Protein AF-A0A7S2LSN3-F1 (afdb_monomer)

Organism: NCBI:txid163516

Solvent-accessible surface area (backbone atoms only — not comparable to full-atom values): 24899 Å² total; per-residue (Å²): 109,70,70,57,54,50,40,53,52,48,28,53,49,22,58,78,68,70,36,60,70,59,24,50,56,35,26,52,49,42,44,52,53,34,56,54,57,50,45,68,77,65,58,79,83,78,92,77,83,94,68,95,73,82,93,72,95,56,93,90,71,68,78,77,43,43,39,68,21,21,45,48,44,16,54,51,24,54,76,69,68,37,57,71,61,16,52,54,21,45,54,43,20,50,62,49,44,45,69,60,41,55,54,31,52,75,74,33,64,82,72,21,42,67,52,51,52,50,53,50,47,52,52,51,51,54,52,48,48,58,49,53,52,50,49,51,50,38,71,61,67,81,50,99,82,46,58,48,76,66,54,51,51,52,52,47,54,53,48,52,54,51,52,53,53,55,59,71,70,46,72,98,44,40,68,60,47,51,55,49,50,61,60,49,53,76,79,48,59,72,79,76,48,48,71,58,46,53,50,38,27,54,37,18,49,75,70,66,39,50,72,60,23,50,48,61,40,46,57,41,43,50,77,65,35,74,74,36,100,71,14,58,84,46,31,37,90,59,55,63,89,70,37,86,75,58,54,75,65,58,90,72,50,55,64,61,53,70,67,73,49,56,70,74,66,75,61,56,82,71,49,74,69,50,44,53,49,40,52,52,44,27,58,72,40,73,32,63,68,51,37,53,50,49,52,56,44,48,52,55,44,35,55,46,32,39,76,70,71,39,46,67,64,18,50,55,49,43,54,28,31,37,54,42,47,48,50,38,34,64,68,70,63,45,87,58,30,68,56,42,24,51,38,22,43,50,50,25,53,47,54,48,65,74,71,53,56,94,88,57,82,84,52,69,70,57,50,36,54,32,50,51,24,21,51,51,11,31,63,48,34,81,76,46,26,66,33,26,38,54,38,11,53,50,28,41,52,52,29,50,56,53,49,57,51,45,76,74,41,96,67,63,80,66,61,59,53,48,36,50,49,27,46,52,51,15,52,53,19,42,52,50,16,46,76,55,34,54,81,84,55,30,54,59,55,49,52,54,50,50,66,68,75,106

InterPro domains:
  IPR003151 PIK-related kinase, FAT [PF02259] (12-217)
  IPR003151 PIK-related kinase, FAT [PF02259] (276-453)
  IPR050517 DNA Damage Response and Repair Kinase [PTHR11139] (5-450)

Secondary structure (DSSP, 8-state):
-HHHHHHHHHHHHHHHHT-HHHHHHHHHHHHHHHHHHHHHHH-SS-------------TT------HHHHHHHHHHHHHTT-HHHHHHHHHHHHHHHHHHHHHHHHH-HHHHHHHHHHHHHHHHHHHHHHHHHHHHHHHH---TTPPPHHHHHHHHHHHHHHHHHHHHTS-S-HHHHHHHHHHHTTT--TTTTHHHHHHHHHHHHHTT-HHHHHHHHHHHHHHH-TTGGG-GGGTTT--GGG-TT-STTSTT--TTHHHHS-HHHHS----HHHHHHHHHHHHHTTSHHHHHHHHHHHHHHHHHHHHTT-HHHHHHHHHHHHHHHHHHHHHS--STHHHHHHHHHHHHHHHHHHHPPTTPPPPHHHHHHHHHHHHHHHHH-TT-HHHHHHHHHHHHHHHHHHHHHHHHS---HHHHHHHHHHHHHHHHHHHHHHHHS-HHHHHHHHHHHHHHH-

Radius of gyration: 29.51 Å; Cα contacts (8 Å, |Δi|>4): 439; chains: 1; bounding box: 76×55×84 Å

Structure (mmCIF, N/CA/C/O backbone):
data_AF-A0A7S2LSN3-F1
#
_entry.id   AF-A0A7S2LSN3-F1
#
loop_
_atom_site.group_PDB
_atom_site.id
_atom_site.type_symbol
_atom_site.label_atom_id
_atom_site.label_alt_id
_atom_site.label_comp_id
_atom_site.label_asym_id
_atom_site.label_entity_id
_atom_site.label_seq_id
_atom_site.pdbx_PDB_ins_code
_atom_site.Cartn_x
_atom_site.Cartn_y
_atom_site.Cartn_z
_atom_site.occupancy
_atom_site.B_iso_or_equiv
_atom_site.auth_seq_id
_atom_site.auth_comp_id
_atom_site.auth_asym_id
_atom_site.auth_atom_id
_atom_site.pdbx_PDB_model_num
ATOM 1 N N . GLU A 1 1 ? 27.418 -22.984 -15.259 1.00 64.00 1 GLU A N 1
ATOM 2 C CA . GLU A 1 1 ? 25.989 -22.653 -15.087 1.00 64.00 1 GLU A CA 1
ATOM 3 C C . GLU A 1 1 ? 25.750 -21.873 -13.796 1.00 64.00 1 GLU A C 1
ATOM 5 O O . GLU A 1 1 ? 25.498 -20.682 -13.898 1.00 64.00 1 GLU A O 1
ATOM 10 N N . ALA A 1 2 ? 26.026 -22.447 -12.616 1.00 79.38 2 ALA A N 1
ATOM 11 C CA . ALA A 1 2 ? 25.870 -21.772 -11.314 1.00 79.38 2 ALA A CA 1
ATOM 12 C C . ALA A 1 2 ? 26.558 -20.391 -11.193 1.00 79.38 2 ALA A C 1
ATOM 14 O O . ALA A 1 2 ? 25.970 -19.446 -10.682 1.00 79.38 2 ALA A O 1
ATOM 15 N N . HIS A 1 3 ? 27.784 -20.232 -11.713 1.00 83.62 3 HIS A N 1
ATOM 16 C CA . HIS A 1 3 ? 28.474 -18.932 -11.702 1.00 83.62 3 HIS A CA 1
ATOM 17 C C . HIS A 1 3 ? 27.732 -17.857 -12.516 1.00 83.62 3 HIS A C 1
ATOM 19 O O . HIS A 1 3 ? 27.672 -16.702 -12.115 1.00 83.62 3 HIS A O 1
ATOM 25 N N . ARG A 1 4 ? 27.120 -18.240 -13.640 1.00 81.12 4 ARG A N 1
ATOM 26 C CA . ARG A 1 4 ? 26.382 -17.313 -14.503 1.00 81.12 4 ARG A CA 1
ATOM 27 C C . ARG A 1 4 ? 25.054 -16.908 -13.874 1.00 81.12 4 ARG A C 1
ATOM 29 O O . ARG A 1 4 ? 24.699 -15.739 -13.934 1.00 81.12 4 ARG A O 1
ATOM 36 N N . GLU A 1 5 ? 24.346 -17.846 -13.249 1.00 84.81 5 GLU A N 1
ATOM 37 C CA . GLU A 1 5 ? 23.147 -17.527 -12.466 1.00 84.81 5 GLU A CA 1
ATOM 38 C C . GLU A 1 5 ? 23.470 -16.592 -11.300 1.00 84.81 5 GLU A C 1
ATOM 40 O O . GLU A 1 5 ? 22.757 -15.613 -11.095 1.00 84.81 5 GLU A O 1
ATOM 45 N N . ALA A 1 6 ? 24.584 -16.822 -10.597 1.00 88.62 6 ALA A N 1
ATOM 46 C CA . ALA A 1 6 ? 25.045 -15.916 -9.551 1.00 88.62 6 ALA A CA 1
ATOM 47 C C . ALA A 1 6 ? 25.262 -14.492 -10.089 1.00 88.62 6 ALA A C 1
ATOM 49 O O . ALA A 1 6 ? 24.768 -13.544 -9.488 1.00 88.62 6 ALA A O 1
ATOM 50 N N . ILE A 1 7 ? 25.903 -14.335 -11.256 1.00 89.69 7 ILE A N 1
ATOM 51 C CA . ILE A 1 7 ? 26.070 -13.018 -11.891 1.00 89.69 7 ILE A CA 1
ATOM 52 C C . ILE A 1 7 ? 24.710 -12.381 -12.212 1.00 89.69 7 ILE A C 1
ATOM 54 O O . ILE A 1 7 ? 24.531 -11.201 -11.934 1.00 89.69 7 ILE A O 1
ATOM 58 N N . LYS A 1 8 ? 23.726 -13.138 -12.722 1.00 90.00 8 LYS A N 1
ATOM 59 C CA . LYS A 1 8 ? 22.367 -12.614 -12.981 1.00 90.00 8 LYS A CA 1
ATOM 60 C C . LYS A 1 8 ? 21.711 -12.079 -11.706 1.00 90.00 8 LYS A C 1
ATOM 62 O O . LYS A 1 8 ? 21.130 -10.992 -11.718 1.00 90.00 8 LYS A O 1
ATOM 67 N N . PHE A 1 9 ? 21.827 -12.811 -10.597 1.00 89.50 9 PHE A N 1
ATOM 68 C CA . PHE A 1 9 ? 21.329 -12.353 -9.300 1.00 89.50 9 PHE A CA 1
ATOM 69 C C . PHE A 1 9 ? 22.068 -11.106 -8.809 1.00 89.50 9 PHE A C 1
ATOM 71 O O . PHE A 1 9 ? 21.413 -10.173 -8.347 1.00 89.50 9 PHE A O 1
ATOM 78 N N . CYS A 1 10 ? 23.393 -11.055 -8.962 1.00 91.88 10 CYS A N 1
ATOM 79 C CA . CYS A 1 10 ? 24.197 -9.890 -8.605 1.00 91.88 10 CYS A CA 1
ATOM 80 C C . CYS A 1 10 ? 23.832 -8.658 -9.445 1.00 91.88 10 CYS A C 1
ATOM 82 O O . CYS A 1 10 ? 23.587 -7.604 -8.871 1.00 91.88 10 CYS A O 1
ATOM 84 N N . SER A 1 11 ? 23.688 -8.783 -10.771 1.00 91.31 11 SER A N 1
ATOM 85 C CA . SER A 1 11 ? 23.214 -7.697 -11.644 1.00 91.31 11 SER A CA 1
ATOM 86 C C . SER A 1 11 ? 21.844 -7.187 -11.208 1.00 91.31 11 SER A C 1
ATOM 88 O O . SER A 1 11 ? 21.643 -5.985 -11.047 1.00 91.31 11 SER A O 1
ATOM 90 N N . LYS A 1 12 ? 20.895 -8.098 -10.953 1.00 90.94 12 LYS A N 1
ATOM 91 C CA . LYS A 1 12 ? 19.560 -7.719 -10.482 1.00 90.94 12 LYS A CA 1
ATOM 92 C C . LYS A 1 12 ? 19.639 -6.985 -9.143 1.00 90.94 12 LYS A C 1
ATOM 94 O O . LYS A 1 12 ? 18.989 -5.956 -8.991 1.00 90.94 12 LYS A O 1
ATOM 99 N N . ALA A 1 13 ? 20.418 -7.484 -8.186 1.00 89.31 13 ALA A N 1
ATOM 100 C CA . ALA A 1 13 ? 20.578 -6.856 -6.877 1.00 89.31 13 ALA A CA 1
ATOM 101 C C . ALA A 1 13 ? 21.222 -5.465 -6.980 1.00 89.31 13 ALA A C 1
ATOM 103 O O . ALA A 1 13 ? 20.658 -4.513 -6.444 1.00 89.31 13 ALA A O 1
ATOM 104 N N . ALA A 1 14 ? 22.322 -5.341 -7.728 1.00 91.06 14 ALA A N 1
ATOM 105 C CA . ALA A 1 14 ? 23.033 -4.085 -7.955 1.00 91.06 14 ALA A CA 1
ATOM 106 C C . ALA A 1 14 ? 22.109 -3.022 -8.566 1.00 91.06 14 ALA A C 1
ATOM 108 O O . ALA A 1 14 ? 22.024 -1.904 -8.059 1.00 91.06 14 ALA A O 1
ATOM 109 N N . TRP A 1 15 ? 21.310 -3.396 -9.574 1.00 90.62 15 TRP A N 1
ATOM 110 C CA . TRP A 1 15 ? 20.288 -2.512 -10.137 1.00 90.62 15 TRP A CA 1
ATOM 111 C C . TRP A 1 15 ? 19.258 -2.066 -9.087 1.00 90.62 15 TRP A C 1
ATOM 113 O O . TRP A 1 15 ? 18.977 -0.878 -8.960 1.00 90.62 15 TRP A O 1
ATOM 123 N N . ARG A 1 16 ? 18.720 -2.990 -8.277 1.00 86.19 16 ARG A N 1
ATOM 124 C CA . ARG A 1 16 ? 17.723 -2.665 -7.232 1.00 86.19 16 ARG A CA 1
ATOM 125 C C . ARG A 1 16 ? 18.278 -1.922 -6.021 1.00 86.19 16 ARG A C 1
ATOM 127 O O . ARG A 1 16 ? 17.491 -1.556 -5.146 1.00 86.19 16 ARG A O 1
ATOM 134 N N . LEU A 1 17 ? 19.591 -1.778 -5.919 1.00 85.25 17 LEU A N 1
ATOM 135 C CA . LEU A 1 17 ? 20.273 -1.014 -4.877 1.00 85.25 17 LEU A CA 1
ATOM 136 C C . LEU A 1 17 ? 20.844 0.306 -5.411 1.00 85.25 17 LEU A C 1
ATOM 138 O O . LEU A 1 17 ? 21.408 1.064 -4.631 1.00 85.25 17 LEU A O 1
ATOM 142 N N . GLY A 1 18 ? 20.712 0.584 -6.713 1.00 86.56 18 GLY A N 1
ATOM 143 C CA . GLY A 1 18 ? 21.321 1.759 -7.342 1.00 86.56 18 GLY A CA 1
ATOM 144 C C . GLY A 1 18 ? 22.853 1.697 -7.401 1.00 86.56 18 GLY A C 1
ATOM 145 O O . GLY A 1 18 ? 23.507 2.726 -7.531 1.00 86.56 18 GLY A O 1
ATOM 146 N N . GLN A 1 19 ? 23.446 0.504 -7.293 1.00 91.94 19 GLN A N 1
ATOM 147 C CA . GLN A 1 19 ? 24.892 0.291 -7.383 1.00 91.94 19 GLN A CA 1
ATOM 148 C C . GLN A 1 19 ? 25.305 0.164 -8.857 1.00 91.94 19 GLN A C 1
ATOM 150 O O . GLN A 1 19 ? 25.510 -0.932 -9.380 1.00 91.94 19 GLN A O 1
ATOM 155 N N . TRP A 1 20 ? 25.385 1.299 -9.553 1.00 92.75 20 TRP A N 1
ATOM 156 C CA . TRP A 1 20 ? 25.593 1.346 -11.007 1.00 92.75 20 TRP A CA 1
ATOM 157 C C . TRP A 1 20 ? 26.952 0.803 -11.466 1.00 92.75 20 TRP A C 1
ATOM 159 O O . TRP A 1 20 ? 27.021 0.146 -12.503 1.00 92.75 20 TRP A O 1
ATOM 169 N N . GLU A 1 21 ? 28.016 1.026 -10.693 1.00 92.12 21 GLU A N 1
ATOM 170 C CA . GLU A 1 21 ? 29.362 0.515 -11.004 1.00 92.12 21 GLU A CA 1
ATOM 171 C C . GLU A 1 21 ? 29.414 -1.019 -10.939 1.00 92.12 21 GLU A C 1
ATOM 173 O O . GLU A 1 21 ? 29.947 -1.684 -11.830 1.00 92.12 21 GLU A O 1
ATOM 178 N N . GLU A 1 22 ? 28.796 -1.600 -9.906 1.00 92.00 22 GLU A N 1
ATOM 179 C CA . GLU A 1 22 ? 28.669 -3.051 -9.776 1.00 92.00 22 GLU A CA 1
ATOM 180 C C . GLU A 1 22 ? 27.799 -3.628 -10.899 1.00 92.00 22 GLU A C 1
ATOM 182 O O . GLU A 1 22 ? 28.151 -4.647 -11.497 1.00 92.00 22 GLU A O 1
ATOM 187 N N . LEU A 1 23 ? 26.693 -2.952 -11.237 1.00 92.62 23 LEU A N 1
ATOM 188 C CA . LEU A 1 23 ? 25.831 -3.346 -12.349 1.00 92.62 23 LEU A CA 1
ATOM 189 C C . LEU A 1 23 ? 26.598 -3.374 -13.674 1.00 92.62 23 LEU A C 1
ATOM 191 O O . LEU A 1 23 ? 26.463 -4.342 -14.419 1.00 92.62 23 LEU A O 1
ATOM 195 N N . GLU A 1 24 ? 27.419 -2.362 -13.956 1.00 91.50 24 GLU A N 1
ATOM 196 C CA . GLU A 1 24 ? 28.269 -2.328 -15.148 1.00 91.50 24 GLU A CA 1
ATOM 197 C C . GLU A 1 24 ? 29.241 -3.504 -15.189 1.00 91.50 24 GLU A C 1
ATOM 199 O O . GLU A 1 24 ? 29.335 -4.198 -16.206 1.00 91.50 24 GLU A O 1
ATOM 204 N N . MET A 1 25 ? 29.929 -3.770 -14.078 1.00 91.06 25 MET A N 1
ATOM 205 C CA . MET A 1 25 ? 30.859 -4.890 -13.985 1.00 91.06 25 MET A CA 1
ATOM 206 C C . MET A 1 25 ? 30.156 -6.222 -14.281 1.00 91.06 25 MET A C 1
ATOM 208 O O . MET A 1 25 ? 30.645 -7.016 -15.092 1.00 91.06 25 MET A O 1
ATOM 212 N N . PHE A 1 26 ? 29.004 -6.474 -13.655 1.00 91.19 26 PHE A N 1
ATOM 213 C CA . PHE A 1 26 ? 28.268 -7.721 -13.850 1.00 91.19 26 PHE A CA 1
ATOM 214 C C . PHE A 1 26 ? 27.638 -7.814 -15.248 1.00 91.19 26 PHE A C 1
ATOM 216 O O . PHE A 1 26 ? 27.718 -8.867 -15.882 1.00 91.19 26 PHE A O 1
ATOM 223 N N . ALA A 1 27 ? 27.079 -6.723 -15.780 1.00 88.75 27 ALA A N 1
ATOM 224 C CA . ALA A 1 27 ? 26.525 -6.681 -17.134 1.00 88.75 27 ALA A CA 1
ATOM 225 C C . ALA A 1 27 ? 27.605 -6.959 -18.192 1.00 88.75 27 ALA A C 1
ATOM 227 O O . ALA A 1 27 ? 27.403 -7.782 -19.087 1.00 88.75 27 ALA A O 1
ATOM 228 N N . ALA A 1 28 ? 28.799 -6.373 -18.045 1.00 86.69 28 ALA A N 1
ATOM 229 C CA . ALA A 1 28 ? 29.927 -6.644 -18.931 1.00 86.69 28 ALA A CA 1
ATOM 230 C C . ALA A 1 28 ? 30.346 -8.125 -18.904 1.00 86.69 28 ALA A C 1
ATOM 232 O O . ALA A 1 28 ? 30.674 -8.695 -19.949 1.00 86.69 28 ALA A O 1
ATOM 233 N N . GLN A 1 29 ? 30.308 -8.775 -17.735 1.00 86.88 29 GLN A N 1
ATOM 234 C CA . GLN A 1 29 ? 30.578 -10.212 -17.612 1.00 86.88 29 GLN A CA 1
ATOM 235 C C . GLN A 1 29 ? 29.496 -11.069 -18.287 1.00 86.88 29 GLN A C 1
ATOM 237 O O . GLN A 1 29 ? 29.835 -12.049 -18.954 1.00 86.88 29 GLN A O 1
ATOM 242 N N . LEU A 1 30 ? 28.216 -10.690 -18.185 1.00 85.38 30 LEU A N 1
ATOM 243 C CA . LEU A 1 30 ? 27.116 -11.382 -18.871 1.00 85.38 30 LEU A CA 1
ATOM 244 C C . LEU A 1 30 ? 27.260 -11.308 -20.395 1.00 85.38 30 LEU A C 1
ATOM 246 O O . LEU A 1 30 ? 27.126 -12.327 -21.079 1.00 85.38 30 LEU A O 1
ATOM 250 N N . VAL A 1 31 ? 27.596 -10.129 -20.923 1.00 83.12 31 VAL A N 1
ATOM 251 C CA . VAL A 1 31 ? 27.812 -9.927 -22.362 1.00 83.12 31 VAL A CA 1
ATOM 252 C C . VAL A 1 31 ? 29.034 -10.719 -22.843 1.00 83.12 31 VAL A C 1
ATOM 254 O O . VAL A 1 31 ? 28.932 -11.463 -23.818 1.00 83.12 31 VAL A O 1
ATOM 257 N N . ARG A 1 32 ? 30.172 -10.667 -22.135 1.00 76.19 32 ARG A N 1
ATOM 258 C CA . ARG A 1 32 ? 31.390 -11.421 -22.508 1.00 76.19 32 ARG A CA 1
ATOM 259 C C . ARG A 1 32 ? 31.200 -12.938 -22.442 1.00 76.19 32 ARG A C 1
ATOM 261 O O . ARG A 1 32 ? 31.580 -13.647 -23.372 1.00 76.19 32 ARG A O 1
ATOM 268 N N . GLY A 1 33 ? 30.555 -13.437 -21.387 1.00 63.50 33 GLY A N 1
ATOM 269 C CA . GLY A 1 33 ? 30.304 -14.868 -21.202 1.00 63.50 33 GLY A CA 1
ATOM 270 C C . GLY A 1 33 ? 29.384 -15.477 -22.268 1.00 63.50 33 GLY A C 1
ATOM 271 O O . GLY A 1 33 ? 29.496 -16.670 -22.564 1.00 63.50 33 GLY A O 1
ATOM 272 N N . SER A 1 34 ? 28.509 -14.671 -22.885 1.00 56.25 34 SER A N 1
ATOM 273 C CA . SER A 1 34 ? 27.666 -15.101 -24.012 1.00 56.25 34 SER A CA 1
ATOM 274 C C . SER A 1 34 ? 28.475 -15.386 -25.290 1.00 56.25 34 SER A C 1
ATOM 276 O O . SER A 1 34 ? 28.213 -16.375 -25.975 1.00 56.25 34 SER A O 1
ATOM 278 N N . GLY A 1 35 ? 29.535 -14.609 -25.550 1.00 52.00 35 GLY A N 1
ATOM 279 C CA . GLY A 1 35 ? 30.446 -14.826 -26.681 1.00 52.00 35 GLY A CA 1
ATOM 280 C C . GLY A 1 35 ? 31.364 -16.045 -26.513 1.00 52.00 35 GLY A C 1
ATOM 281 O O . GLY A 1 35 ? 31.638 -16.759 -27.477 1.00 52.00 35 GLY A O 1
ATOM 282 N N . GLU A 1 36 ? 31.805 -16.344 -25.287 1.00 50.06 36 GLU A N 1
ATOM 283 C CA . GLU A 1 36 ? 32.687 -17.492 -25.010 1.00 50.06 36 GLU A CA 1
ATOM 284 C C . GLU A 1 36 ? 31.965 -18.847 -25.074 1.00 50.06 36 GLU A C 1
ATOM 286 O O . GLU A 1 36 ? 32.540 -19.838 -25.534 1.00 50.06 36 GLU A O 1
ATOM 291 N N . THR A 1 37 ? 30.696 -18.910 -24.653 1.00 48.22 37 THR A N 1
ATOM 292 C CA . THR A 1 37 ? 29.894 -20.145 -24.759 1.00 48.22 37 THR A CA 1
ATOM 293 C C . THR A 1 37 ? 29.550 -20.484 -26.208 1.00 48.22 37 THR A C 1
ATOM 295 O O . THR A 1 37 ? 29.553 -21.657 -26.576 1.00 48.22 37 THR A O 1
ATOM 298 N N . TYR A 1 38 ? 29.339 -19.471 -27.051 1.00 44.69 38 TYR A N 1
ATOM 299 C CA . TYR A 1 38 ? 29.173 -19.648 -28.493 1.00 44.69 38 TYR A CA 1
ATOM 300 C C . TYR A 1 38 ? 30.467 -20.127 -29.170 1.00 44.69 38 TYR A C 1
ATOM 302 O O . TYR A 1 38 ? 30.440 -21.103 -29.919 1.00 44.69 38 TYR A O 1
ATOM 310 N N . ASN A 1 39 ? 31.620 -19.532 -28.835 1.00 42.69 39 ASN A N 1
ATOM 311 C CA . ASN A 1 39 ? 32.913 -19.954 -29.389 1.00 42.69 39 ASN A CA 1
ATOM 312 C C . ASN A 1 39 ? 33.300 -21.392 -29.010 1.00 42.69 39 ASN A C 1
ATOM 314 O O . ASN A 1 39 ? 33.903 -22.088 -29.821 1.00 42.69 39 ASN A O 1
ATOM 318 N N . LYS A 1 40 ? 32.911 -21.898 -27.833 1.00 44.12 40 LYS A N 1
ATOM 319 C CA . LYS A 1 40 ? 33.118 -23.322 -27.500 1.00 44.12 40 LYS A CA 1
ATOM 320 C C . LYS A 1 40 ? 32.282 -24.283 -28.349 1.00 44.12 40 LYS A C 1
ATOM 322 O O . LYS A 1 40 ? 32.730 -25.399 -28.587 1.00 44.12 40 LYS A O 1
ATOM 327 N N . ASN A 1 41 ? 31.111 -23.856 -28.818 1.00 42.00 41 ASN A N 1
ATOM 328 C CA . ASN A 1 41 ? 30.233 -24.685 -29.647 1.00 42.00 41 ASN A CA 1
ATOM 329 C C . ASN A 1 41 ? 30.541 -24.577 -31.151 1.00 42.00 41 ASN A C 1
ATOM 331 O O . ASN A 1 41 ? 30.008 -25.365 -31.928 1.00 42.00 41 ASN A O 1
ATOM 335 N N . LEU A 1 42 ? 31.400 -23.636 -31.563 1.00 42.94 42 LEU A N 1
ATOM 336 C CA . LEU A 1 42 ? 31.745 -23.396 -32.972 1.00 42.94 42 LEU A CA 1
ATOM 337 C C . LEU A 1 42 ? 33.236 -23.471 -33.306 1.00 42.94 42 LEU A C 1
ATOM 339 O O . LEU A 1 42 ? 33.570 -23.560 -34.483 1.00 42.94 42 LEU A O 1
ATOM 343 N N . VAL A 1 43 ? 34.143 -23.495 -32.328 1.00 39.72 43 VAL A N 1
ATOM 344 C CA . VAL A 1 43 ? 35.584 -23.563 -32.607 1.00 39.72 43 VAL A CA 1
ATOM 345 C C . VAL A 1 43 ? 36.112 -24.973 -32.367 1.00 39.72 43 VAL A C 1
ATOM 347 O O . VAL A 1 43 ? 36.800 -25.269 -31.393 1.00 39.72 43 VAL A O 1
ATOM 350 N N . GLY A 1 44 ? 35.846 -25.834 -33.348 1.00 37.41 44 GLY A N 1
ATOM 351 C CA . GLY A 1 44 ? 36.923 -26.632 -33.910 1.00 37.41 44 GLY A CA 1
ATOM 352 C C . GLY A 1 44 ? 37.761 -25.722 -34.811 1.00 37.41 44 GLY A C 1
ATOM 353 O O . GLY A 1 44 ? 37.288 -25.292 -35.853 1.00 37.41 44 GLY A O 1
ATOM 354 N N . ASN A 1 45 ? 39.002 -25.458 -34.400 1.00 36.56 45 ASN A N 1
ATOM 355 C CA . ASN A 1 45 ? 40.085 -24.885 -35.209 1.00 36.56 45 ASN A CA 1
ATOM 356 C C . ASN A 1 45 ? 39.930 -23.429 -35.715 1.00 36.56 45 ASN A C 1
ATOM 358 O O . ASN A 1 45 ? 39.366 -23.173 -36.773 1.00 36.56 45 ASN A O 1
ATOM 362 N N . ASN A 1 46 ? 40.580 -22.475 -35.038 1.00 31.77 46 ASN A N 1
ATOM 363 C CA . ASN A 1 46 ? 41.809 -21.822 -35.531 1.00 31.77 46 ASN A CA 1
ATOM 364 C C . ASN A 1 46 ? 42.127 -20.515 -34.784 1.00 31.77 46 ASN A C 1
ATOM 366 O O . ASN A 1 46 ? 41.266 -19.690 -34.498 1.00 31.77 46 ASN A O 1
ATOM 370 N N . ASN A 1 47 ? 43.424 -20.335 -34.525 1.00 38.34 47 ASN A N 1
ATOM 371 C CA . ASN A 1 47 ? 44.074 -19.127 -34.023 1.00 38.34 47 ASN A CA 1
ATOM 372 C C . ASN A 1 47 ? 43.734 -17.877 -34.845 1.00 38.34 47 ASN A C 1
ATOM 374 O O . ASN A 1 47 ? 43.991 -17.874 -36.048 1.00 38.34 47 ASN A O 1
ATOM 378 N N . SER A 1 48 ? 43.348 -16.769 -34.197 1.00 32.44 48 SER A N 1
ATOM 379 C CA . SER A 1 48 ? 43.894 -15.430 -34.509 1.00 32.44 48 SER A CA 1
ATOM 380 C C . SER A 1 48 ? 43.418 -14.318 -33.553 1.00 32.44 48 SER A C 1
ATOM 382 O O . SER A 1 48 ? 42.235 -14.071 -33.374 1.00 32.44 48 SER A O 1
ATOM 384 N N . LYS A 1 49 ? 44.420 -13.653 -32.960 1.00 29.67 49 LYS A N 1
ATOM 385 C CA . LYS A 1 49 ? 44.523 -12.253 -32.499 1.00 29.67 49 LYS A CA 1
ATOM 386 C C . LYS A 1 49 ? 43.249 -11.513 -32.050 1.00 29.67 49 LYS A C 1
ATOM 388 O O . LYS A 1 49 ? 42.468 -11.016 -32.851 1.00 29.67 49 LYS A O 1
ATOM 393 N N . VAL A 1 50 ? 43.201 -11.279 -30.737 1.00 39.00 50 VAL A N 1
ATOM 394 C CA . VAL A 1 50 ? 42.393 -10.258 -30.058 1.00 39.00 50 VAL A CA 1
ATOM 395 C C . VAL A 1 50 ? 42.784 -8.862 -30.553 1.00 39.00 50 VAL A C 1
ATOM 397 O O . VAL A 1 50 ? 43.928 -8.438 -30.396 1.00 39.00 50 VAL A O 1
ATOM 400 N N . GLY A 1 51 ? 41.821 -8.142 -31.123 1.00 28.08 51 GLY A N 1
ATOM 401 C CA . GLY A 1 51 ? 41.904 -6.716 -31.418 1.00 28.08 51 GLY A CA 1
ATOM 402 C C . GLY A 1 51 ? 40.529 -6.083 -31.227 1.00 28.08 51 GLY A C 1
ATOM 403 O O . GLY A 1 51 ? 39.554 -6.554 -31.807 1.00 28.08 51 GLY A O 1
ATOM 404 N N . MET A 1 52 ? 40.446 -5.045 -30.389 1.00 39.69 52 MET A N 1
ATOM 405 C CA . MET A 1 52 ? 39.252 -4.203 -30.262 1.00 39.69 52 MET A CA 1
ATOM 406 C C . MET A 1 52 ? 38.893 -3.632 -31.638 1.00 39.69 52 MET A C 1
ATOM 408 O O . MET A 1 52 ? 39.702 -2.919 -32.231 1.00 39.69 52 MET A O 1
ATOM 412 N N . ALA A 1 53 ? 37.696 -3.926 -32.145 1.00 31.41 53 ALA A N 1
ATOM 413 C CA . ALA A 1 53 ? 37.235 -3.416 -33.430 1.00 31.41 53 ALA A CA 1
ATOM 414 C C . ALA A 1 53 ? 35.823 -2.832 -33.322 1.00 31.41 53 ALA A C 1
ATOM 416 O O . ALA A 1 53 ? 34.917 -3.425 -32.743 1.00 31.41 53 ALA A O 1
ATOM 417 N N . ARG A 1 54 ? 35.704 -1.630 -33.892 1.00 31.47 54 ARG A N 1
ATOM 418 C CA . ARG A 1 54 ? 34.510 -0.802 -34.076 1.00 31.47 54 ARG A CA 1
ATOM 419 C C . ARG A 1 54 ? 33.324 -1.610 -34.614 1.00 31.47 54 ARG A C 1
ATOM 421 O O . ARG A 1 54 ? 33.474 -2.350 -35.582 1.00 31.47 54 ARG A O 1
ATOM 428 N N . PHE A 1 55 ? 32.150 -1.383 -34.028 1.00 39.56 55 PHE A N 1
ATOM 429 C CA . PHE A 1 55 ? 30.867 -1.914 -34.482 1.00 39.56 55 PHE A CA 1
ATOM 430 C C . PHE A 1 55 ? 30.500 -1.335 -35.859 1.00 39.56 55 PHE A C 1
ATOM 432 O O . PHE A 1 55 ? 30.032 -0.206 -35.970 1.00 39.56 55 PHE A O 1
ATOM 439 N N . GLY A 1 56 ? 30.763 -2.103 -36.918 1.00 27.77 56 GLY A N 1
ATOM 440 C CA . GLY A 1 56 ? 30.219 -1.894 -38.258 1.00 27.77 56 GLY A CA 1
ATOM 441 C C . GLY A 1 56 ? 29.167 -2.962 -38.537 1.00 27.77 56 GLY A C 1
ATOM 442 O O . GLY A 1 56 ? 29.469 -4.153 -38.479 1.00 27.77 56 GLY A O 1
ATOM 443 N N . PHE A 1 57 ? 27.936 -2.535 -38.805 1.00 37.69 57 PHE A N 1
ATOM 444 C CA . PHE A 1 57 ? 26.778 -3.396 -39.023 1.00 37.69 57 PHE A CA 1
ATOM 445 C C . PHE A 1 57 ? 26.935 -4.273 -40.276 1.00 37.69 57 PHE A C 1
ATOM 447 O O . PHE A 1 57 ? 27.040 -3.782 -41.400 1.00 37.69 57 PHE A O 1
ATOM 454 N N . ARG A 1 58 ? 26.904 -5.591 -40.066 1.00 31.41 58 ARG A N 1
ATOM 455 C CA . ARG A 1 58 ? 26.580 -6.613 -41.066 1.00 31.41 58 ARG A CA 1
ATOM 456 C C . ARG A 1 58 ? 25.637 -7.589 -40.357 1.00 31.41 58 ARG A C 1
ATOM 458 O O . ARG A 1 58 ? 26.027 -8.161 -39.341 1.00 31.41 58 ARG A O 1
ATOM 465 N N . GLU A 1 59 ? 24.401 -7.704 -40.840 1.00 37.72 59 GLU A N 1
ATOM 466 C CA . GLU A 1 59 ? 23.262 -8.347 -40.151 1.00 37.72 59 GLU A CA 1
ATOM 467 C C . GLU A 1 59 ? 23.483 -9.818 -39.746 1.00 37.72 59 GLU A C 1
ATOM 469 O O . GLU A 1 59 ? 22.797 -10.309 -38.855 1.00 37.72 59 GLU A O 1
ATOM 474 N N . ASP A 1 60 ? 24.495 -10.497 -40.291 1.00 34.62 60 ASP A N 1
ATOM 475 C CA . ASP A 1 60 ? 24.740 -11.926 -40.044 1.00 34.62 60 ASP A CA 1
ATOM 476 C C . ASP A 1 60 ? 25.706 -12.246 -38.884 1.00 34.62 60 ASP A C 1
ATOM 478 O O . ASP A 1 60 ? 25.972 -13.416 -38.620 1.00 34.62 60 ASP A O 1
ATOM 482 N N . ASN A 1 61 ? 26.254 -11.249 -38.177 1.00 37.78 61 ASN A N 1
ATOM 483 C CA . ASN A 1 61 ? 27.244 -11.475 -37.106 1.00 37.78 61 ASN A CA 1
ATOM 484 C C . ASN A 1 61 ? 27.004 -10.613 -35.855 1.00 37.78 61 ASN A C 1
ATOM 486 O O . ASN A 1 61 ? 27.941 -10.144 -35.208 1.00 37.78 61 ASN A O 1
ATOM 490 N N . ILE A 1 62 ? 25.739 -10.406 -35.488 1.00 44.31 62 ILE A N 1
ATOM 491 C CA . ILE A 1 62 ? 25.403 -9.840 -34.179 1.00 44.31 62 ILE A CA 1
ATOM 492 C C . ILE A 1 62 ? 25.661 -10.948 -33.144 1.00 44.31 62 ILE A C 1
ATOM 494 O O . ILE A 1 62 ? 25.059 -12.021 -33.262 1.00 44.31 62 ILE A O 1
ATOM 498 N N . PRO A 1 63 ? 26.550 -10.753 -32.149 1.00 50.38 63 PRO A N 1
ATOM 499 C CA . PRO A 1 63 ? 26.713 -11.718 -31.068 1.00 50.38 63 PRO A CA 1
ATOM 500 C C . PRO A 1 63 ? 25.331 -12.007 -30.481 1.00 50.38 63 PRO A C 1
ATOM 502 O O . PRO A 1 63 ? 24.616 -11.071 -30.132 1.00 50.38 63 PRO A O 1
ATOM 505 N N . ARG A 1 64 ? 24.917 -13.278 -30.402 1.00 56.59 64 ARG A N 1
ATOM 506 C CA . ARG A 1 64 ? 23.667 -13.641 -29.718 1.00 56.59 64 ARG A CA 1
ATOM 507 C C . ARG A 1 64 ? 23.844 -13.368 -28.226 1.00 56.59 64 ARG A C 1
ATOM 509 O O . ARG A 1 64 ? 24.280 -14.239 -27.475 1.00 56.59 64 ARG A O 1
ATOM 516 N N . VAL A 1 65 ? 23.564 -12.131 -27.826 1.00 68.38 65 VAL A N 1
ATOM 517 C CA . VAL A 1 65 ? 23.601 -11.693 -26.434 1.00 68.38 65 VAL A CA 1
ATOM 518 C C . VAL A 1 65 ? 22.444 -12.367 -25.700 1.00 68.38 65 VAL A C 1
ATOM 520 O O . VAL A 1 65 ? 21.339 -12.490 -26.223 1.00 68.38 65 VAL A O 1
ATOM 523 N N . ASP A 1 66 ? 22.720 -12.847 -24.492 1.00 84.81 66 ASP A N 1
ATOM 524 C CA . ASP A 1 66 ? 21.688 -13.357 -23.589 1.00 84.81 66 ASP A CA 1
ATOM 525 C C . ASP A 1 66 ? 20.730 -12.237 -23.184 1.00 84.81 66 ASP A C 1
ATOM 527 O O . ASP A 1 66 ? 21.145 -11.082 -23.068 1.00 84.81 66 ASP A O 1
ATOM 531 N N . PHE A 1 67 ? 19.476 -12.591 -22.908 1.00 90.31 67 PHE A N 1
ATOM 532 C CA . PHE A 1 67 ? 18.440 -11.632 -22.538 1.00 90.31 67 PHE A CA 1
ATOM 533 C C . PHE A 1 67 ? 18.904 -10.715 -21.396 1.00 90.31 67 PHE A C 1
ATOM 535 O O . PHE A 1 67 ? 18.859 -9.498 -21.537 1.00 90.31 67 PHE A O 1
ATOM 542 N N . ASP A 1 68 ? 19.419 -11.285 -20.299 1.00 90.69 68 ASP A N 1
ATOM 543 C CA . ASP A 1 68 ? 19.823 -10.507 -19.119 1.00 90.69 68 ASP A CA 1
ATOM 544 C C . ASP A 1 68 ? 20.978 -9.543 -19.423 1.00 90.69 68 ASP A C 1
ATOM 546 O O . ASP A 1 68 ? 20.992 -8.416 -18.935 1.00 90.69 68 ASP A O 1
ATOM 550 N N . GLY A 1 69 ? 21.936 -9.962 -20.257 1.00 90.75 69 GLY A N 1
ATOM 551 C CA . GLY A 1 69 ? 23.053 -9.109 -20.663 1.00 90.75 69 GLY A CA 1
ATOM 552 C C . GLY A 1 69 ? 22.568 -7.893 -21.448 1.00 90.75 69 GLY A C 1
ATOM 553 O O . GLY A 1 69 ? 22.913 -6.768 -21.104 1.00 90.75 69 GLY A O 1
ATOM 554 N N . ALA A 1 70 ? 21.713 -8.118 -22.449 1.00 92.88 70 ALA A N 1
ATOM 555 C CA . ALA A 1 70 ? 21.124 -7.048 -23.250 1.00 92.88 70 ALA A CA 1
ATOM 556 C C . ALA A 1 70 ? 20.211 -6.132 -22.412 1.00 92.88 70 ALA A C 1
ATOM 558 O O . ALA A 1 70 ? 20.298 -4.910 -22.509 1.00 92.88 70 ALA A O 1
ATOM 559 N N . PHE A 1 71 ? 19.397 -6.709 -21.525 1.00 94.62 71 PHE A N 1
ATOM 560 C CA . PHE A 1 71 ? 18.490 -5.974 -20.644 1.00 94.62 71 PHE A CA 1
ATOM 561 C C . PHE A 1 71 ? 19.230 -5.045 -19.669 1.00 94.62 71 PHE A C 1
ATOM 563 O O . PHE A 1 71 ? 18.898 -3.864 -19.564 1.00 94.62 71 PHE A O 1
ATOM 570 N N . PHE A 1 72 ? 20.261 -5.537 -18.972 1.00 94.81 72 PHE A N 1
ATOM 571 C CA . PHE A 1 72 ? 21.036 -4.694 -18.055 1.00 94.81 72 PHE A CA 1
ATOM 572 C C . PHE A 1 72 ? 21.898 -3.664 -18.793 1.00 94.81 72 PHE A C 1
ATOM 574 O O . PHE A 1 72 ? 22.063 -2.553 -18.289 1.00 94.81 72 PHE A O 1
ATOM 581 N N . SER A 1 73 ? 22.387 -3.976 -19.999 1.00 93.75 73 SER A N 1
ATOM 582 C CA . SER A 1 73 ? 23.025 -2.983 -20.872 1.00 93.75 73 SER A CA 1
ATOM 583 C C . SER A 1 73 ? 22.064 -1.856 -21.252 1.00 93.75 73 SER A C 1
ATOM 585 O O . SER A 1 73 ? 22.441 -0.694 -21.131 1.00 93.75 73 SER A O 1
ATOM 587 N N . ALA A 1 74 ? 20.816 -2.164 -21.620 1.00 95.88 74 ALA A N 1
ATOM 588 C CA . ALA A 1 74 ? 19.808 -1.144 -21.914 1.00 95.88 74 ALA A CA 1
ATOM 589 C C . ALA A 1 74 ? 19.589 -0.197 -20.724 1.00 95.88 74 ALA A C 1
ATOM 591 O O . ALA A 1 74 ? 19.615 1.020 -20.888 1.00 95.88 74 ALA A O 1
ATOM 592 N N . ILE A 1 75 ? 19.456 -0.740 -19.509 1.00 95.38 75 ILE A N 1
ATOM 593 C CA . ILE A 1 75 ? 19.307 0.060 -18.282 1.00 95.38 75 ILE A CA 1
ATOM 594 C C . ILE A 1 75 ? 20.516 0.984 -18.058 1.00 95.38 75 ILE A C 1
ATOM 596 O O . ILE A 1 75 ? 20.338 2.157 -17.728 1.00 95.38 75 ILE A O 1
ATOM 600 N N . LEU A 1 76 ? 21.740 0.479 -18.245 1.00 94.25 76 LEU A N 1
ATOM 601 C CA . LEU A 1 76 ? 22.963 1.276 -18.097 1.00 94.25 76 LEU A CA 1
ATOM 602 C C . LEU A 1 76 ? 23.043 2.405 -19.131 1.00 94.25 76 LEU A C 1
ATOM 604 O O . LEU A 1 76 ? 23.392 3.529 -18.773 1.00 94.25 76 LEU A O 1
ATOM 608 N N . HIS A 1 77 ? 22.692 2.127 -20.388 1.00 94.88 77 HIS A N 1
ATOM 609 C CA . HIS A 1 77 ? 22.665 3.134 -21.449 1.00 94.88 77 HIS A CA 1
ATOM 610 C C . HIS A 1 77 ? 21.599 4.206 -21.185 1.00 94.88 77 HIS A C 1
ATOM 612 O O . HIS A 1 77 ? 21.891 5.392 -21.323 1.00 94.88 77 HIS A O 1
ATOM 618 N N . ILE A 1 78 ? 20.411 3.827 -20.695 1.00 94.56 78 ILE A N 1
ATOM 619 C CA . ILE A 1 78 ? 19.375 4.783 -20.260 1.00 94.56 78 ILE A CA 1
ATOM 620 C C . ILE A 1 78 ? 19.900 5.674 -19.133 1.00 94.56 78 ILE A C 1
ATOM 622 O O . ILE A 1 78 ? 19.758 6.893 -19.198 1.00 94.56 78 ILE A O 1
ATOM 626 N N . HIS A 1 79 ? 20.544 5.089 -18.119 1.00 92.56 79 HIS A N 1
ATOM 627 C CA . HIS A 1 79 ? 21.123 5.845 -17.006 1.00 92.56 79 HIS A CA 1
ATOM 628 C C . HIS A 1 79 ? 22.199 6.844 -17.472 1.00 92.56 79 HIS A C 1
ATOM 630 O O . HIS A 1 79 ? 22.317 7.936 -16.923 1.00 92.56 79 HIS A O 1
ATOM 636 N N . ARG A 1 80 ? 22.974 6.492 -18.504 1.00 92.94 80 ARG A N 1
ATOM 637 C CA . ARG A 1 80 ? 24.019 7.345 -19.102 1.00 92.94 80 ARG A CA 1
ATOM 638 C C . ARG A 1 80 ? 23.509 8.340 -20.136 1.00 92.94 80 ARG A C 1
ATOM 640 O O . ARG A 1 80 ? 24.305 9.126 -20.639 1.00 92.94 80 ARG A O 1
ATOM 647 N N . MET A 1 81 ? 22.213 8.317 -20.444 1.00 91.62 81 MET A N 1
ATOM 648 C CA . MET A 1 81 ? 21.608 9.117 -21.512 1.00 91.62 81 MET A CA 1
ATOM 649 C C . MET A 1 81 ? 22.136 8.776 -22.920 1.00 91.62 81 MET A C 1
ATOM 651 O O . MET A 1 81 ? 22.177 9.622 -23.810 1.00 91.62 81 MET A O 1
ATOM 655 N N . GLU A 1 82 ? 22.534 7.522 -23.138 1.00 94.31 82 GLU A N 1
ATOM 656 C CA . GLU A 1 82 ? 23.006 6.991 -24.422 1.00 94.31 82 GLU A CA 1
ATOM 657 C C . GLU A 1 82 ? 21.837 6.341 -25.187 1.00 94.31 82 GLU A C 1
ATOM 659 O O . GLU A 1 82 ? 21.746 5.119 -25.295 1.00 94.31 82 GLU A O 1
ATOM 664 N N . TRP A 1 83 ? 20.911 7.160 -25.696 1.00 93.69 83 TRP A N 1
ATOM 665 C CA . TRP A 1 83 ? 19.601 6.706 -26.197 1.00 93.69 83 TRP A CA 1
ATOM 666 C C . TRP A 1 83 ? 19.672 5.672 -27.324 1.00 93.69 83 TRP A C 1
ATOM 668 O O . TRP A 1 83 ? 19.034 4.629 -27.230 1.00 93.69 83 TRP A O 1
ATOM 678 N N . SER A 1 84 ? 20.506 5.900 -28.340 1.00 94.88 84 SER A N 1
ATOM 679 C CA . SER A 1 84 ? 20.637 4.971 -29.471 1.00 94.88 84 SER A CA 1
ATOM 680 C C . SER A 1 84 ? 21.177 3.601 -29.052 1.00 94.88 84 SER A C 1
ATOM 682 O O . SER A 1 84 ? 20.682 2.569 -29.493 1.00 94.88 84 SER A O 1
ATOM 684 N N . LEU A 1 85 ? 22.1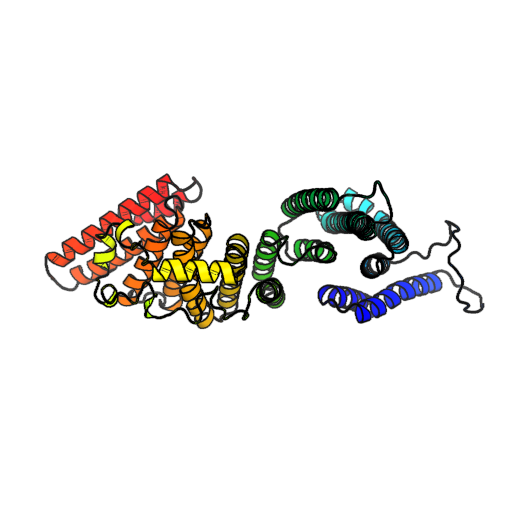65 3.577 -28.151 1.00 94.19 85 LEU A N 1
ATOM 685 C CA . LEU A 1 85 ? 22.713 2.327 -27.619 1.00 94.19 85 LEU A CA 1
ATOM 686 C C . LEU A 1 85 ? 21.696 1.602 -26.730 1.00 94.19 85 LEU A C 1
ATOM 688 O O . LEU A 1 85 ? 21.676 0.371 -26.692 1.00 94.19 85 LEU A O 1
ATOM 692 N N . ALA A 1 86 ? 20.848 2.350 -26.020 1.00 95.50 86 ALA A N 1
ATOM 693 C CA . ALA A 1 86 ? 19.758 1.772 -25.250 1.00 95.50 86 ALA A CA 1
ATOM 694 C C . ALA A 1 86 ? 18.715 1.100 -26.155 1.00 95.50 86 ALA A C 1
ATOM 696 O O . ALA A 1 86 ? 18.323 -0.029 -25.866 1.00 95.50 86 ALA A O 1
ATOM 697 N N . GLU A 1 87 ? 18.312 1.743 -27.255 1.00 95.81 87 GLU A N 1
ATOM 698 C CA . GLU A 1 87 ? 17.393 1.168 -28.250 1.00 95.81 87 GLU A CA 1
ATOM 699 C C . GLU A 1 87 ? 17.959 -0.125 -28.857 1.00 95.81 87 GLU A C 1
ATOM 701 O O . GLU A 1 87 ? 17.297 -1.166 -28.819 1.00 95.81 87 GLU A O 1
ATOM 706 N N . ASP A 1 88 ? 19.222 -0.104 -29.299 1.00 94.62 88 ASP A N 1
ATOM 707 C CA . ASP A 1 88 ? 19.909 -1.287 -29.833 1.00 94.62 88 ASP A CA 1
ATOM 708 C C . ASP A 1 88 ? 19.935 -2.445 -28.815 1.00 94.62 88 ASP A C 1
ATOM 710 O O . ASP A 1 88 ? 19.724 -3.615 -29.162 1.00 94.62 88 ASP A O 1
ATOM 714 N N . ALA A 1 89 ? 20.178 -2.134 -27.538 1.00 94.06 89 ALA A N 1
ATOM 715 C CA . ALA A 1 89 ? 20.198 -3.116 -26.459 1.00 94.06 89 ALA A CA 1
ATOM 716 C C . ALA A 1 89 ? 18.797 -3.676 -26.140 1.00 94.06 89 ALA A C 1
ATOM 718 O O . ALA A 1 89 ? 18.665 -4.879 -25.890 1.00 94.06 89 ALA A O 1
ATOM 719 N N . ILE A 1 90 ? 17.743 -2.854 -26.198 1.00 95.56 90 ILE A N 1
ATOM 720 C CA . ILE A 1 90 ? 16.347 -3.303 -26.046 1.00 95.56 90 ILE A CA 1
ATOM 721 C C . ILE A 1 90 ? 15.966 -4.244 -27.194 1.00 95.56 90 ILE A C 1
ATOM 723 O O . ILE A 1 90 ? 15.403 -5.318 -26.955 1.00 95.56 90 ILE A O 1
ATOM 727 N N . ASP A 1 91 ? 16.337 -3.905 -28.427 1.00 94.88 91 ASP A N 1
ATOM 728 C CA . ASP A 1 91 ? 16.100 -4.754 -29.594 1.00 94.88 91 ASP A CA 1
ATOM 729 C C . ASP A 1 91 ? 16.867 -6.075 -29.528 1.00 94.88 91 ASP A C 1
ATOM 731 O O . ASP A 1 91 ? 16.362 -7.124 -29.950 1.00 94.88 91 ASP A O 1
ATOM 735 N N . ALA A 1 92 ? 18.085 -6.063 -28.988 1.00 92.31 92 ALA A N 1
ATOM 736 C CA . ALA A 1 92 ? 18.830 -7.285 -28.714 1.00 92.31 92 ALA A CA 1
ATOM 737 C C . ALA A 1 92 ? 18.120 -8.152 -27.657 1.00 92.31 92 ALA A C 1
ATOM 739 O O . ALA A 1 92 ? 17.978 -9.361 -27.858 1.00 92.31 92 ALA A O 1
ATOM 740 N N . ALA A 1 93 ? 17.608 -7.552 -26.576 1.00 93.81 93 ALA A N 1
ATOM 741 C CA . ALA A 1 93 ? 16.862 -8.265 -25.538 1.00 93.81 93 ALA A CA 1
ATOM 742 C C . ALA A 1 93 ? 15.571 -8.895 -26.091 1.00 93.81 93 ALA A C 1
ATOM 744 O O . ALA A 1 93 ? 15.284 -10.065 -25.826 1.00 93.81 93 ALA A O 1
ATOM 745 N N . ARG A 1 94 ? 14.829 -8.163 -26.930 1.00 94.00 94 ARG A N 1
ATOM 746 C CA . ARG A 1 94 ? 13.623 -8.654 -27.614 1.00 94.00 94 ARG A CA 1
ATOM 747 C C . ARG A 1 94 ? 13.931 -9.854 -28.510 1.00 94.00 94 ARG A C 1
ATOM 749 O O . ARG A 1 94 ? 13.274 -10.888 -28.406 1.00 94.00 94 ARG A O 1
ATOM 756 N N . ARG A 1 95 ? 14.977 -9.753 -29.336 1.00 91.56 95 ARG A N 1
ATOM 757 C CA . ARG A 1 95 ? 15.433 -10.856 -30.199 1.00 91.56 95 ARG A CA 1
ATOM 758 C C . ARG A 1 95 ? 15.850 -12.089 -29.396 1.00 91.56 95 ARG A C 1
ATOM 760 O O . ARG A 1 95 ? 15.568 -13.210 -29.813 1.00 91.56 95 ARG A O 1
ATOM 767 N N . ALA A 1 96 ? 16.481 -11.899 -28.237 1.00 90.06 96 ALA A N 1
ATOM 768 C CA . ALA A 1 96 ? 16.893 -12.997 -27.366 1.00 90.06 96 ALA A CA 1
ATOM 769 C C . ALA A 1 96 ? 15.703 -13.748 -26.733 1.00 90.06 96 ALA A C 1
ATOM 771 O O . ALA A 1 96 ? 15.786 -14.963 -26.542 1.00 90.06 96 ALA A O 1
ATOM 772 N N . MET A 1 97 ? 14.593 -13.062 -26.432 1.00 90.25 97 MET A N 1
ATOM 773 C CA . MET A 1 97 ? 13.406 -13.686 -25.823 1.00 90.25 97 MET A CA 1
ATOM 774 C C . MET A 1 97 ? 12.378 -14.237 -26.827 1.00 90.25 97 MET A C 1
ATOM 776 O O . MET A 1 97 ? 11.550 -15.059 -26.444 1.00 90.25 97 MET A O 1
ATOM 780 N N . ASP A 1 98 ? 12.415 -13.819 -28.094 1.00 88.88 98 ASP A N 1
ATOM 781 C CA . ASP A 1 98 ? 11.347 -14.064 -29.080 1.00 88.88 98 ASP A CA 1
ATOM 782 C C . ASP A 1 98 ? 10.998 -15.552 -29.288 1.00 88.88 98 ASP A C 1
ATOM 784 O O . ASP A 1 98 ? 9.837 -15.963 -29.198 1.00 88.88 98 ASP A O 1
ATOM 788 N N . SER A 1 99 ? 12.019 -16.390 -29.492 1.00 86.50 99 SER A N 1
ATOM 789 C CA . SER A 1 99 ? 11.821 -17.825 -29.748 1.00 86.50 99 SER A CA 1
ATOM 790 C C . SER A 1 99 ? 11.190 -18.568 -28.564 1.00 86.50 99 SER A C 1
ATOM 792 O O . SER A 1 99 ? 10.294 -19.393 -28.756 1.00 86.50 99 SER A O 1
ATOM 794 N N . SER A 1 100 ? 11.615 -18.259 -27.333 1.00 86.81 100 SER A N 1
ATOM 795 C CA . SER A 1 100 ? 11.060 -18.878 -26.126 1.00 86.81 100 SER A CA 1
ATOM 796 C C . SER A 1 100 ? 9.666 -18.338 -25.823 1.00 86.81 100 SER A C 1
ATOM 798 O O . SER A 1 100 ? 8.778 -19.105 -25.457 1.00 86.81 100 SER A O 1
ATOM 800 N N . PHE A 1 101 ? 9.440 -17.042 -26.044 1.00 88.88 101 PHE A N 1
ATOM 801 C CA . PHE A 1 101 ? 8.141 -16.418 -25.847 1.00 88.88 101 PHE A CA 1
ATOM 802 C C . PHE A 1 101 ? 7.080 -17.006 -26.780 1.00 88.88 101 PHE A C 1
ATOM 804 O O . PHE A 1 101 ? 6.020 -17.421 -26.310 1.00 88.88 101 PHE A O 1
ATOM 811 N N . THR A 1 102 ? 7.386 -17.120 -28.074 1.00 90.62 102 THR A N 1
ATOM 812 C CA . THR A 1 102 ? 6.476 -17.699 -29.072 1.00 90.62 102 THR A CA 1
ATOM 813 C C . THR A 1 102 ? 6.116 -19.143 -28.721 1.00 90.62 102 THR A C 1
ATOM 815 O O . THR A 1 102 ? 4.937 -19.499 -28.720 1.00 90.62 102 THR A O 1
ATOM 818 N N . ALA A 1 103 ? 7.103 -19.958 -28.331 1.00 90.94 103 ALA A N 1
ATOM 819 C CA . ALA A 1 103 ? 6.859 -21.331 -27.895 1.00 90.94 103 ALA A CA 1
ATOM 820 C C . ALA A 1 103 ? 5.930 -21.386 -26.666 1.00 90.94 103 ALA A C 1
ATOM 822 O O . ALA A 1 103 ? 4.892 -22.047 -26.700 1.00 90.94 103 ALA A O 1
ATOM 823 N N . LEU A 1 104 ? 6.230 -20.629 -25.605 1.00 91.56 104 LEU A N 1
ATOM 824 C CA . LEU A 1 104 ? 5.434 -20.636 -24.371 1.00 91.56 104 LEU A CA 1
ATOM 825 C C . LEU A 1 104 ? 4.004 -20.123 -24.582 1.00 91.56 104 LEU A C 1
ATOM 827 O O . LEU A 1 104 ? 3.069 -20.646 -23.969 1.00 91.56 104 LEU A O 1
ATOM 831 N N . MET A 1 105 ? 3.824 -19.123 -25.450 1.00 90.31 105 MET A N 1
ATOM 832 C CA . MET A 1 105 ? 2.509 -18.580 -25.800 1.00 90.31 105 MET A CA 1
ATOM 833 C C . MET A 1 105 ? 1.618 -19.626 -26.471 1.00 90.31 105 MET A C 1
ATOM 835 O O . MET A 1 105 ? 0.419 -19.655 -26.195 1.00 90.31 105 MET A O 1
ATOM 839 N N . THR A 1 106 ? 2.189 -20.504 -27.305 1.00 91.00 106 THR A N 1
ATOM 840 C CA . THR A 1 106 ? 1.430 -21.606 -27.923 1.00 91.00 106 THR A CA 1
ATOM 841 C C . THR A 1 106 ? 1.034 -22.694 -26.928 1.00 91.00 106 THR A C 1
ATOM 843 O O . THR A 1 106 ? -0.001 -23.330 -27.106 1.00 91.00 106 THR A O 1
ATOM 846 N N . GLU A 1 107 ? 1.812 -22.892 -25.860 1.00 91.69 107 GLU A N 1
ATOM 847 C CA . GLU A 1 107 ? 1.511 -23.902 -24.844 1.00 91.69 107 GLU A CA 1
ATOM 848 C C . GLU A 1 107 ? 0.418 -23.446 -23.875 1.00 91.69 107 GLU A C 1
ATOM 850 O O . GLU A 1 107 ? -0.574 -24.144 -23.667 1.00 91.69 107 GLU A O 1
ATOM 855 N N . SER A 1 108 ? 0.616 -22.302 -23.209 1.00 94.12 108 SER A N 1
ATOM 856 C CA . SER A 1 108 ? -0.385 -21.734 -22.304 1.00 94.12 108 SER A CA 1
ATOM 857 C C . SER A 1 108 ? -0.037 -20.312 -21.877 1.00 94.12 108 SER A C 1
ATOM 859 O O . SER A 1 108 ? 1.107 -19.999 -21.542 1.00 94.12 108 SER A O 1
ATOM 861 N N . TYR A 1 109 ? -1.072 -19.490 -21.703 1.00 90.19 109 TYR A N 1
ATOM 862 C CA . TYR A 1 109 ? -0.937 -18.153 -21.125 1.00 90.19 109 TYR A CA 1
ATOM 863 C C . TYR A 1 109 ? -0.217 -18.162 -19.766 1.00 90.19 109 TYR A C 1
ATOM 865 O O . TYR A 1 109 ? 0.655 -17.341 -19.509 1.00 90.19 109 TYR A O 1
ATOM 873 N N . LYS A 1 110 ? -0.533 -19.129 -18.891 1.00 90.88 110 LYS A N 1
ATOM 874 C CA . LYS A 1 110 ? 0.070 -19.225 -17.552 1.00 90.88 110 LYS A CA 1
ATOM 875 C C . LYS A 1 110 ? 1.594 -19.386 -17.604 1.00 90.88 110 LYS A C 1
ATOM 877 O O . LYS A 1 110 ? 2.276 -18.821 -16.754 1.00 90.88 110 LYS A O 1
ATOM 882 N N . ARG A 1 111 ? 2.117 -20.155 -18.566 1.00 91.06 111 ARG A N 1
ATOM 883 C CA . ARG A 1 111 ? 3.564 -20.353 -18.752 1.00 91.06 111 ARG A CA 1
ATOM 884 C C . ARG A 1 111 ? 4.229 -19.164 -19.432 1.00 91.06 111 ARG A C 1
ATOM 886 O O . ARG A 1 111 ? 5.349 -18.828 -19.074 1.00 91.06 111 ARG A O 1
ATOM 893 N N . ALA A 1 112 ? 3.532 -18.516 -20.361 1.00 92.81 112 ALA A N 1
ATOM 894 C CA . ALA A 1 112 ? 4.042 -17.345 -21.065 1.00 92.81 112 ALA A CA 1
ATOM 895 C C . ALA A 1 112 ? 3.959 -16.043 -20.253 1.00 92.81 112 ALA A C 1
ATOM 897 O O . ALA A 1 112 ? 4.604 -15.059 -20.603 1.00 92.81 112 ALA A O 1
ATOM 898 N N . TYR A 1 113 ? 3.183 -16.024 -19.165 1.00 92.88 113 TYR A N 1
ATOM 899 C CA . TYR A 1 113 ? 2.935 -14.822 -18.372 1.00 92.88 113 TYR A CA 1
ATOM 900 C C . TYR A 1 113 ? 4.211 -14.091 -17.910 1.00 92.88 113 TYR A C 1
ATOM 902 O O . TYR A 1 113 ? 4.270 -12.875 -18.088 1.00 92.88 113 TYR A O 1
ATOM 910 N N . PRO A 1 114 ? 5.260 -14.762 -17.384 1.00 92.06 114 PRO A N 1
ATOM 911 C CA . PRO A 1 114 ? 6.510 -14.082 -17.042 1.00 92.06 114 PRO A CA 1
ATOM 912 C C . PRO A 1 114 ? 7.143 -13.372 -18.245 1.00 92.06 114 PRO A C 1
ATOM 914 O O . PRO A 1 114 ? 7.530 -12.216 -18.132 1.00 92.06 114 PRO A O 1
ATOM 917 N N . SER A 1 115 ? 7.164 -14.015 -19.415 1.00 91.62 115 SER A N 1
ATOM 918 C CA . SER A 1 115 ? 7.666 -13.415 -20.654 1.00 91.62 115 SER A CA 1
ATOM 919 C C . SER A 1 115 ? 6.791 -12.257 -21.146 1.00 91.62 115 SER A C 1
ATOM 921 O O . SER A 1 115 ? 7.320 -11.294 -21.690 1.00 91.62 115 SER A O 1
ATOM 923 N N . MET A 1 116 ? 5.473 -12.286 -20.915 1.00 92.56 116 MET A N 1
ATOM 924 C CA . MET A 1 116 ? 4.603 -11.136 -21.198 1.00 92.56 116 MET A CA 1
ATOM 925 C C . MET A 1 116 ? 4.930 -9.936 -20.309 1.00 92.56 116 MET A C 1
ATOM 927 O O . MET A 1 116 ? 4.977 -8.808 -20.795 1.00 92.56 116 MET A O 1
ATOM 931 N N . VAL A 1 117 ? 5.180 -10.175 -19.019 1.00 93.62 117 VAL A N 1
ATOM 932 C CA . VAL A 1 117 ? 5.633 -9.127 -18.095 1.00 93.62 117 VAL A CA 1
ATOM 933 C C . VAL A 1 117 ? 6.976 -8.571 -18.564 1.00 93.62 117 VAL A C 1
ATOM 935 O O . VAL A 1 117 ? 7.141 -7.358 -18.615 1.00 93.62 117 VAL A O 1
ATOM 938 N N . THR A 1 118 ? 7.905 -9.430 -18.986 1.00 93.25 118 THR A N 1
ATOM 939 C CA . THR A 1 118 ? 9.185 -9.002 -19.562 1.00 93.25 118 THR A CA 1
ATOM 940 C C . THR A 1 118 ? 8.997 -8.136 -20.811 1.00 93.25 118 THR A C 1
ATOM 942 O O . THR A 1 118 ? 9.595 -7.065 -20.908 1.00 93.25 118 THR A O 1
ATOM 945 N N . ALA A 1 119 ? 8.127 -8.538 -21.739 1.00 94.12 119 ALA A N 1
ATOM 946 C CA . ALA A 1 119 ? 7.817 -7.745 -22.926 1.00 94.12 119 ALA A CA 1
ATOM 947 C C . ALA A 1 119 ? 7.232 -6.371 -22.554 1.00 94.12 119 ALA A C 1
ATOM 949 O O . ALA A 1 119 ? 7.623 -5.361 -23.135 1.00 94.12 119 ALA A O 1
ATOM 950 N N . GLN A 1 120 ? 6.362 -6.313 -21.538 1.00 94.94 120 GLN A N 1
ATOM 951 C CA . GLN A 1 120 ? 5.866 -5.047 -21.000 1.00 94.94 120 GLN A CA 1
ATOM 952 C C . GLN A 1 120 ? 7.002 -4.203 -20.410 1.00 94.94 120 GLN A C 1
ATOM 954 O O . GLN A 1 120 ? 7.056 -3.011 -20.684 1.00 94.94 120 GLN A O 1
ATOM 959 N N . THR A 1 121 ? 7.927 -4.788 -19.641 1.00 95.44 121 THR A N 1
ATOM 960 C CA . THR A 1 121 ? 9.059 -4.026 -19.085 1.00 95.44 121 THR A CA 1
ATOM 961 C C . THR A 1 121 ? 9.981 -3.463 -20.164 1.00 95.44 121 THR A C 1
ATOM 963 O O . THR A 1 121 ? 10.463 -2.350 -20.002 1.00 95.44 121 THR A O 1
ATOM 966 N N . LEU A 1 122 ? 10.189 -4.181 -21.276 1.00 96.25 122 LEU A N 1
ATOM 967 C CA . LEU A 1 122 ? 10.943 -3.658 -22.420 1.00 96.25 122 LEU A CA 1
ATOM 968 C C . LEU A 1 122 ? 10.214 -2.480 -23.078 1.00 96.25 122 LEU A C 1
ATOM 970 O O . LEU A 1 122 ? 10.840 -1.464 -23.353 1.00 96.25 122 LEU A O 1
ATOM 974 N N . ALA A 1 123 ? 8.894 -2.584 -23.259 1.00 96.56 123 ALA A N 1
ATOM 975 C CA . ALA A 1 123 ? 8.089 -1.479 -23.780 1.00 96.56 123 ALA A CA 1
ATOM 976 C C . ALA A 1 123 ? 8.118 -0.252 -22.847 1.00 96.56 123 ALA A C 1
ATOM 978 O O . ALA A 1 123 ? 8.197 0.878 -23.315 1.00 96.56 123 ALA A O 1
ATOM 979 N N . GLU A 1 124 ? 8.101 -0.456 -21.524 1.00 96.50 124 GLU A N 1
ATOM 980 C CA . GLU A 1 124 ? 8.231 0.645 -20.560 1.00 96.50 124 GLU A CA 1
ATOM 981 C C . GLU A 1 124 ? 9.624 1.308 -20.623 1.00 96.50 124 GLU A C 1
ATOM 983 O O . GLU A 1 124 ? 9.712 2.521 -20.457 1.00 96.50 124 GLU A O 1
ATOM 988 N N . LEU A 1 125 ? 10.702 0.572 -20.938 1.00 97.06 125 LEU A N 1
ATOM 989 C CA . LEU A 1 125 ? 12.032 1.159 -21.180 1.00 97.06 125 LEU A CA 1
ATOM 990 C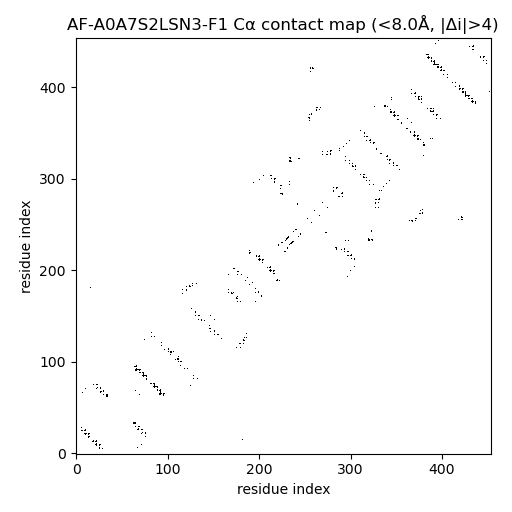 C . LEU A 1 125 ? 12.066 2.041 -22.442 1.00 97.06 125 LEU A C 1
ATOM 992 O O . LEU A 1 125 ? 12.660 3.115 -22.412 1.00 97.06 125 LEU A O 1
ATOM 996 N N . GLU A 1 126 ? 11.404 1.637 -23.528 1.00 96.56 126 GLU A N 1
ATOM 997 C CA . GLU A 1 126 ? 11.293 2.450 -24.755 1.00 96.56 126 GLU A CA 1
ATOM 998 C C . GLU A 1 126 ? 10.495 3.739 -24.509 1.00 96.56 126 GLU A C 1
ATOM 1000 O O . GLU A 1 126 ? 10.862 4.827 -24.964 1.00 96.56 126 GLU A O 1
ATOM 1005 N N . GLU A 1 127 ? 9.414 3.638 -23.733 1.00 96.38 127 GLU A N 1
ATOM 1006 C CA . GLU A 1 127 ? 8.622 4.793 -23.312 1.00 96.38 127 GLU A CA 1
ATOM 1007 C C . GLU A 1 127 ? 9.443 5.741 -22.419 1.00 96.38 127 GLU A C 1
ATOM 1009 O O . GLU A 1 127 ? 9.339 6.960 -22.567 1.00 96.38 127 GLU A O 1
ATOM 1014 N N . ILE A 1 128 ? 10.307 5.201 -21.548 1.00 95.88 128 ILE A N 1
ATOM 1015 C CA . ILE A 1 128 ? 11.261 5.978 -20.740 1.00 95.88 128 ILE A CA 1
ATOM 1016 C C . ILE A 1 128 ? 12.251 6.734 -21.628 1.00 95.88 128 ILE A C 1
ATOM 1018 O O . ILE A 1 128 ? 12.459 7.924 -21.395 1.00 95.88 128 ILE A O 1
ATOM 1022 N N . ILE A 1 129 ? 12.836 6.082 -22.639 1.00 95.75 129 ILE A N 1
ATOM 1023 C CA . ILE A 1 129 ? 13.752 6.734 -23.591 1.00 95.75 1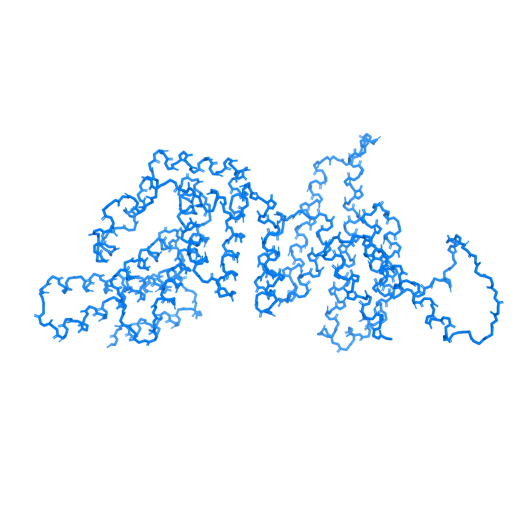29 ILE A CA 1
ATOM 1024 C C . ILE A 1 129 ? 13.027 7.886 -24.287 1.00 95.75 129 ILE A C 1
ATOM 1026 O O . ILE A 1 129 ? 13.482 9.027 -24.230 1.00 95.75 129 ILE A O 1
ATOM 1030 N N . THR A 1 130 ? 11.844 7.615 -24.843 1.00 94.12 130 THR A N 1
ATOM 1031 C CA . THR A 1 130 ? 11.027 8.619 -25.543 1.00 94.12 130 THR A CA 1
ATOM 1032 C C . THR A 1 130 ? 10.721 9.825 -24.648 1.00 94.12 130 THR A C 1
ATOM 1034 O O . THR A 1 130 ? 10.834 10.977 -25.076 1.00 94.12 130 THR A O 1
ATOM 1037 N N . TYR A 1 131 ? 10.355 9.578 -23.387 1.00 93.94 131 TYR A N 1
ATOM 1038 C CA . TYR A 1 131 ? 10.070 10.630 -22.414 1.00 93.94 131 TYR A CA 1
ATOM 1039 C C . TYR A 1 131 ? 11.323 11.434 -22.032 1.00 93.94 131 TYR A C 1
ATOM 1041 O O . TYR A 1 131 ? 11.292 12.665 -22.034 1.00 93.94 131 TYR A O 1
ATOM 1049 N N . ARG A 1 132 ? 12.447 10.766 -21.745 1.00 92.25 132 ARG A N 1
ATOM 1050 C CA . ARG A 1 132 ? 13.714 11.422 -21.381 1.00 92.25 132 ARG A CA 1
ATOM 1051 C C . ARG A 1 132 ? 14.291 12.244 -22.528 1.00 92.25 132 ARG A C 1
ATOM 1053 O O . ARG A 1 132 ? 14.843 13.319 -22.298 1.00 92.25 132 ARG A O 1
ATOM 1060 N N . GLU A 1 133 ? 14.128 11.795 -23.768 1.00 91.12 133 GLU A N 1
ATOM 1061 C CA . GLU A 1 133 ? 14.482 12.599 -24.933 1.00 91.12 133 GLU A CA 1
ATOM 1062 C C . GLU A 1 133 ? 13.637 13.871 -25.043 1.00 91.12 133 GLU A C 1
ATOM 1064 O O . GLU A 1 133 ? 14.171 14.934 -25.367 1.00 91.12 133 GLU A O 1
ATOM 1069 N N . LEU A 1 134 ? 12.326 13.776 -24.797 1.00 90.19 134 LEU A N 1
ATOM 1070 C CA . LEU A 1 134 ? 11.427 14.932 -24.792 1.00 90.19 134 LEU A CA 1
ATOM 1071 C C . LEU A 1 134 ? 11.852 15.947 -23.719 1.00 90.19 134 LEU A C 1
ATOM 1073 O O . LEU A 1 134 ? 11.970 17.137 -24.011 1.00 90.19 134 LEU A O 1
ATOM 1077 N N . GLU A 1 135 ? 12.150 15.464 -22.512 1.00 89.25 135 GLU A N 1
ATOM 1078 C CA . GLU A 1 135 ? 12.657 16.263 -21.391 1.00 89.25 135 GLU A CA 1
ATOM 1079 C C . GLU A 1 135 ? 13.996 16.941 -21.735 1.00 89.25 135 GLU A C 1
ATOM 1081 O O . GLU A 1 135 ? 14.164 18.146 -21.540 1.00 89.25 135 GLU A O 1
ATOM 1086 N N . SER A 1 136 ? 14.936 16.203 -22.335 1.00 87.38 136 SER A N 1
ATOM 1087 C CA . SER A 1 136 ? 16.229 16.741 -22.778 1.00 87.38 136 SER A CA 1
ATOM 1088 C C . SER A 1 136 ? 16.073 17.832 -23.849 1.00 87.38 136 SER A C 1
ATOM 1090 O O . SER A 1 136 ? 16.733 18.877 -23.789 1.00 87.38 136 SER A O 1
ATOM 1092 N N . LYS A 1 137 ? 15.152 17.635 -24.805 1.00 86.44 137 LYS A N 1
ATOM 1093 C CA . LYS A 1 137 ? 14.842 18.602 -25.873 1.00 86.44 137 LYS A CA 1
ATOM 1094 C C . LYS A 1 137 ? 14.212 19.883 -25.314 1.00 86.44 137 LYS A C 1
ATOM 1096 O O . LYS A 1 137 ? 14.582 20.967 -25.765 1.00 86.44 137 LYS A O 1
ATOM 1101 N N . ALA A 1 138 ? 13.324 19.770 -24.323 1.00 85.62 138 ALA A N 1
ATOM 1102 C CA . ALA A 1 138 ? 12.723 20.913 -23.632 1.00 85.62 138 ALA A CA 1
ATOM 1103 C C . ALA A 1 138 ? 13.769 21.720 -22.841 1.00 85.62 138 ALA A C 1
ATOM 1105 O O . ALA A 1 138 ? 13.822 22.945 -22.949 1.00 85.62 138 ALA A O 1
ATOM 1106 N N . ASN A 1 139 ? 14.660 21.036 -22.114 1.00 82.62 139 ASN A N 1
ATOM 1107 C CA . ASN A 1 139 ? 15.691 21.674 -21.286 1.00 82.62 139 ASN A CA 1
ATOM 1108 C C . ASN A 1 139 ? 16.791 22.363 -22.104 1.00 82.62 139 ASN A C 1
ATOM 1110 O O . ASN A 1 139 ? 17.372 23.351 -21.659 1.00 82.62 139 ASN A O 1
ATOM 1114 N N . SER A 1 140 ? 17.083 21.861 -23.306 1.00 80.56 140 SER A N 1
ATOM 1115 C CA . SER A 1 140 ? 18.151 22.405 -24.148 1.00 80.56 140 SER A CA 1
ATOM 1116 C C . SER A 1 140 ? 17.818 23.792 -24.719 1.00 80.56 140 SER A C 1
ATOM 1118 O O . SER A 1 140 ? 18.730 24.522 -25.093 1.00 80.56 140 SER A O 1
ATOM 1120 N N . GLY A 1 141 ? 16.540 24.183 -24.822 1.00 66.38 141 GLY A N 1
ATOM 1121 C CA . GLY A 1 141 ? 16.117 25.531 -25.245 1.00 66.38 141 GLY A CA 1
ATOM 1122 C C . GLY A 1 141 ? 16.550 25.975 -26.658 1.00 66.38 141 GLY A C 1
ATOM 1123 O O . GLY A 1 141 ? 16.268 27.098 -27.068 1.00 66.38 141 GLY A O 1
ATOM 1124 N N . VAL A 1 142 ? 17.235 25.115 -27.424 1.00 61.91 142 VAL A N 1
ATOM 1125 C CA . VAL A 1 142 ? 17.884 25.470 -28.703 1.00 61.91 142 VAL A CA 1
ATOM 1126 C C . VAL A 1 142 ? 16.876 25.683 -29.844 1.00 61.91 142 VAL A C 1
ATOM 1128 O O . VAL A 1 142 ? 17.183 26.354 -30.828 1.00 61.91 142 VAL A O 1
ATOM 1131 N N . HIS A 1 143 ? 15.659 25.146 -29.739 1.00 60.06 143 HIS A N 1
ATOM 1132 C CA . HIS A 1 143 ? 14.689 25.148 -30.837 1.00 60.06 143 HIS A CA 1
ATOM 1133 C C . HIS A 1 143 ? 13.536 26.119 -30.555 1.00 60.06 143 HIS A C 1
ATOM 1135 O O . HIS A 1 143 ? 12.796 25.942 -29.593 1.00 60.06 143 HIS A O 1
ATOM 1141 N N . ARG A 1 144 ? 13.320 27.103 -31.446 1.00 58.06 144 ARG A N 1
ATOM 1142 C CA . ARG A 1 144 ? 12.194 28.070 -31.374 1.00 58.06 144 ARG A CA 1
ATOM 1143 C C . ARG A 1 144 ? 10.797 27.419 -31.402 1.00 58.06 144 ARG A C 1
ATOM 1145 O O . ARG A 1 144 ? 9.821 28.090 -31.094 1.00 58.06 144 ARG A O 1
ATOM 1152 N N . HIS A 1 145 ? 10.719 26.137 -31.763 1.00 65.00 145 HIS A N 1
ATOM 1153 C CA . HIS A 1 145 ? 9.519 25.290 -31.751 1.00 65.00 145 HIS A CA 1
ATOM 1154 C C . HIS A 1 145 ? 9.740 23.992 -30.949 1.00 65.00 145 HIS A C 1
ATOM 1156 O O . HIS A 1 145 ? 9.153 22.960 -31.265 1.00 65.00 145 HIS A O 1
ATOM 1162 N N . GLY A 1 146 ? 10.655 24.008 -29.975 1.00 68.31 146 GLY A N 1
ATOM 1163 C CA . GLY A 1 146 ? 10.852 22.882 -29.066 1.00 68.31 146 GLY A CA 1
ATOM 1164 C C . GLY A 1 146 ? 9.636 22.659 -28.156 1.00 68.31 146 GLY A C 1
ATOM 1165 O O . GLY A 1 146 ? 8.821 23.571 -28.004 1.00 68.31 146 GLY A O 1
ATOM 1166 N N . PRO A 1 147 ? 9.509 21.461 -27.561 1.00 76.75 147 PRO A N 1
ATOM 1167 C CA . PRO A 1 147 ? 8.422 21.150 -26.640 1.00 76.75 147 PRO A CA 1
ATOM 1168 C C . PRO A 1 147 ? 8.414 22.131 -25.463 1.00 76.75 147 PRO A C 1
ATOM 1170 O O . PRO A 1 147 ? 9.452 22.420 -24.863 1.00 76.75 147 PRO A O 1
ATOM 1173 N N . SER A 1 148 ? 7.231 22.651 -25.154 1.00 82.75 148 SER A N 1
ATOM 1174 C CA . SER A 1 148 ? 6.993 23.504 -23.995 1.00 82.75 148 SER A CA 1
ATOM 1175 C C . SER A 1 148 ? 7.116 22.684 -22.704 1.00 82.75 148 SER A C 1
ATOM 1177 O O . SER A 1 148 ? 6.802 21.491 -22.711 1.00 82.75 148 SER A O 1
ATOM 1179 N N . PRO A 1 149 ? 7.472 23.294 -21.556 1.00 82.31 149 PRO A N 1
ATOM 1180 C CA . PRO A 1 149 ? 7.364 22.636 -20.252 1.00 82.31 149 PRO A CA 1
ATOM 1181 C C . PRO A 1 149 ? 5.974 22.029 -19.987 1.00 82.31 149 PRO A C 1
ATOM 1183 O O . PRO A 1 149 ? 5.865 20.999 -19.326 1.00 82.31 149 PRO A O 1
ATOM 1186 N N . GLY A 1 150 ? 4.914 22.632 -20.542 1.00 85.06 150 GLY A N 1
ATOM 1187 C CA . GLY A 1 150 ? 3.556 22.083 -20.476 1.00 85.06 150 GLY A CA 1
ATOM 1188 C C . GLY A 1 150 ? 3.394 20.766 -21.242 1.00 85.06 150 GLY A C 1
ATOM 1189 O O . GLY A 1 150 ? 2.746 19.853 -20.739 1.00 85.06 150 GLY A O 1
ATOM 1190 N N . ASP A 1 151 ? 4.042 20.631 -22.401 1.00 86.44 151 ASP A N 1
ATOM 1191 C CA . ASP A 1 151 ? 3.977 19.419 -23.227 1.00 86.44 151 ASP A CA 1
ATOM 1192 C C . ASP A 1 151 ? 4.686 18.245 -22.535 1.00 86.44 151 ASP A C 1
ATOM 1194 O O . ASP A 1 151 ? 4.231 17.102 -22.604 1.00 86.44 151 ASP A O 1
ATOM 1198 N N . VAL A 1 152 ? 5.790 18.524 -21.826 1.00 88.81 152 VAL A N 1
ATOM 1199 C CA . VAL A 1 152 ? 6.512 17.524 -21.021 1.00 88.81 152 VAL A CA 1
ATOM 1200 C C . VAL A 1 152 ? 5.631 17.023 -19.878 1.00 88.81 152 VAL A C 1
ATOM 1202 O O . VAL A 1 152 ? 5.534 15.814 -19.668 1.00 88.81 152 VAL A O 1
ATOM 1205 N N . GLN A 1 153 ? 4.945 17.931 -19.176 1.00 89.44 153 GLN A N 1
ATOM 1206 C CA . GLN A 1 153 ? 4.032 17.567 -18.092 1.00 89.44 153 GLN A CA 1
ATOM 1207 C C . GLN A 1 153 ? 2.825 16.764 -18.603 1.00 89.44 153 GLN A C 1
ATOM 1209 O O . GLN A 1 153 ? 2.466 15.753 -18.006 1.00 89.44 153 GLN A O 1
ATOM 1214 N N . GLU A 1 154 ? 2.229 17.143 -19.735 1.00 90.81 154 GLU A N 1
ATOM 1215 C CA . GLU A 1 154 ? 1.119 16.383 -20.323 1.00 90.81 154 GLU A CA 1
ATOM 1216 C C . GLU A 1 154 ? 1.564 14.975 -20.754 1.00 90.81 154 GLU A C 1
ATOM 1218 O O . GLU A 1 154 ? 0.888 13.978 -20.472 1.00 90.81 154 GLU A O 1
ATOM 1223 N N . ALA A 1 155 ? 2.733 14.870 -21.396 1.00 91.12 155 ALA A N 1
ATOM 1224 C CA . ALA A 1 155 ? 3.321 13.585 -21.762 1.00 91.12 155 ALA A CA 1
ATOM 1225 C C . ALA A 1 155 ? 3.568 12.712 -20.523 1.00 91.12 155 ALA A C 1
ATOM 1227 O O . ALA A 1 155 ? 3.266 11.514 -20.536 1.00 91.12 155 ALA A O 1
ATOM 1228 N N . ARG A 1 156 ? 4.049 13.322 -19.436 1.00 91.25 156 ARG A N 1
ATOM 1229 C CA . ARG A 1 156 ? 4.265 12.674 -18.144 1.00 91.25 156 ARG A CA 1
ATOM 1230 C C . ARG A 1 156 ? 2.971 12.130 -17.541 1.00 91.25 156 ARG A C 1
ATOM 1232 O O . ARG A 1 156 ? 2.919 10.961 -17.154 1.00 91.25 156 ARG A O 1
ATOM 1239 N N . ASP A 1 157 ? 1.920 12.942 -17.489 1.00 91.69 157 ASP A N 1
ATOM 1240 C CA . ASP A 1 157 ? 0.627 12.556 -16.916 1.00 91.69 157 ASP A CA 1
ATOM 1241 C C . ASP A 1 157 ? -0.030 11.434 -17.728 1.00 91.69 157 ASP A C 1
ATOM 1243 O O . ASP A 1 157 ? -0.580 10.471 -17.175 1.00 91.69 157 ASP A O 1
ATOM 1247 N N . ARG A 1 158 ? 0.085 11.503 -19.059 1.00 93.12 158 ARG A N 1
ATOM 1248 C CA . ARG A 1 158 ? -0.356 10.433 -19.958 1.00 93.12 158 ARG A CA 1
ATOM 1249 C C . ARG A 1 158 ? 0.409 9.137 -19.700 1.00 93.12 158 ARG A C 1
ATOM 1251 O O . ARG A 1 158 ? -0.224 8.081 -19.616 1.00 93.12 158 ARG A O 1
ATOM 1258 N N . LEU A 1 159 ? 1.733 9.208 -19.561 1.00 93.69 159 LEU A N 1
ATOM 1259 C CA . LEU A 1 159 ? 2.585 8.052 -19.288 1.00 93.69 159 LEU A CA 1
ATOM 1260 C C . LEU A 1 159 ? 2.191 7.382 -17.966 1.00 93.69 159 LEU A C 1
ATOM 1262 O O . LEU A 1 159 ? 1.871 6.192 -17.947 1.00 93.69 159 LEU A O 1
ATOM 1266 N N . LEU A 1 160 ? 2.080 8.165 -16.889 1.00 92.50 160 LEU A N 1
ATOM 1267 C CA . LEU A 1 160 ? 1.624 7.692 -15.579 1.00 92.50 160 LEU A CA 1
ATOM 1268 C C . LEU A 1 160 ? 0.232 7.050 -15.641 1.00 92.50 160 LEU A C 1
ATOM 1270 O O . LEU A 1 160 ? 0.003 5.992 -15.054 1.00 92.50 160 LEU A O 1
ATOM 1274 N N . SER A 1 161 ? -0.707 7.650 -16.375 1.00 93.62 161 SER A N 1
ATOM 1275 C CA . SER A 1 161 ? -2.060 7.106 -16.552 1.00 93.62 161 SER A CA 1
ATOM 1276 C C . SER A 1 161 ? -2.048 5.724 -17.215 1.00 93.62 161 SER A C 1
ATOM 1278 O O . SER A 1 161 ? -2.742 4.804 -16.768 1.00 93.62 161 SER A O 1
ATOM 1280 N N . VAL A 1 162 ? -1.233 5.546 -18.258 1.00 94.56 162 VAL A N 1
ATOM 1281 C CA . VAL A 1 162 ? -1.070 4.260 -18.952 1.00 94.56 162 VAL A CA 1
ATOM 1282 C C . VAL A 1 162 ? -0.419 3.228 -18.032 1.00 94.56 162 VAL A C 1
ATOM 1284 O O . VAL A 1 162 ? -0.933 2.117 -17.882 1.00 94.56 162 VAL A O 1
ATOM 1287 N N . TRP A 1 163 ? 0.672 3.599 -17.370 1.00 94.94 163 TRP A N 1
ATOM 1288 C CA . TRP A 1 163 ? 1.425 2.735 -16.466 1.00 94.94 163 TRP A CA 1
ATOM 1289 C C . TRP A 1 163 ? 0.597 2.249 -15.275 1.00 94.94 163 TRP A C 1
ATOM 1291 O O . TRP A 1 163 ? 0.623 1.053 -14.956 1.00 94.94 163 TRP A O 1
ATOM 1301 N N . ARG A 1 164 ? -0.215 3.124 -14.671 1.00 93.75 164 ARG A N 1
ATOM 1302 C CA . ARG A 1 164 ? -1.153 2.760 -13.595 1.00 93.75 164 ARG A CA 1
ATOM 1303 C C . ARG A 1 164 ? -2.186 1.737 -14.068 1.00 93.75 164 ARG A C 1
ATOM 1305 O O . ARG A 1 164 ? -2.405 0.733 -13.391 1.00 93.75 164 ARG A O 1
ATOM 1312 N N . LYS A 1 165 ? -2.775 1.933 -15.255 1.00 93.88 165 LYS A N 1
ATOM 1313 C CA . LYS A 1 165 ? -3.739 0.981 -15.841 1.00 93.88 165 LYS A CA 1
ATOM 1314 C C . LYS A 1 165 ? -3.101 -0.375 -16.143 1.00 93.88 165 LYS A C 1
ATOM 1316 O O . LYS A 1 165 ? -3.692 -1.401 -15.816 1.00 93.88 165 LYS A O 1
ATOM 1321 N N . ARG A 1 166 ? -1.893 -0.394 -16.721 1.00 94.94 166 ARG A N 1
ATOM 1322 C CA . ARG A 1 166 ? -1.158 -1.640 -17.005 1.00 94.94 166 ARG A CA 1
ATOM 1323 C C . ARG A 1 166 ? -0.826 -2.405 -15.725 1.00 94.94 166 ARG A C 1
ATOM 1325 O O . ARG A 1 166 ? -1.064 -3.607 -15.661 1.00 94.94 166 ARG A O 1
ATOM 1332 N N . LEU A 1 167 ? -0.348 -1.714 -14.686 1.00 93.88 167 LEU A N 1
ATOM 1333 C CA . LEU A 1 167 ? -0.033 -2.345 -13.401 1.00 93.88 167 LEU A CA 1
ATOM 1334 C C . LEU A 1 167 ? -1.290 -2.894 -12.710 1.00 93.88 167 LEU A C 1
ATOM 1336 O O . LEU A 1 167 ? -1.251 -3.993 -12.170 1.00 93.88 167 LEU A O 1
ATOM 1340 N N . ALA A 1 168 ? -2.420 -2.182 -12.777 1.00 91.12 168 ALA A N 1
ATOM 1341 C CA . ALA A 1 168 ? -3.693 -2.667 -12.238 1.00 91.12 168 ALA A CA 1
ATOM 1342 C C . ALA A 1 168 ? -4.206 -3.940 -12.944 1.00 91.12 168 ALA A C 1
ATOM 1344 O O . ALA A 1 168 ? -4.912 -4.736 -12.329 1.00 91.12 168 ALA A O 1
ATOM 1345 N N . GLY A 1 169 ? -3.849 -4.138 -14.219 1.00 91.00 169 GLY A N 1
ATOM 1346 C CA . GLY A 1 169 ? -4.148 -5.355 -14.979 1.00 91.00 169 GLY A CA 1
ATOM 1347 C C . GLY A 1 169 ? -3.169 -6.511 -14.744 1.00 91.00 169 GLY A C 1
ATOM 1348 O O . GLY A 1 169 ? -3.411 -7.619 -15.226 1.00 91.00 169 GLY A O 1
ATOM 1349 N N . CYS A 1 170 ? -2.067 -6.284 -14.024 1.00 92.38 170 CYS A N 1
ATOM 1350 C CA . CYS A 1 170 ? -1.096 -7.328 -13.719 1.00 92.38 170 CYS A CA 1
ATOM 1351 C C . CYS A 1 170 ? -1.610 -8.286 -12.636 1.00 92.38 170 CYS A C 1
ATOM 1353 O O . CYS A 1 170 ? -2.487 -7.977 -11.827 1.00 92.38 170 CYS A O 1
ATOM 1355 N N . ARG A 1 171 ? -1.032 -9.488 -12.607 1.00 90.25 171 ARG A N 1
ATOM 1356 C CA . ARG A 1 171 ? -1.267 -10.468 -11.554 1.00 90.25 171 ARG A CA 1
ATOM 1357 C C . ARG A 1 171 ? -0.807 -9.877 -10.223 1.00 90.25 171 ARG A C 1
ATOM 1359 O O . ARG A 1 171 ? 0.287 -9.331 -10.137 1.00 90.25 171 ARG A O 1
ATOM 1366 N N . ILE A 1 172 ? -1.624 -10.073 -9.189 1.00 88.69 172 ILE A N 1
ATOM 1367 C CA . ILE A 1 172 ? -1.352 -9.671 -7.804 1.00 88.69 172 ILE A CA 1
ATOM 1368 C C . ILE A 1 172 ? -0.208 -10.538 -7.249 1.00 88.69 172 ILE A C 1
ATOM 1370 O O . ILE A 1 172 ? -0.436 -11.553 -6.592 1.00 88.69 172 ILE A O 1
ATOM 1374 N N . ASP A 1 173 ? 1.020 -10.160 -7.587 1.00 90.75 173 ASP A N 1
ATOM 1375 C CA . ASP A 1 173 ? 2.255 -10.887 -7.305 1.00 90.75 173 ASP A CA 1
ATOM 1376 C C . ASP A 1 173 ? 3.393 -9.899 -6.998 1.00 90.75 173 ASP A C 1
ATOM 1378 O O . ASP A 1 173 ? 3.562 -8.893 -7.692 1.00 90.75 173 ASP A O 1
ATOM 1382 N N . ALA A 1 174 ? 4.148 -10.161 -5.927 1.00 89.69 174 ALA A N 1
ATOM 1383 C CA . ALA A 1 174 ? 5.166 -9.233 -5.437 1.00 89.69 174 ALA A CA 1
ATOM 1384 C C . ALA A 1 174 ? 6.337 -9.080 -6.420 1.00 89.69 174 ALA A C 1
ATOM 1386 O O . ALA A 1 174 ? 6.819 -7.965 -6.619 1.00 89.69 174 ALA A O 1
ATOM 1387 N N . ASP A 1 175 ? 6.769 -10.166 -7.063 1.00 88.88 175 ASP A N 1
ATOM 1388 C CA . ASP A 1 175 ? 7.932 -10.156 -7.952 1.00 88.88 175 ASP A CA 1
ATOM 1389 C C . ASP A 1 175 ? 7.623 -9.432 -9.263 1.00 88.88 175 ASP A C 1
ATOM 1391 O O . ASP A 1 175 ? 8.451 -8.659 -9.760 1.00 88.88 175 ASP A O 1
ATOM 1395 N N . VAL A 1 176 ? 6.411 -9.631 -9.791 1.00 91.62 176 VAL A N 1
ATOM 1396 C CA . VAL A 1 176 ? 5.907 -8.920 -10.977 1.00 91.62 176 VAL A CA 1
ATOM 1397 C C . VAL A 1 176 ? 5.837 -7.419 -10.705 1.00 91.62 176 VAL A C 1
ATOM 1399 O O . VAL A 1 176 ? 6.456 -6.636 -11.426 1.00 91.62 176 VAL A O 1
ATOM 1402 N N . HIS A 1 177 ? 5.145 -7.015 -9.633 1.00 92.94 177 HIS A N 1
ATOM 1403 C CA . HIS A 1 177 ? 4.998 -5.602 -9.274 1.00 92.94 177 HIS A CA 1
ATOM 1404 C C . HIS A 1 177 ? 6.351 -4.950 -8.982 1.00 92.94 177 HIS A C 1
ATOM 1406 O O . HIS A 1 177 ? 6.635 -3.873 -9.499 1.00 92.94 177 HIS A O 1
ATOM 1412 N N . SER A 1 178 ? 7.216 -5.621 -8.213 1.00 91.00 178 SER A N 1
ATOM 1413 C CA . SER A 1 178 ? 8.566 -5.131 -7.938 1.00 91.00 178 SER A CA 1
ATOM 1414 C C . SER A 1 178 ? 9.348 -4.925 -9.230 1.00 91.00 178 SER A C 1
ATOM 1416 O O . SER A 1 178 ? 10.081 -3.946 -9.351 1.00 91.00 178 SER A O 1
ATOM 1418 N N . SER A 1 179 ? 9.221 -5.830 -10.203 1.00 89.88 179 SER A N 1
ATOM 1419 C CA . SER A 1 179 ? 9.994 -5.751 -11.443 1.00 89.88 179 SER A CA 1
ATOM 1420 C C . SER A 1 179 ? 9.589 -4.617 -12.358 1.00 89.88 179 SER A C 1
ATOM 1422 O O . SER A 1 179 ? 10.466 -3.915 -12.853 1.00 89.88 179 SER A O 1
ATOM 1424 N N . ILE A 1 180 ? 8.289 -4.396 -12.497 1.00 93.44 180 ILE A N 1
ATOM 1425 C CA . ILE A 1 180 ? 7.753 -3.264 -13.246 1.00 93.44 180 ILE A CA 1
ATOM 1426 C C . ILE A 1 180 ? 8.140 -1.946 -12.558 1.00 93.44 180 ILE A C 1
ATOM 1428 O O . ILE A 1 180 ? 8.714 -1.063 -13.186 1.00 93.44 180 ILE A O 1
ATOM 1432 N N . MET A 1 181 ? 7.926 -1.834 -11.243 1.00 91.81 181 MET A N 1
ATOM 1433 C CA . MET A 1 181 ? 8.198 -0.591 -10.510 1.00 91.81 181 MET A CA 1
ATOM 1434 C C . MET A 1 181 ? 9.671 -0.161 -10.543 1.00 91.81 181 MET A C 1
ATOM 1436 O O . MET A 1 181 ? 9.951 1.031 -10.572 1.00 91.81 181 MET A O 1
ATOM 1440 N N . ALA A 1 182 ? 10.622 -1.098 -10.577 1.00 90.94 182 ALA A N 1
ATOM 1441 C CA . ALA A 1 182 ? 12.040 -0.735 -10.670 1.00 90.94 182 ALA A CA 1
ATOM 1442 C C . ALA A 1 182 ? 12.471 -0.218 -12.046 1.00 90.94 182 ALA A C 1
ATOM 1444 O O . ALA A 1 182 ? 13.469 0.489 -12.144 1.00 90.94 182 ALA A O 1
ATOM 1445 N N . VAL A 1 183 ? 11.752 -0.574 -13.113 1.00 93.75 183 VAL A N 1
ATOM 1446 C CA . VAL A 1 183 ? 11.950 0.074 -14.417 1.00 93.75 183 VAL A CA 1
ATOM 1447 C C . VAL A 1 183 ? 11.438 1.508 -14.341 1.00 93.75 183 VAL A C 1
ATOM 1449 O O . VAL A 1 183 ? 12.149 2.442 -14.700 1.00 93.75 183 VAL A O 1
ATOM 1452 N N . ARG A 1 184 ? 10.242 1.700 -13.779 1.00 93.62 184 ARG A N 1
ATOM 1453 C CA . ARG A 1 184 ? 9.615 3.023 -13.645 1.00 93.62 184 ARG A CA 1
ATOM 1454 C C . ARG A 1 184 ? 10.407 3.984 -12.764 1.00 93.62 184 ARG A C 1
ATOM 1456 O O . ARG A 1 184 ? 10.449 5.173 -13.068 1.00 93.62 184 ARG A O 1
ATOM 1463 N N . SER A 1 185 ? 11.106 3.489 -11.742 1.00 91.00 185 SER A N 1
ATOM 1464 C CA . SER A 1 185 ? 11.970 4.316 -10.884 1.00 91.00 185 SER A CA 1
ATOM 1465 C C . SER A 1 185 ? 13.165 4.946 -11.613 1.00 91.00 185 SER A C 1
ATOM 1467 O O . SER A 1 185 ? 13.872 5.752 -11.023 1.00 91.00 185 SER A O 1
ATOM 1469 N N . LEU A 1 186 ? 13.421 4.607 -12.885 1.00 90.12 186 LEU A N 1
ATOM 1470 C CA . LEU A 1 186 ? 14.392 5.331 -13.718 1.00 90.12 186 LEU A CA 1
ATOM 1471 C C . LEU A 1 186 ? 13.921 6.748 -14.082 1.00 90.12 186 LEU A C 1
ATOM 1473 O O . LEU A 1 186 ? 14.737 7.578 -14.483 1.00 90.12 186 LEU A O 1
ATOM 1477 N N . VAL A 1 187 ? 12.618 7.024 -13.986 1.00 90.12 187 VAL A N 1
ATOM 1478 C CA . VAL A 1 187 ? 12.008 8.326 -14.307 1.00 90.12 187 VAL A CA 1
ATOM 1479 C C . VAL A 1 187 ? 11.181 8.870 -13.148 1.00 90.12 187 VAL A C 1
ATOM 1481 O O . VAL A 1 187 ? 11.120 10.082 -12.976 1.00 90.12 187 VAL A O 1
ATOM 1484 N N . LEU A 1 188 ? 10.533 7.994 -12.382 1.00 86.56 188 LEU A N 1
ATOM 1485 C CA . LEU A 1 188 ? 9.602 8.391 -11.334 1.00 86.56 188 LEU A CA 1
ATOM 1486 C C . LEU A 1 188 ? 10.282 8.638 -9.991 1.00 86.56 188 LEU A C 1
ATOM 1488 O O . LEU A 1 188 ? 11.168 7.890 -9.577 1.00 86.56 188 LEU A O 1
ATOM 1492 N N . GLU A 1 189 ? 9.774 9.645 -9.292 1.00 80.75 189 GLU A N 1
ATOM 1493 C CA . GLU A 1 189 ? 10.037 9.916 -7.888 1.00 80.75 189 GLU A CA 1
ATOM 1494 C C . GLU A 1 189 ? 9.173 9.016 -6.993 1.00 80.75 189 GLU A C 1
ATOM 1496 O O . GLU A 1 189 ? 8.137 8.468 -7.392 1.00 80.75 189 GLU A O 1
ATOM 1501 N N . SER A 1 190 ? 9.576 8.885 -5.730 1.00 72.81 190 SER A N 1
ATOM 1502 C CA . SER A 1 190 ? 8.884 8.054 -4.738 1.00 72.81 190 SER A CA 1
ATOM 1503 C C . SER A 1 190 ? 7.441 8.506 -4.434 1.00 72.81 190 SER A C 1
ATOM 1505 O O . SER A 1 190 ? 6.637 7.741 -3.891 1.00 72.81 190 SER A O 1
ATOM 1507 N N . THR A 1 191 ? 7.092 9.730 -4.830 1.00 75.56 191 THR A N 1
ATOM 1508 C CA . THR A 1 191 ? 5.778 10.377 -4.708 1.00 75.56 191 THR A CA 1
ATOM 1509 C C . THR A 1 191 ? 4.800 10.029 -5.828 1.00 75.56 191 THR A C 1
ATOM 1511 O O . THR A 1 191 ? 3.593 10.171 -5.641 1.00 75.56 191 THR A O 1
ATOM 1514 N N . ASP A 1 192 ? 5.272 9.546 -6.975 1.00 82.12 192 ASP A N 1
ATOM 1515 C CA . ASP A 1 192 ? 4.436 9.454 -8.178 1.00 82.12 192 ASP A CA 1
ATOM 1516 C C . ASP A 1 192 ? 3.494 8.246 -8.195 1.00 82.12 192 ASP A C 1
ATOM 1518 O O . ASP A 1 192 ? 2.412 8.274 -8.794 1.00 82.12 192 ASP A O 1
ATOM 1522 N N . GLU A 1 193 ? 3.902 7.152 -7.551 1.00 85.44 193 GLU A N 1
ATOM 1523 C CA . GLU A 1 193 ? 3.215 5.857 -7.602 1.00 85.44 193 GLU A CA 1
ATOM 1524 C C . GLU A 1 193 ? 2.977 5.260 -6.206 1.00 85.44 193 GLU A C 1
ATOM 1526 O O . GLU A 1 193 ? 3.191 4.076 -5.951 1.00 85.44 193 GLU A O 1
ATOM 1531 N N . ILE A 1 194 ? 2.456 6.067 -5.283 1.00 88.75 194 ILE A N 1
ATOM 1532 C CA . ILE A 1 194 ? 2.232 5.644 -3.888 1.00 88.75 194 ILE A CA 1
ATOM 1533 C C . ILE A 1 194 ? 1.275 4.460 -3.776 1.00 88.75 194 ILE A C 1
ATOM 1535 O O . ILE A 1 194 ? 1.506 3.561 -2.972 1.00 88.75 194 ILE A O 1
ATOM 1539 N N . ASP A 1 195 ? 0.219 4.405 -4.590 1.00 89.94 195 ASP A N 1
ATOM 1540 C CA . ASP A 1 195 ? -0.700 3.262 -4.575 1.00 89.94 195 ASP A CA 1
ATOM 1541 C C . ASP A 1 195 ? 0.010 1.964 -4.991 1.00 89.94 195 ASP A C 1
ATOM 1543 O O . ASP A 1 195 ? -0.243 0.904 -4.413 1.00 89.94 195 ASP A O 1
ATOM 1547 N N . ALA A 1 196 ? 0.942 2.040 -5.947 1.00 91.25 196 ALA A N 1
ATOM 1548 C CA . ALA A 1 196 ? 1.764 0.903 -6.345 1.00 91.25 196 ALA A CA 1
ATOM 1549 C C . ALA A 1 196 ? 2.725 0.496 -5.218 1.00 91.25 196 ALA A C 1
ATOM 1551 O O . ALA A 1 196 ? 2.802 -0.688 -4.892 1.00 91.25 196 ALA A O 1
ATOM 1552 N N . THR A 1 197 ? 3.369 1.468 -4.564 1.00 92.94 197 THR A N 1
ATOM 1553 C CA . THR A 1 197 ? 4.244 1.274 -3.395 1.00 92.94 197 THR A CA 1
ATOM 1554 C C . THR A 1 197 ? 3.507 0.598 -2.241 1.00 92.94 197 THR A C 1
ATOM 1556 O O . THR A 1 197 ? 3.970 -0.410 -1.701 1.00 92.94 197 THR A O 1
ATOM 1559 N N . LEU A 1 198 ? 2.313 1.083 -1.893 1.00 94.06 198 LEU A N 1
ATOM 1560 C CA . LEU A 1 198 ? 1.470 0.500 -0.850 1.00 94.06 198 LEU A CA 1
ATOM 1561 C C . LEU A 1 198 ? 1.059 -0.934 -1.204 1.00 94.06 198 LEU A C 1
ATOM 1563 O O . LEU A 1 198 ? 1.210 -1.834 -0.372 1.00 94.06 198 LEU A O 1
ATOM 1567 N N . ASN A 1 199 ? 0.614 -1.172 -2.441 1.00 93.50 199 ASN A N 1
ATOM 1568 C CA . ASN A 1 199 ? 0.239 -2.505 -2.913 1.00 93.50 199 ASN A CA 1
ATOM 1569 C C . ASN A 1 199 ? 1.425 -3.475 -2.902 1.00 93.50 199 ASN A C 1
ATOM 1571 O O . ASN A 1 199 ? 1.299 -4.592 -2.396 1.00 93.50 199 ASN A O 1
ATOM 1575 N N . LEU A 1 200 ? 2.588 -3.053 -3.400 1.00 93.94 200 LEU A N 1
ATOM 1576 C CA . LEU A 1 200 ? 3.800 -3.863 -3.406 1.00 93.94 200 LEU A CA 1
ATOM 1577 C C . LEU A 1 200 ? 4.280 -4.161 -1.982 1.00 93.94 200 LEU A C 1
ATOM 1579 O O . LEU A 1 200 ? 4.668 -5.295 -1.698 1.00 93.94 200 LEU A O 1
ATOM 1583 N N . SER A 1 201 ? 4.198 -3.195 -1.063 1.00 94.94 201 SER A N 1
ATOM 1584 C CA . SER A 1 201 ? 4.518 -3.431 0.347 1.00 94.94 201 SER A CA 1
ATOM 1585 C C . SER A 1 201 ? 3.602 -4.505 0.948 1.00 94.94 201 SER A C 1
ATOM 1587 O O . SER A 1 201 ? 4.081 -5.433 1.598 1.00 94.94 201 SER A O 1
ATOM 1589 N N . ALA A 1 202 ? 2.294 -4.447 0.676 1.00 94.31 202 ALA A N 1
ATOM 1590 C CA . ALA A 1 202 ? 1.324 -5.417 1.175 1.00 94.31 202 ALA A CA 1
ATOM 1591 C C . ALA A 1 202 ? 1.544 -6.810 0.566 1.00 94.31 202 ALA A C 1
ATOM 1593 O O . ALA A 1 202 ? 1.473 -7.814 1.278 1.00 94.31 202 ALA A O 1
ATOM 1594 N N . LEU A 1 203 ? 1.854 -6.879 -0.731 1.00 93.75 203 LEU A N 1
ATOM 1595 C CA . LEU A 1 203 ? 2.211 -8.120 -1.418 1.00 93.75 203 LEU A CA 1
ATOM 1596 C C . LEU A 1 203 ? 3.488 -8.734 -0.847 1.00 93.75 203 LEU A C 1
ATOM 1598 O O . LEU A 1 203 ? 3.512 -9.924 -0.543 1.00 93.75 203 LEU A O 1
ATOM 1602 N N . SER A 1 204 ? 4.509 -7.911 -0.618 1.00 93.75 204 SER A N 1
ATOM 1603 C CA . SER A 1 204 ? 5.781 -8.337 -0.033 1.00 93.75 204 SER A CA 1
ATOM 1604 C C . SER A 1 204 ? 5.595 -8.869 1.390 1.00 93.75 204 SER A C 1
ATOM 1606 O O . SER A 1 204 ? 6.176 -9.894 1.736 1.00 93.75 204 SER A O 1
ATOM 1608 N N . ARG A 1 205 ? 4.719 -8.249 2.199 1.00 94.12 205 ARG A N 1
ATOM 1609 C CA . ARG A 1 205 ? 4.348 -8.766 3.531 1.00 94.12 205 ARG A CA 1
ATOM 1610 C C . ARG A 1 205 ? 3.647 -10.124 3.445 1.00 94.12 205 ARG A C 1
ATOM 1612 O O . ARG A 1 205 ? 3.986 -11.029 4.202 1.00 94.12 205 ARG A O 1
ATOM 1619 N N . ARG A 1 206 ? 2.713 -10.305 2.503 1.00 93.06 206 ARG A N 1
ATOM 1620 C CA . ARG A 1 206 ? 2.045 -11.605 2.279 1.00 93.06 206 ARG A CA 1
ATOM 1621 C C . ARG A 1 206 ? 3.027 -12.689 1.832 1.00 93.06 206 ARG A C 1
ATOM 1623 O O . ARG A 1 206 ? 2.891 -13.826 2.263 1.00 93.06 206 ARG A O 1
ATOM 1630 N N . ALA A 1 207 ? 4.026 -12.322 1.034 1.00 90.25 207 ALA A N 1
ATOM 1631 C CA . ALA A 1 207 ? 5.104 -13.204 0.596 1.00 90.25 207 ALA A CA 1
ATOM 1632 C C . ALA A 1 207 ? 6.202 -13.438 1.659 1.00 90.25 207 ALA A C 1
ATOM 1634 O O . ALA A 1 207 ? 7.171 -14.127 1.369 1.00 90.25 207 ALA A O 1
ATOM 1635 N N . GLN A 1 208 ? 6.077 -12.875 2.872 1.00 91.56 208 GLN A N 1
ATOM 1636 C CA . GLN A 1 208 ? 7.088 -12.931 3.947 1.00 91.56 208 GLN A CA 1
ATOM 1637 C C . GLN A 1 208 ? 8.437 -12.261 3.595 1.00 91.56 208 GLN A C 1
ATOM 1639 O O . GLN A 1 208 ? 9.428 -12.407 4.311 1.00 91.56 208 GLN A O 1
ATOM 1644 N N . CYS A 1 209 ? 8.482 -11.444 2.540 1.00 90.94 209 CYS A N 1
ATOM 1645 C CA . CYS A 1 209 ? 9.642 -10.643 2.142 1.00 90.94 209 CYS A CA 1
ATOM 1646 C C . CYS A 1 209 ? 9.703 -9.330 2.945 1.00 90.94 209 CYS A C 1
ATOM 1648 O O . CYS A 1 209 ? 9.604 -8.232 2.392 1.00 90.94 209 CYS A O 1
ATOM 1650 N N . PHE A 1 210 ? 9.845 -9.431 4.270 1.00 93.25 210 PHE A N 1
ATOM 1651 C CA . PHE A 1 210 ? 9.710 -8.291 5.186 1.00 93.25 210 PHE A CA 1
ATOM 1652 C C . PHE A 1 210 ? 10.726 -7.172 4.948 1.00 93.25 210 PHE A C 1
ATOM 1654 O O . PHE A 1 210 ? 10.327 -6.016 4.892 1.00 93.25 210 PHE A O 1
ATOM 1661 N N . LYS A 1 211 ? 12.003 -7.500 4.716 1.00 91.44 211 LYS A N 1
ATOM 1662 C CA . LYS A 1 211 ? 13.051 -6.495 4.449 1.00 91.44 211 LYS A CA 1
ATOM 1663 C C . LYS A 1 211 ? 12.757 -5.658 3.202 1.00 91.44 211 LYS A C 1
ATOM 1665 O O . LYS A 1 211 ? 13.019 -4.461 3.173 1.00 91.44 211 LYS A O 1
ATOM 1670 N N . LEU A 1 212 ? 12.198 -6.293 2.168 1.00 89.44 212 LEU A N 1
ATOM 1671 C CA . LEU A 1 212 ? 11.796 -5.598 0.949 1.00 89.44 212 LEU A CA 1
ATOM 1672 C C . LEU A 1 212 ? 10.618 -4.659 1.233 1.00 89.44 212 LEU A C 1
ATOM 1674 O O . LEU A 1 212 ? 10.649 -3.509 0.810 1.00 89.44 212 LEU A O 1
ATOM 1678 N N . ALA A 1 213 ? 9.612 -5.133 1.976 1.00 93.25 213 ALA A N 1
ATOM 1679 C CA . ALA A 1 213 ? 8.469 -4.314 2.371 1.00 93.25 213 ALA A CA 1
ATOM 1680 C C . ALA A 1 213 ? 8.883 -3.101 3.222 1.00 93.25 213 ALA A C 1
ATOM 1682 O O . ALA A 1 213 ? 8.358 -2.014 3.003 1.00 93.25 213 ALA A O 1
ATOM 1683 N N . GLU A 1 214 ? 9.819 -3.293 4.156 1.00 93.06 214 GLU A N 1
ATOM 1684 C CA . GLU A 1 214 ? 10.371 -2.234 5.006 1.00 93.06 214 GLU A CA 1
ATOM 1685 C C . GLU A 1 214 ? 11.034 -1.152 4.155 1.00 93.06 214 GLU A C 1
ATOM 1687 O O . GLU A 1 214 ? 10.637 0.006 4.219 1.00 93.06 214 GLU A O 1
ATOM 1692 N N . ARG A 1 215 ? 11.966 -1.540 3.277 1.00 90.00 215 ARG A N 1
ATOM 1693 C CA . ARG A 1 215 ? 12.681 -0.609 2.395 1.00 90.00 215 ARG A CA 1
ATOM 1694 C C . ARG A 1 215 ? 11.735 0.191 1.495 1.00 90.00 215 ARG A C 1
ATOM 1696 O O . ARG A 1 215 ? 11.811 1.410 1.448 1.00 90.00 215 ARG A O 1
ATOM 1703 N N . ILE A 1 216 ? 10.785 -0.489 0.847 1.00 90.69 216 ILE A N 1
ATOM 1704 C CA . ILE A 1 216 ? 9.802 0.137 -0.056 1.00 90.69 216 ILE A CA 1
ATOM 1705 C C . ILE A 1 216 ? 8.955 1.204 0.652 1.00 90.69 216 ILE A C 1
ATOM 1707 O O . ILE A 1 216 ? 8.507 2.148 0.009 1.00 90.69 216 ILE A O 1
ATOM 1711 N N . LEU A 1 217 ? 8.710 1.056 1.955 1.00 92.75 217 LEU A N 1
ATOM 1712 C CA . LEU A 1 217 ? 7.957 2.031 2.745 1.00 92.75 217 LEU A CA 1
ATOM 1713 C C . LEU A 1 217 ? 8.860 3.126 3.323 1.00 92.75 217 LEU A C 1
ATOM 1715 O O . LEU A 1 217 ? 8.465 4.290 3.336 1.00 92.75 217 LEU A O 1
ATOM 1719 N N . CYS A 1 218 ? 10.054 2.766 3.793 1.00 90.94 218 CYS A N 1
ATOM 1720 C CA . CYS A 1 218 ? 10.978 3.686 4.443 1.00 90.94 218 CYS A CA 1
ATOM 1721 C C . CYS A 1 218 ? 11.626 4.671 3.467 1.00 90.94 218 CYS A C 1
ATOM 1723 O O . CYS A 1 218 ? 11.692 5.850 3.807 1.00 90.94 218 CYS A O 1
ATOM 1725 N N . ASP A 1 219 ? 12.058 4.235 2.278 1.00 88.25 219 ASP A N 1
ATOM 1726 C CA . ASP A 1 219 ? 12.774 5.114 1.340 1.00 88.25 219 ASP A CA 1
ATOM 1727 C C . ASP A 1 219 ? 11.917 6.343 0.955 1.00 88.25 219 ASP A C 1
ATOM 1729 O O . ASP A 1 219 ? 12.372 7.470 1.176 1.00 88.25 219 ASP A O 1
ATOM 1733 N N . PRO A 1 220 ? 10.640 6.185 0.527 1.00 89.44 220 PRO A N 1
ATOM 1734 C CA . PRO A 1 220 ? 9.763 7.325 0.255 1.00 89.44 220 PRO A CA 1
ATOM 1735 C C . PRO A 1 220 ? 9.471 8.164 1.499 1.00 89.44 220 PRO A C 1
ATOM 1737 O O . PRO A 1 220 ? 9.376 9.385 1.427 1.00 89.44 220 PRO A O 1
ATOM 1740 N N . LEU A 1 221 ? 9.303 7.530 2.665 1.00 90.25 221 LEU A N 1
ATOM 1741 C CA . LEU A 1 221 ? 9.003 8.250 3.903 1.00 90.25 221 LEU A CA 1
ATOM 1742 C C . LEU A 1 221 ? 10.157 9.156 4.327 1.00 90.25 221 LEU A C 1
ATOM 1744 O O . LEU A 1 221 ? 9.909 10.283 4.749 1.00 90.25 221 LEU A O 1
ATOM 1748 N N . VAL A 1 222 ? 11.399 8.687 4.224 1.00 87.69 222 VAL A N 1
ATOM 1749 C CA . VAL A 1 222 ? 12.590 9.468 4.580 1.00 87.69 222 VAL A CA 1
ATOM 1750 C C . VAL A 1 222 ? 12.789 10.628 3.607 1.00 87.69 222 VAL A C 1
ATOM 1752 O O . VAL A 1 222 ? 13.089 11.734 4.045 1.00 87.69 222 VAL A O 1
ATOM 1755 N N . GLU A 1 223 ? 12.556 10.411 2.314 1.00 85.31 223 GLU A N 1
ATOM 1756 C CA . GLU A 1 223 ? 12.611 11.470 1.301 1.00 85.31 223 GLU A CA 1
ATOM 1757 C C . GLU A 1 223 ? 11.508 12.524 1.506 1.00 85.31 223 GLU A C 1
ATOM 1759 O O . GLU A 1 223 ? 11.715 13.732 1.340 1.00 85.31 223 GLU A O 1
ATOM 1764 N N . LEU A 1 224 ? 10.317 12.077 1.910 1.00 84.62 224 LEU A N 1
ATOM 1765 C CA . LEU A 1 224 ? 9.170 12.956 2.063 1.00 84.62 224 LEU A CA 1
ATOM 1766 C C . LEU A 1 224 ? 9.153 13.717 3.383 1.00 84.62 224 LEU A C 1
ATOM 1768 O O . LEU A 1 224 ? 8.666 14.851 3.382 1.00 84.62 224 LEU A O 1
ATOM 1772 N N . SER A 1 225 ? 9.602 13.114 4.486 1.00 78.44 225 SER A N 1
ATOM 1773 C CA . SER A 1 225 ? 9.448 13.660 5.840 1.00 78.44 225 SER A CA 1
ATOM 1774 C C . SER A 1 225 ? 10.645 14.500 6.281 1.00 78.44 225 SER A C 1
ATOM 1776 O O . SER A 1 225 ? 11.785 14.044 6.349 1.00 78.44 225 SER A O 1
ATOM 1778 N N . VAL A 1 226 ? 10.371 15.746 6.669 1.00 69.94 226 VAL A N 1
ATOM 1779 C CA . VAL A 1 226 ? 11.355 16.590 7.349 1.00 69.94 226 VAL A CA 1
ATOM 1780 C C . VAL A 1 226 ? 11.479 16.077 8.787 1.00 69.94 226 VAL A C 1
ATOM 1782 O O . VAL A 1 226 ? 10.493 16.024 9.518 1.00 69.94 226 VAL A O 1
ATOM 1785 N N . GLY A 1 227 ? 12.670 15.624 9.188 1.00 70.44 227 GLY A N 1
ATOM 1786 C CA . GLY A 1 227 ? 12.910 15.058 10.526 1.00 70.44 227 GLY A CA 1
ATOM 1787 C C . GLY A 1 227 ? 12.698 13.540 10.659 1.00 70.44 227 GLY A C 1
ATOM 1788 O O . GLY A 1 227 ? 12.772 13.013 11.770 1.00 70.44 227 GLY A O 1
ATOM 1789 N N . GLY A 1 228 ? 12.475 12.826 9.549 1.00 85.25 228 GLY A N 1
ATOM 1790 C CA . GLY A 1 228 ? 12.420 11.361 9.506 1.00 85.25 228 GLY A CA 1
ATOM 1791 C C . GLY A 1 228 ? 11.170 10.738 10.144 1.00 85.25 228 GLY A C 1
ATOM 1792 O O . GLY A 1 228 ? 10.140 11.379 10.345 1.00 85.25 228 GLY A O 1
ATOM 1793 N N . LEU A 1 229 ? 11.263 9.450 10.499 1.00 88.31 229 LEU A N 1
ATOM 1794 C CA . LEU A 1 229 ? 10.130 8.628 10.970 1.00 88.31 229 LEU A CA 1
ATOM 1795 C C . LEU A 1 229 ? 9.545 9.043 12.335 1.00 88.31 229 LEU A C 1
ATOM 1797 O O . LEU A 1 229 ? 8.491 8.540 12.732 1.00 88.31 229 LEU A O 1
ATOM 1801 N N . ASN A 1 230 ? 10.223 9.941 13.052 1.00 91.00 230 ASN A N 1
ATOM 1802 C CA . ASN A 1 230 ? 9.806 10.473 14.351 1.00 91.00 230 ASN A CA 1
ATOM 1803 C C . ASN A 1 230 ? 9.511 11.985 14.266 1.00 91.00 230 ASN A C 1
ATOM 1805 O O . ASN A 1 230 ? 9.789 12.736 15.200 1.00 91.00 230 ASN A O 1
ATOM 1809 N N . SER A 1 231 ? 8.997 12.435 13.121 1.00 90.81 231 SER A N 1
ATOM 1810 C CA . SER A 1 231 ? 8.640 13.832 12.867 1.00 90.81 231 SER A CA 1
ATOM 1811 C C . SER A 1 231 ? 7.282 14.230 13.472 1.00 90.81 231 SER A C 1
ATOM 1813 O O . SER A 1 231 ? 6.432 13.387 13.787 1.00 90.81 231 SER A O 1
ATOM 1815 N N . ARG A 1 232 ? 7.064 15.546 13.603 1.00 91.25 232 ARG A N 1
ATOM 1816 C CA . ARG A 1 232 ? 5.816 16.166 14.079 1.00 91.25 232 ARG A CA 1
ATOM 1817 C C . ARG A 1 232 ? 4.621 15.804 13.215 1.00 91.25 232 ARG A C 1
ATOM 1819 O O . ARG A 1 232 ? 3.536 15.580 13.748 1.00 91.25 232 ARG A O 1
ATOM 1826 N N . VAL A 1 233 ? 4.839 15.629 11.912 1.00 91.31 233 VAL A N 1
ATOM 1827 C CA . VAL A 1 233 ? 3.797 15.202 10.967 1.00 91.31 233 VAL A CA 1
ATOM 1828 C C . VAL A 1 233 ? 3.186 13.839 11.317 1.00 91.31 233 VAL A C 1
ATOM 1830 O O . VAL A 1 233 ? 2.067 13.559 10.903 1.00 91.31 233 VAL A O 1
ATOM 1833 N N . PHE A 1 234 ? 3.870 13.015 12.122 1.00 92.94 234 PHE A N 1
ATOM 1834 C CA . PHE A 1 234 ? 3.385 11.716 12.608 1.00 92.94 234 PHE A CA 1
ATOM 1835 C C . PHE A 1 234 ? 2.960 11.728 14.090 1.00 92.94 234 PHE A C 1
ATOM 1837 O O . PHE A 1 234 ? 2.708 10.672 14.667 1.00 92.94 234 PHE A O 1
ATOM 1844 N N . GLY A 1 235 ? 2.895 12.905 14.722 1.00 89.00 235 GLY A N 1
ATOM 1845 C CA . GLY A 1 235 ? 2.465 13.080 16.117 1.00 89.00 235 GLY A CA 1
ATOM 1846 C C . GLY A 1 235 ? 3.574 13.000 17.162 1.00 89.00 235 GLY A C 1
ATOM 1847 O O . GLY A 1 235 ? 3.297 12.982 18.363 1.00 89.00 235 GLY A O 1
ATOM 1848 N N . PHE A 1 236 ? 4.842 12.986 16.748 1.00 90.44 236 PHE A N 1
ATOM 1849 C CA . PHE A 1 236 ? 5.954 13.139 17.686 1.00 90.44 236 PHE A CA 1
ATOM 1850 C C . PHE A 1 236 ? 6.091 14.594 18.127 1.00 90.44 236 PHE A C 1
ATOM 1852 O O . PHE A 1 236 ? 5.904 15.516 17.341 1.00 90.44 236 PHE A O 1
ATOM 1859 N N . ASN A 1 237 ? 6.440 14.809 19.398 1.00 86.88 237 ASN A N 1
ATOM 1860 C CA . ASN A 1 237 ? 6.485 16.143 20.009 1.00 86.88 237 ASN A CA 1
ATOM 1861 C C . ASN A 1 237 ? 5.148 16.900 19.922 1.00 86.88 237 ASN A C 1
ATOM 1863 O O . ASN A 1 237 ? 5.135 18.130 19.922 1.00 86.88 237 ASN A O 1
ATOM 1867 N N . TYR A 1 238 ? 4.031 16.168 19.841 1.00 83.06 238 TYR A N 1
ATOM 1868 C CA . TYR A 1 238 ? 2.707 16.765 19.898 1.00 83.06 238 TYR A CA 1
ATOM 1869 C C . TYR A 1 238 ? 2.466 17.336 21.307 1.00 83.06 238 TYR A C 1
ATOM 1871 O O . TYR A 1 238 ? 2.513 16.548 22.269 1.00 83.06 238 TYR A O 1
ATOM 1879 N N . PRO A 1 239 ? 2.264 18.665 21.447 1.00 82.62 239 PRO A N 1
ATOM 1880 C CA . PRO A 1 239 ? 2.176 19.318 22.748 1.00 82.62 239 PRO A CA 1
ATOM 1881 C C . PRO A 1 239 ? 1.062 18.702 23.597 1.00 82.62 239 PRO A C 1
ATOM 1883 O O . PRO A 1 239 ? -0.054 18.535 23.093 1.00 82.62 239 PRO A O 1
ATOM 1886 N N . PRO A 1 240 ? 1.339 18.329 24.859 1.00 77.88 240 PRO A N 1
ATOM 1887 C CA . PRO A 1 240 ? 0.348 17.683 25.705 1.00 77.88 240 PRO A CA 1
ATOM 1888 C C . PRO A 1 240 ? -0.895 18.557 25.881 1.00 77.88 240 PRO A C 1
ATOM 1890 O O . PRO A 1 240 ? -1.986 18.013 25.908 1.00 77.88 240 PRO A O 1
ATOM 1893 N N . GLU A 1 241 ? -0.770 19.885 25.885 1.00 76.88 241 GLU A N 1
ATOM 1894 C CA . GLU A 1 241 ? -1.888 20.828 26.026 1.00 76.88 241 GLU A CA 1
ATOM 1895 C C . GLU A 1 241 ? -2.873 20.775 24.849 1.00 76.88 241 GLU A C 1
ATOM 1897 O O . GLU A 1 241 ? -4.043 21.121 24.998 1.00 76.88 241 GLU A O 1
ATOM 1902 N N . LEU A 1 242 ? -2.403 20.350 23.673 1.00 75.56 242 LEU A N 1
ATOM 1903 C CA . LEU A 1 242 ? -3.217 20.238 22.464 1.00 75.56 242 LEU A CA 1
ATOM 1904 C C . LEU A 1 242 ? -3.812 18.839 22.292 1.00 75.56 242 LEU A C 1
ATOM 1906 O O . LEU A 1 242 ? -4.710 18.673 21.462 1.00 75.56 242 LEU A O 1
ATOM 1910 N N . ARG A 1 243 ? -3.348 17.842 23.062 1.00 70.44 243 ARG A N 1
ATOM 1911 C CA . ARG A 1 243 ? -3.850 16.470 22.965 1.00 70.44 243 ARG A CA 1
ATOM 1912 C C . ARG A 1 243 ? -5.327 16.423 23.293 1.00 70.44 243 ARG A C 1
ATOM 1914 O O . ARG A 1 243 ? -5.777 16.942 24.308 1.00 70.44 243 ARG A O 1
ATOM 1921 N N . LEU A 1 244 ? -6.070 15.683 22.478 1.00 61.91 244 LEU A N 1
ATOM 1922 C CA . LEU A 1 244 ? -7.497 15.453 22.701 1.00 61.91 244 LEU A CA 1
ATOM 1923 C C . LEU A 1 244 ? -7.775 14.777 24.059 1.00 61.91 244 LEU A C 1
ATOM 1925 O O . LEU A 1 244 ? -8.854 14.952 24.614 1.00 61.91 244 LEU A O 1
ATOM 1929 N N . VAL A 1 245 ? -6.794 14.046 24.602 1.00 51.59 245 VAL A N 1
ATOM 1930 C CA . VAL A 1 245 ? -6.853 13.399 25.926 1.00 51.59 245 VAL A CA 1
ATOM 1931 C C . VAL A 1 245 ? -6.567 14.380 27.077 1.00 51.59 245 VAL A C 1
ATOM 1933 O O . VAL A 1 245 ? -6.996 14.141 28.199 1.00 51.59 245 VAL A O 1
ATOM 1936 N N . ALA A 1 246 ? -5.913 15.522 26.832 1.00 40.28 246 ALA A N 1
ATOM 1937 C CA . ALA A 1 246 ? -5.528 16.456 27.896 1.00 40.28 246 ALA A CA 1
ATOM 1938 C C . ALA A 1 246 ? -6.682 17.298 28.458 1.00 40.28 246 ALA A C 1
ATOM 1940 O O . ALA A 1 246 ? -6.534 17.918 29.517 1.00 40.28 246 ALA A O 1
ATOM 1941 N N . ASN A 1 247 ? -7.867 17.245 27.842 1.00 41.66 247 ASN A N 1
ATOM 1942 C CA . ASN A 1 247 ? -9.089 17.632 28.533 1.00 41.66 247 ASN A CA 1
ATOM 1943 C C . ASN A 1 247 ? -9.416 16.561 29.586 1.00 41.66 247 ASN A C 1
ATOM 1945 O O . ASN A 1 247 ? -10.116 15.588 29.312 1.00 41.66 247 ASN A O 1
ATOM 1949 N N . HIS A 1 248 ? -8.932 16.804 30.807 1.00 39.22 248 HIS A N 1
ATOM 1950 C CA . HIS A 1 248 ? -9.077 16.061 32.073 1.00 39.22 248 HIS A CA 1
ATOM 1951 C C . HIS A 1 248 ? -10.498 15.559 32.440 1.00 39.22 248 HIS A C 1
ATOM 1953 O O . HIS A 1 248 ? -10.699 15.000 33.513 1.00 39.22 248 HIS A O 1
ATOM 1959 N N . LYS A 1 249 ? -11.511 15.754 31.590 1.00 42.84 249 LYS A N 1
ATOM 1960 C CA . LYS A 1 249 ? -12.866 15.219 31.774 1.00 42.84 249 LYS A CA 1
ATOM 1961 C C . LYS A 1 249 ? -13.025 13.770 31.307 1.00 42.84 249 LYS A C 1
ATOM 1963 O O . LYS A 1 249 ? -13.965 13.120 31.748 1.00 42.84 249 LYS A O 1
ATOM 1968 N N . ILE A 1 250 ? -12.145 13.269 30.436 1.00 46.06 250 ILE A N 1
ATOM 1969 C CA . ILE A 1 250 ? -12.297 11.932 29.844 1.00 46.06 250 ILE A CA 1
ATOM 1970 C C . ILE A 1 250 ? -11.706 10.821 30.731 1.00 46.06 250 ILE A C 1
ATOM 1972 O O . ILE A 1 250 ? -12.269 9.739 30.806 1.00 46.06 250 ILE A O 1
ATOM 1976 N N . GLU A 1 251 ? -10.646 11.083 31.497 1.00 41.47 251 GLU A N 1
ATOM 1977 C CA . GLU A 1 251 ? -10.113 10.088 32.451 1.00 41.47 251 GLU A CA 1
ATOM 1978 C C . GLU A 1 251 ? -11.074 9.789 33.621 1.00 41.47 251 GLU A C 1
ATOM 1980 O O . GLU A 1 251 ? -10.898 8.808 34.337 1.00 41.47 251 GLU A O 1
ATOM 1985 N N . GLN A 1 252 ? -12.112 10.615 33.802 1.00 44.03 252 GLN A N 1
ATOM 1986 C CA . GLN A 1 252 ? -13.193 10.403 34.771 1.00 44.03 252 GLN A CA 1
ATOM 1987 C C . GLN A 1 252 ? -14.525 10.003 34.119 1.00 44.03 252 GLN A C 1
ATOM 1989 O O . GLN A 1 252 ? -15.517 9.832 34.833 1.00 44.03 252 GLN A O 1
ATOM 1994 N N . SER A 1 253 ? -14.597 9.886 32.787 1.00 54.16 253 SER A N 1
ATOM 1995 C CA . SER A 1 253 ? -15.836 9.479 32.132 1.00 54.16 253 SER A CA 1
ATOM 1996 C C . SER A 1 253 ? -15.962 7.956 32.155 1.00 54.16 253 SER A C 1
ATOM 1998 O O . SER A 1 253 ? -15.070 7.227 31.729 1.00 54.16 253 SER A O 1
ATOM 2000 N N . SER A 1 254 ? -17.088 7.467 32.684 1.00 65.56 254 SER A N 1
ATOM 2001 C CA . SER A 1 254 ? -17.428 6.043 32.606 1.00 65.56 254 SER A CA 1
ATOM 2002 C C . SER A 1 254 ? -17.498 5.609 31.139 1.00 65.56 254 SER A C 1
ATOM 2004 O O . SER A 1 254 ? -17.868 6.403 30.265 1.00 65.56 254 SER A O 1
ATOM 2006 N N . VAL A 1 255 ? -17.226 4.328 30.878 1.00 71.31 255 VAL A N 1
ATOM 2007 C CA . VAL A 1 255 ? -17.492 3.662 29.590 1.00 71.31 255 VAL A CA 1
ATOM 2008 C C . VAL A 1 255 ? -18.916 3.970 29.099 1.00 71.31 255 VAL A C 1
ATOM 2010 O O . VAL A 1 255 ? -19.129 4.201 27.908 1.00 71.31 255 VAL A O 1
ATOM 2013 N N . ASP A 1 256 ? -19.868 4.094 30.025 1.00 73.62 256 ASP A N 1
ATOM 2014 C CA . ASP A 1 256 ? -21.277 4.373 29.734 1.00 73.62 256 ASP A CA 1
ATOM 2015 C C . ASP A 1 256 ? -21.508 5.798 29.183 1.00 73.62 256 ASP A C 1
ATOM 2017 O O . ASP A 1 256 ? -22.394 6.017 28.349 1.00 73.62 256 ASP A O 1
ATOM 2021 N N . SER A 1 257 ? -20.686 6.782 29.576 1.00 72.19 257 SER A N 1
ATOM 2022 C CA . SER A 1 257 ? -20.775 8.163 29.068 1.00 72.19 257 SER A CA 1
ATOM 2023 C C . SER A 1 257 ? -20.489 8.232 27.566 1.00 72.19 257 SER A C 1
ATOM 2025 O O . SER A 1 257 ? -21.111 9.016 26.847 1.00 72.19 257 SER A O 1
ATOM 2027 N N . LEU A 1 258 ? -19.610 7.355 27.062 1.00 71.50 258 LEU A N 1
ATOM 2028 C CA . LEU A 1 258 ? -19.304 7.257 25.634 1.00 71.50 258 LEU A CA 1
ATOM 2029 C C . LEU A 1 258 ? -20.487 6.761 24.805 1.00 71.50 258 LEU A C 1
ATOM 2031 O O . LEU A 1 258 ? -20.478 6.940 23.591 1.00 71.50 258 LEU A O 1
ATOM 2035 N N . VAL A 1 259 ? -21.498 6.142 25.404 1.00 74.00 259 VAL A N 1
ATOM 2036 C CA . VAL A 1 259 ? -22.681 5.681 24.669 1.00 74.00 259 VAL A CA 1
ATOM 2037 C C . VAL A 1 259 ? -23.745 6.767 24.586 1.00 74.00 259 VAL A C 1
ATOM 2039 O O . VAL A 1 259 ? -24.408 6.910 23.561 1.00 74.00 259 VAL A O 1
ATOM 2042 N N . VAL A 1 260 ? -23.894 7.541 25.661 1.00 63.81 260 VAL A N 1
ATOM 2043 C CA . VAL A 1 260 ? -24.961 8.540 25.811 1.00 63.81 260 VAL A CA 1
ATOM 2044 C C . VAL A 1 260 ? -24.629 9.851 25.097 1.00 63.81 260 VAL A C 1
ATOM 2046 O O . VAL A 1 260 ? -25.527 10.525 24.592 1.00 63.81 260 VAL A O 1
ATOM 2049 N N . GLU A 1 261 ? -23.353 10.231 25.025 1.00 62.19 261 GLU A N 1
ATOM 2050 C CA . GLU A 1 261 ? -22.950 11.435 24.300 1.00 62.19 261 GLU A CA 1
ATOM 2051 C C . GLU A 1 261 ? -23.132 11.261 22.785 1.00 62.19 261 GLU A C 1
ATOM 2053 O O . GLU A 1 261 ? -22.713 10.250 22.214 1.00 62.19 261 GLU A O 1
ATOM 2058 N N . SER A 1 262 ? -23.706 12.265 22.107 1.00 56.59 262 SER A N 1
ATOM 2059 C CA . SER A 1 262 ? -23.727 12.298 20.637 1.00 56.59 262 SER A CA 1
ATOM 2060 C C . SER A 1 262 ? -22.307 12.124 20.094 1.00 56.59 262 SER A C 1
ATOM 2062 O O . SER A 1 262 ? -21.345 12.637 20.672 1.00 56.59 262 SER A O 1
ATOM 2064 N N . VAL A 1 263 ? -22.171 11.420 18.969 1.00 54.72 263 VAL A N 1
ATOM 2065 C CA . VAL A 1 263 ? -20.908 11.335 18.219 1.00 54.72 263 VAL A CA 1
ATOM 2066 C C . VAL A 1 263 ? -20.356 12.741 17.941 1.00 54.72 263 VAL A C 1
ATOM 2068 O O . VAL A 1 263 ? -19.152 12.954 18.065 1.00 54.72 263 VAL A O 1
ATOM 2071 N N . ASP A 1 264 ? -21.244 13.712 17.713 1.00 51.12 264 ASP A N 1
ATOM 2072 C CA . ASP A 1 264 ? -20.909 15.118 17.462 1.00 51.12 264 ASP A CA 1
ATOM 2073 C C . ASP A 1 264 ? -20.275 15.827 18.673 1.00 51.12 264 ASP A C 1
ATOM 2075 O O . ASP A 1 264 ? -19.508 16.768 18.500 1.00 51.12 264 ASP A O 1
ATOM 2079 N N . ASN A 1 265 ? -20.539 15.367 19.902 1.00 53.12 265 ASN A N 1
ATOM 2080 C CA . ASN A 1 265 ? -19.994 15.983 21.119 1.00 53.12 265 ASN A CA 1
ATOM 2081 C C . ASN A 1 265 ? -18.558 15.521 21.428 1.00 53.12 265 ASN A C 1
ATOM 2083 O O . ASN A 1 265 ? -17.808 16.248 22.080 1.00 53.12 265 ASN A O 1
ATOM 2087 N N . LEU A 1 266 ? -18.140 14.340 20.948 1.00 53.34 266 LEU A N 1
ATOM 2088 C CA . LEU A 1 266 ? -16.737 13.909 21.063 1.00 53.34 266 LEU A CA 1
ATOM 2089 C C . LEU A 1 266 ? -15.820 14.601 20.061 1.00 53.34 266 LEU A C 1
ATOM 2091 O O . LEU A 1 266 ? -14.629 14.743 20.332 1.00 53.34 266 LEU A O 1
ATOM 2095 N N . LEU A 1 267 ? -16.371 15.064 18.942 1.00 54.47 267 LEU A N 1
ATOM 2096 C CA . LEU A 1 267 ? -15.670 15.832 17.917 1.00 54.47 267 LEU A CA 1
ATOM 2097 C C . LEU A 1 267 ? -15.505 17.300 18.332 1.00 54.47 267 LEU A C 1
ATOM 2099 O O . LEU A 1 267 ? -15.808 18.187 17.539 1.00 54.47 267 LEU A O 1
ATOM 2103 N N . HIS A 1 268 ? -15.078 17.543 19.582 1.00 55.50 268 HIS A N 1
ATOM 2104 C CA . HIS A 1 268 ? -14.886 18.874 20.169 1.00 55.50 268 HIS A CA 1
ATOM 2105 C C . HIS A 1 268 ? -14.443 19.881 19.106 1.00 55.50 268 HIS A C 1
ATOM 2107 O O . HIS A 1 268 ? -13.496 19.615 18.366 1.00 55.50 268 HIS A O 1
ATOM 2113 N N . GLN A 1 269 ? -15.124 21.030 19.047 1.00 59.41 269 GLN A N 1
ATOM 2114 C CA . GLN A 1 269 ? -14.684 22.168 18.246 1.00 59.41 269 GLN A CA 1
ATOM 2115 C C . GLN A 1 269 ? -13.219 22.434 18.598 1.00 59.41 269 GLN A C 1
ATOM 2117 O O . GLN A 1 269 ? -12.915 22.833 19.724 1.00 59.41 269 GLN A O 1
ATOM 2122 N N . TYR A 1 270 ? -12.320 22.102 17.671 1.00 71.69 270 TYR A N 1
ATOM 2123 C CA . TYR A 1 270 ? -10.891 22.277 17.871 1.00 71.69 270 TYR A CA 1
ATOM 2124 C C . TYR A 1 270 ? -10.630 23.745 18.198 1.00 71.69 270 TYR A C 1
ATOM 2126 O O . TYR A 1 270 ? -11.194 24.636 17.563 1.00 71.69 270 TYR A O 1
ATOM 2134 N N . ASN A 1 271 ? -9.817 23.989 19.222 1.00 79.50 271 ASN A N 1
ATOM 2135 C CA . ASN A 1 271 ? -9.485 25.349 19.623 1.00 79.50 271 ASN A CA 1
ATOM 2136 C C . ASN A 1 271 ? -8.593 26.024 18.563 1.00 79.50 271 ASN A C 1
ATOM 2138 O O . ASN A 1 271 ? -7.956 25.354 17.744 1.00 79.50 271 ASN A O 1
ATOM 2142 N N . ASP A 1 272 ? -8.512 27.355 18.593 1.00 82.50 272 ASP A N 1
ATOM 2143 C CA . ASP A 1 272 ? -7.718 28.117 17.618 1.00 82.50 272 ASP A CA 1
ATOM 2144 C C . ASP A 1 272 ? -6.241 27.683 17.598 1.00 82.50 272 ASP A C 1
ATOM 2146 O O . ASP A 1 272 ? -5.607 27.663 16.545 1.00 82.50 272 ASP A O 1
ATOM 2150 N N . SER A 1 273 ? -5.695 27.254 18.742 1.00 85.06 273 SER A N 1
ATOM 2151 C CA . SER A 1 273 ? -4.322 26.742 18.843 1.00 85.06 273 SER A CA 1
ATOM 2152 C C . SER A 1 273 ? -4.127 25.399 18.128 1.00 85.06 273 SER A C 1
ATOM 2154 O O . SER A 1 273 ? -3.089 25.176 17.511 1.00 85.06 273 SER A O 1
ATOM 2156 N N . GLN A 1 274 ? -5.116 24.505 18.175 1.00 85.69 274 GLN A N 1
ATOM 2157 C CA . GLN A 1 274 ? -5.126 23.228 17.463 1.00 85.69 274 GLN A CA 1
ATOM 2158 C C . GLN A 1 274 ? -5.259 23.450 15.955 1.00 85.69 274 GLN A C 1
ATOM 2160 O O . GLN A 1 274 ? -4.536 22.816 15.186 1.00 85.69 274 GLN A O 1
ATOM 2165 N N . ILE A 1 275 ? -6.115 24.386 15.535 1.00 86.94 275 ILE A N 1
ATOM 2166 C CA . ILE A 1 275 ? -6.242 24.783 14.126 1.00 86.94 275 ILE A CA 1
ATOM 2167 C C . ILE A 1 275 ? -4.911 25.364 13.628 1.00 86.94 275 ILE A C 1
ATOM 2169 O O . ILE A 1 275 ? -4.384 24.915 12.611 1.00 86.94 275 ILE A O 1
ATOM 2173 N N . GLN A 1 276 ? -4.297 26.282 14.379 1.00 89.06 276 GLN A N 1
ATOM 2174 C CA . GLN A 1 276 ? -2.991 26.844 14.028 1.00 89.06 276 GLN A CA 1
ATOM 2175 C C . GLN A 1 276 ? -1.899 25.770 13.943 1.00 89.06 276 GLN A C 1
ATOM 2177 O O . GLN A 1 276 ? -1.080 25.792 13.025 1.00 89.06 276 GLN A O 1
ATOM 2182 N N . TYR A 1 277 ? -1.894 24.808 14.867 1.00 90.31 277 TYR A N 1
ATOM 2183 C CA . TYR A 1 277 ? -0.961 23.686 14.816 1.00 90.31 277 TYR A CA 1
ATOM 2184 C C . TYR A 1 277 ? -1.185 22.813 13.574 1.00 90.31 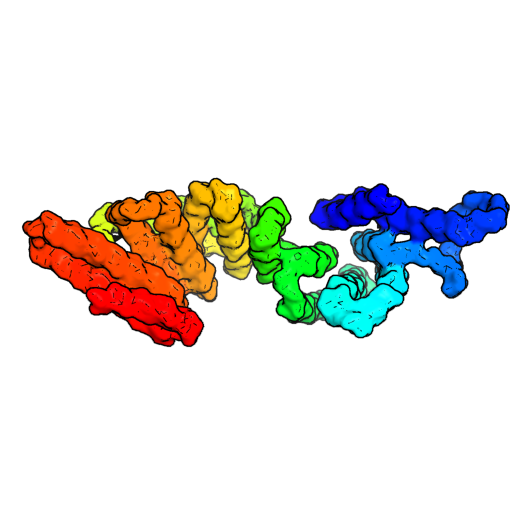277 TYR A C 1
ATOM 2186 O O . TYR A 1 277 ? -0.219 22.400 12.938 1.00 90.31 277 TYR A O 1
ATOM 2194 N N . SER A 1 278 ? -2.440 22.571 13.179 1.00 90.69 278 SER A N 1
ATOM 2195 C CA . SER A 1 278 ? -2.745 21.821 11.955 1.00 90.69 278 SER A CA 1
ATOM 2196 C C . SER A 1 278 ? -2.194 22.508 10.698 1.00 90.69 278 SER A C 1
ATOM 2198 O O . SER A 1 278 ? -1.532 21.846 9.898 1.00 90.69 278 SER A O 1
ATOM 2200 N N . HIS A 1 279 ? -2.317 23.837 10.606 1.00 91.19 279 HIS A N 1
ATOM 2201 C CA . HIS A 1 279 ? -1.726 24.618 9.520 1.00 91.19 279 HIS A CA 1
ATOM 2202 C C . HIS A 1 279 ? -0.195 24.510 9.500 1.00 91.19 279 HIS A C 1
ATOM 2204 O O . HIS A 1 279 ? 0.388 24.297 8.440 1.00 91.19 279 HIS A O 1
ATOM 2210 N N . GLN A 1 280 ? 0.464 24.561 10.664 1.00 91.62 280 GLN A N 1
ATOM 2211 C CA . GLN A 1 280 ? 1.921 24.383 10.754 1.00 91.62 280 GLN A CA 1
ATOM 2212 C C . GLN A 1 280 ? 2.375 23.009 10.243 1.00 91.62 280 GLN A C 1
ATOM 2214 O O . GLN A 1 280 ? 3.392 22.916 9.560 1.00 91.62 280 GLN A O 1
ATOM 2219 N N . LEU A 1 281 ? 1.624 21.941 10.536 1.00 91.75 281 LEU A N 1
ATOM 2220 C CA . LEU A 1 281 ? 1.936 20.602 10.022 1.00 91.75 281 LEU A CA 1
ATOM 2221 C C . LEU A 1 281 ? 1.798 20.528 8.498 1.00 91.75 281 LEU A C 1
ATOM 2223 O O . LEU A 1 281 ? 2.616 19.890 7.835 1.00 91.75 281 LEU A O 1
ATOM 2227 N N . VAL A 1 282 ? 0.772 21.176 7.941 1.00 92.12 282 VAL A N 1
ATOM 2228 C CA .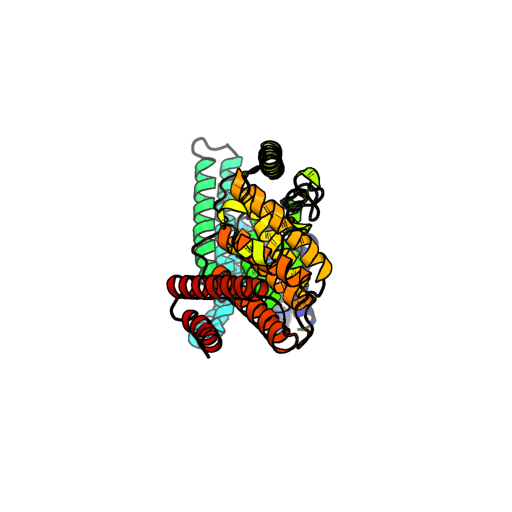 VAL A 1 282 ? 0.567 21.256 6.490 1.00 92.12 282 VAL A CA 1
ATOM 2229 C C . VAL A 1 282 ? 1.696 22.042 5.823 1.00 92.12 282 VAL A C 1
ATOM 2231 O O . VAL A 1 282 ? 2.203 21.610 4.786 1.00 92.12 282 VAL A O 1
ATOM 2234 N N . GLU A 1 283 ? 2.132 23.150 6.421 1.00 91.19 283 GLU A N 1
ATOM 2235 C CA . GLU A 1 283 ? 3.274 23.936 5.943 1.00 91.19 283 GLU A CA 1
ATOM 2236 C C . GLU A 1 283 ? 4.584 23.136 5.997 1.00 91.19 283 GLU A C 1
ATOM 2238 O O . GLU A 1 283 ? 5.311 23.085 5.003 1.00 91.19 283 GLU A O 1
ATOM 2243 N N . GLU A 1 284 ? 4.864 22.442 7.108 1.00 90.38 284 GLU A N 1
ATOM 2244 C CA . GLU A 1 284 ? 6.049 21.583 7.267 1.00 90.38 284 GLU A CA 1
ATOM 2245 C C . GLU A 1 284 ? 6.079 20.459 6.218 1.00 90.38 284 GLU A C 1
ATOM 2247 O O . GLU A 1 284 ? 7.125 20.150 5.639 1.00 90.38 284 GLU A O 1
ATOM 2252 N N . ALA A 1 285 ? 4.914 19.887 5.911 1.00 88.19 285 ALA A N 1
ATOM 2253 C CA . ALA A 1 285 ? 4.755 18.873 4.877 1.00 88.19 285 ALA A CA 1
ATOM 2254 C C . ALA A 1 285 ? 4.732 19.435 3.446 1.00 88.19 285 ALA A C 1
ATOM 2256 O O . ALA A 1 285 ? 4.693 18.648 2.500 1.00 88.19 285 ALA A O 1
ATOM 2257 N N . LYS A 1 286 ? 4.800 20.761 3.264 1.00 89.88 286 LYS A N 1
ATOM 2258 C CA . LYS A 1 286 ? 4.713 21.459 1.968 1.00 89.88 286 LYS A CA 1
ATOM 2259 C C . LYS A 1 286 ? 3.388 21.222 1.232 1.00 89.88 286 LYS A C 1
ATOM 2261 O O . LYS A 1 286 ? 3.363 21.137 0.005 1.00 89.88 286 LYS A O 1
ATOM 2266 N N . GLY A 1 287 ? 2.292 21.110 1.976 1.00 90.69 287 GLY A N 1
ATOM 2267 C CA . GLY A 1 287 ? 0.939 21.004 1.439 1.00 90.69 287 GLY A CA 1
ATOM 2268 C C . GLY A 1 287 ? 0.171 19.775 1.919 1.00 90.69 287 GLY A C 1
ATOM 2269 O O . GLY A 1 287 ? 0.732 18.749 2.310 1.00 90.69 287 GLY A O 1
ATOM 2270 N N . LEU A 1 288 ? -1.159 19.884 1.855 1.00 90.69 288 LEU A N 1
ATOM 2271 C CA . LEU A 1 288 ? -2.082 18.885 2.396 1.00 90.69 288 LEU A CA 1
ATOM 2272 C C . LEU A 1 288 ? -1.993 17.543 1.657 1.00 90.69 288 LEU A C 1
ATOM 2274 O O . LEU A 1 288 ? -2.073 16.488 2.280 1.00 90.69 288 LEU A O 1
ATOM 2278 N N . GLU A 1 289 ? -1.798 17.562 0.337 1.00 89.19 289 GLU A N 1
ATOM 2279 C CA . GLU A 1 289 ? -1.653 16.340 -0.461 1.00 89.19 289 GLU A CA 1
ATOM 2280 C C . GLU A 1 289 ? -0.409 15.544 -0.052 1.00 89.19 289 GLU A C 1
ATOM 2282 O O . GLU A 1 289 ? -0.494 14.344 0.208 1.00 89.19 289 GLU A O 1
ATOM 2287 N N . ARG A 1 290 ? 0.733 16.216 0.113 1.00 89.81 290 ARG A N 1
ATOM 2288 C CA . ARG A 1 290 ? 1.976 15.574 0.552 1.00 89.81 290 ARG A CA 1
ATOM 2289 C C . ARG A 1 290 ? 1.873 15.037 1.981 1.00 89.81 290 ARG A C 1
ATOM 2291 O O . ARG A 1 290 ? 2.322 13.920 2.231 1.00 89.81 290 ARG A O 1
ATOM 2298 N N . LEU A 1 291 ? 1.222 15.765 2.889 1.00 91.69 291 LEU A N 1
ATOM 2299 C CA . LEU A 1 291 ? 0.944 15.284 4.248 1.00 91.69 291 LEU A CA 1
ATOM 2300 C C . LEU A 1 291 ? 0.070 14.021 4.237 1.00 91.69 291 LEU A C 1
ATOM 2302 O O . LEU A 1 291 ? 0.372 13.022 4.888 1.00 91.69 291 LEU A O 1
ATOM 2306 N N . ASN A 1 292 ? -0.989 14.039 3.430 1.00 91.25 292 ASN A N 1
ATOM 2307 C CA . ASN A 1 292 ? -1.890 12.908 3.238 1.00 91.25 292 ASN A CA 1
ATOM 2308 C C . ASN A 1 292 ? -1.140 11.665 2.728 1.00 91.25 292 ASN A C 1
ATOM 2310 O O . ASN A 1 292 ? -1.366 10.552 3.205 1.00 91.25 292 ASN A O 1
ATOM 2314 N N . ILE A 1 293 ? -0.2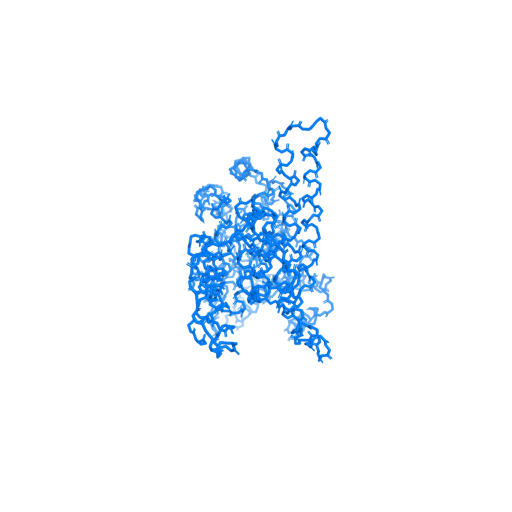24 11.849 1.779 1.00 90.75 293 ILE A N 1
ATOM 2315 C CA . ILE A 1 293 ? 0.653 10.797 1.257 1.00 90.75 293 ILE A CA 1
ATOM 2316 C C . ILE A 1 293 ? 1.558 10.234 2.361 1.00 90.75 293 ILE A C 1
ATOM 2318 O O . ILE A 1 293 ? 1.615 9.013 2.542 1.00 90.75 293 ILE A O 1
ATOM 2322 N N . GLN A 1 294 ? 2.222 11.108 3.124 1.00 92.50 294 GLN A N 1
ATOM 2323 C CA . GLN A 1 294 ? 3.080 10.722 4.245 1.00 92.50 294 GLN A CA 1
ATOM 2324 C C . GLN A 1 294 ? 2.304 9.883 5.266 1.00 92.50 294 GLN A C 1
ATOM 2326 O O . GLN A 1 294 ? 2.778 8.822 5.664 1.00 92.50 294 GLN A O 1
ATOM 2331 N N . HIS A 1 295 ? 1.093 10.297 5.653 1.00 94.12 295 HIS A N 1
ATOM 2332 C CA . HIS A 1 295 ? 0.262 9.550 6.604 1.00 94.12 295 HIS A CA 1
ATOM 2333 C C . HIS A 1 295 ? -0.130 8.165 6.084 1.00 94.12 295 HIS A C 1
ATOM 2335 O O . HIS A 1 295 ? -0.090 7.198 6.845 1.00 94.12 295 HIS A O 1
ATOM 2341 N N . ARG A 1 296 ? -0.470 8.034 4.794 1.00 94.19 296 ARG A N 1
ATOM 2342 C CA . ARG A 1 296 ? -0.813 6.735 4.183 1.00 94.19 296 ARG A CA 1
ATOM 2343 C C . ARG A 1 296 ? 0.373 5.770 4.187 1.00 94.19 296 ARG A C 1
ATOM 2345 O O . ARG A 1 296 ? 0.212 4.605 4.550 1.00 94.19 296 ARG A O 1
ATOM 2352 N N . LEU A 1 297 ? 1.554 6.250 3.796 1.00 94.06 297 LEU A N 1
ATOM 2353 C CA . LEU A 1 297 ? 2.789 5.463 3.819 1.00 94.06 297 LEU A CA 1
ATOM 2354 C C . LEU A 1 297 ? 3.179 5.086 5.252 1.00 94.06 297 LEU A C 1
ATOM 2356 O O . LEU A 1 297 ? 3.509 3.931 5.521 1.00 94.06 297 LEU A O 1
ATOM 2360 N N . TYR A 1 298 ? 3.072 6.033 6.185 1.00 95.75 298 TYR A N 1
ATOM 2361 C CA . TYR A 1 298 ? 3.419 5.819 7.584 1.00 95.75 298 TYR A CA 1
ATOM 2362 C C . TYR A 1 298 ? 2.495 4.807 8.255 1.00 95.75 298 TYR A C 1
ATOM 2364 O O . TYR A 1 298 ? 2.962 3.922 8.963 1.00 95.75 298 TYR A O 1
ATOM 2372 N N . PHE A 1 299 ? 1.193 4.863 7.972 1.00 96.38 299 PHE A N 1
ATOM 2373 C CA . PHE A 1 299 ? 0.243 3.857 8.438 1.00 96.38 299 PHE A CA 1
ATOM 2374 C C . PHE A 1 299 ? 0.622 2.446 7.957 1.00 96.38 299 PHE A C 1
ATOM 2376 O O . PHE A 1 299 ? 0.648 1.507 8.751 1.00 96.38 299 PHE A O 1
ATOM 2383 N N . ALA A 1 300 ? 0.993 2.290 6.681 1.00 96.19 300 ALA A N 1
ATOM 2384 C CA . ALA A 1 300 ? 1.446 1.003 6.152 1.00 96.19 300 ALA A CA 1
ATOM 2385 C C . ALA A 1 300 ? 2.779 0.533 6.766 1.00 96.19 300 ALA A C 1
ATOM 2387 O O . ALA A 1 300 ? 2.970 -0.669 6.967 1.00 96.19 300 ALA A O 1
ATOM 2388 N N . TYR A 1 301 ? 3.687 1.460 7.089 1.00 96.12 301 TYR A N 1
ATOM 2389 C CA . TYR A 1 301 ? 4.911 1.176 7.845 1.00 96.12 301 TYR A CA 1
ATOM 2390 C C . TYR A 1 301 ? 4.602 0.701 9.270 1.00 96.12 301 TYR A C 1
ATOM 2392 O O . TYR A 1 301 ? 5.158 -0.292 9.733 1.00 96.12 301 TYR A O 1
ATOM 2400 N N . VAL A 1 302 ? 3.646 1.330 9.947 1.00 96.69 302 VAL A N 1
ATOM 2401 C CA . VAL A 1 302 ? 3.203 0.908 11.279 1.00 96.69 302 VAL A CA 1
ATOM 2402 C C . VAL A 1 302 ? 2.555 -0.483 11.238 1.00 96.69 302 VAL A C 1
ATOM 2404 O O . VAL A 1 302 ? 2.874 -1.330 12.073 1.00 96.69 302 VAL A O 1
ATOM 2407 N N . GLU A 1 303 ? 1.738 -0.793 10.222 1.00 95.62 303 GLU A N 1
ATOM 2408 C CA . GLU A 1 303 ? 1.248 -2.166 9.993 1.00 95.62 303 GLU A CA 1
ATOM 2409 C C . GLU A 1 303 ? 2.395 -3.167 9.771 1.00 95.62 303 GLU A C 1
ATOM 2411 O O . GLU A 1 303 ? 2.306 -4.326 10.184 1.00 95.62 303 GLU A O 1
ATOM 2416 N N . HIS A 1 304 ? 3.480 -2.744 9.120 1.00 95.62 304 HIS A N 1
ATOM 2417 C CA . HIS A 1 304 ? 4.665 -3.574 8.936 1.00 95.62 304 HIS A CA 1
ATOM 2418 C C . HIS A 1 304 ? 5.398 -3.854 10.261 1.00 95.62 304 HIS A C 1
ATOM 2420 O O . HIS A 1 304 ? 5.788 -4.998 10.502 1.00 95.62 304 HIS A O 1
ATOM 2426 N N . LEU A 1 305 ? 5.537 -2.858 11.141 1.00 95.50 305 LEU A N 1
ATOM 2427 C CA . LEU A 1 305 ? 6.126 -3.041 12.475 1.00 95.50 305 LEU A CA 1
ATOM 2428 C C . LEU A 1 305 ? 5.340 -4.062 13.302 1.00 95.50 305 LEU A C 1
ATOM 2430 O O . LEU A 1 305 ? 5.927 -4.970 13.891 1.00 95.50 305 LEU A O 1
ATOM 2434 N N . TRP A 1 306 ? 4.011 -3.976 13.267 1.00 94.56 306 TRP A N 1
ATOM 2435 C CA . TRP A 1 306 ? 3.147 -4.945 13.935 1.00 94.56 306 TRP A CA 1
ATOM 2436 C C . TRP A 1 306 ? 3.380 -6.373 13.426 1.00 94.56 306 TRP A C 1
ATOM 2438 O O . TRP A 1 306 ? 3.592 -7.298 14.205 1.00 94.56 306 TRP A O 1
ATOM 2448 N N . LEU A 1 307 ? 3.416 -6.554 12.103 1.00 93.62 307 LEU A N 1
ATOM 2449 C CA . LEU A 1 307 ? 3.635 -7.865 11.480 1.00 93.62 307 LEU A CA 1
ATOM 2450 C C . LEU A 1 307 ? 5.041 -8.438 11.714 1.00 93.62 307 LEU A C 1
ATOM 2452 O O . LEU A 1 307 ? 5.233 -9.643 11.574 1.00 93.62 307 LEU A O 1
ATOM 2456 N N . THR A 1 308 ? 6.015 -7.598 12.064 1.00 94.44 308 THR A N 1
ATOM 2457 C CA . THR A 1 308 ? 7.392 -8.005 12.394 1.00 94.44 308 THR A CA 1
ATOM 2458 C C . THR A 1 308 ? 7.621 -8.171 13.901 1.00 94.44 308 THR A C 1
ATOM 2460 O O . THR A 1 308 ? 8.766 -8.217 14.346 1.00 94.44 308 THR A O 1
ATOM 2463 N N . ASN A 1 309 ? 6.541 -8.304 14.683 1.00 92.69 309 ASN A N 1
ATOM 2464 C CA . ASN A 1 309 ? 6.534 -8.469 16.143 1.00 92.69 309 ASN A CA 1
ATOM 2465 C C . ASN A 1 309 ? 7.088 -7.274 16.940 1.00 92.69 309 ASN A C 1
ATOM 2467 O O . ASN A 1 309 ? 7.418 -7.417 18.115 1.00 92.69 309 ASN A O 1
ATOM 2471 N N . LYS A 1 310 ? 7.153 -6.076 16.349 1.00 93.62 310 LYS A N 1
ATOM 2472 C CA . LYS A 1 310 ? 7.472 -4.824 17.057 1.00 93.62 310 LYS A CA 1
ATOM 2473 C C . LYS A 1 310 ? 6.174 -4.143 17.511 1.00 93.62 310 LYS A C 1
ATOM 2475 O O . LYS A 1 310 ? 5.905 -2.997 17.155 1.00 93.62 310 LYS A O 1
ATOM 2480 N N . CYS A 1 311 ? 5.329 -4.883 18.231 1.00 93.44 311 CYS A N 1
ATOM 2481 C CA . CYS A 1 311 ? 3.945 -4.490 18.518 1.00 93.44 311 CYS A CA 1
ATOM 2482 C C . CYS A 1 311 ? 3.835 -3.219 19.372 1.00 93.44 311 CYS A C 1
ATOM 2484 O O . CYS A 1 311 ? 2.983 -2.384 19.078 1.00 93.44 311 CYS A O 1
ATOM 2486 N N . ASP A 1 312 ? 4.709 -3.043 20.365 1.00 92.06 312 ASP A N 1
ATOM 2487 C CA . ASP A 1 312 ? 4.668 -1.884 21.270 1.00 92.06 312 ASP A CA 1
ATOM 2488 C C . ASP A 1 312 ? 4.967 -0.578 20.520 1.00 92.06 312 ASP A C 1
ATOM 2490 O O . ASP A 1 312 ? 4.190 0.374 20.577 1.00 92.06 312 ASP A O 1
ATOM 2494 N N . ASP A 1 313 ? 6.045 -0.569 19.726 1.00 94.06 313 ASP A N 1
ATOM 2495 C CA . ASP A 1 313 ? 6.426 0.570 18.877 1.00 94.06 313 ASP A CA 1
ATOM 2496 C C . ASP A 1 313 ? 5.350 0.852 17.815 1.00 94.06 313 ASP A C 1
ATOM 2498 O O . ASP A 1 313 ? 4.971 2.000 17.577 1.00 94.06 313 ASP A O 1
ATOM 2502 N N . ALA A 1 314 ? 4.785 -0.199 17.211 1.00 95.69 314 ALA A N 1
ATOM 2503 C CA . ALA A 1 314 ? 3.685 -0.056 16.265 1.00 95.69 314 ALA A CA 1
ATOM 2504 C C . ALA A 1 314 ? 2.452 0.593 16.917 1.00 95.69 314 ALA A C 1
ATOM 2506 O O . ALA A 1 314 ? 1.853 1.500 16.339 1.00 95.69 314 ALA A O 1
ATOM 2507 N N . MET A 1 315 ? 2.081 0.165 18.126 1.00 93.69 315 MET A N 1
ATOM 2508 C CA . MET A 1 315 ? 0.920 0.691 18.840 1.00 93.69 315 MET A CA 1
ATOM 2509 C C . MET A 1 315 ? 1.129 2.144 19.280 1.00 93.69 315 MET A C 1
ATOM 2511 O O . MET A 1 315 ? 0.234 2.972 19.091 1.00 93.69 315 MET A O 1
ATOM 2515 N N . GLU A 1 316 ? 2.315 2.483 19.794 1.00 93.38 316 GLU A N 1
ATOM 2516 C CA . GLU A 1 316 ? 2.665 3.855 20.173 1.00 93.38 316 GLU A CA 1
ATOM 2517 C C . GLU A 1 316 ? 2.595 4.800 18.963 1.00 93.38 316 GLU A C 1
ATOM 2519 O O . GLU A 1 316 ? 1.958 5.858 19.019 1.00 93.38 316 GLU A O 1
ATOM 2524 N N . ARG A 1 317 ? 3.207 4.405 17.840 1.00 95.56 317 ARG A N 1
ATOM 2525 C CA . ARG A 1 317 ? 3.179 5.178 16.590 1.00 95.56 317 ARG A CA 1
ATOM 2526 C C . ARG A 1 317 ? 1.770 5.311 16.031 1.00 95.56 317 ARG A C 1
ATOM 2528 O O . ARG A 1 317 ? 1.405 6.393 15.574 1.00 95.56 317 ARG A O 1
ATOM 2535 N N . LEU A 1 318 ? 0.969 4.245 16.080 1.00 95.75 318 LEU A N 1
ATOM 2536 C CA . LEU A 1 318 ? -0.409 4.276 15.601 1.00 95.75 318 LEU A CA 1
ATOM 2537 C C . LEU A 1 318 ? -1.273 5.224 16.432 1.00 95.75 318 LEU A C 1
ATOM 2539 O O . LEU A 1 318 ? -2.071 5.964 15.862 1.00 95.75 318 LEU A O 1
ATOM 2543 N N . SER A 1 319 ? -1.101 5.238 17.756 1.00 93.00 319 SER A N 1
ATOM 2544 C CA . SER A 1 319 ? -1.822 6.161 18.637 1.00 93.00 319 SER A CA 1
ATOM 2545 C C . SER A 1 319 ? -1.520 7.617 18.276 1.00 93.00 319 SER A C 1
ATOM 2547 O O . SER A 1 319 ? -2.444 8.398 18.055 1.00 93.00 319 SER A O 1
ATOM 2549 N N . LYS A 1 320 ? -0.234 7.965 18.121 1.00 93.12 320 LYS A N 1
ATOM 2550 C CA . LYS A 1 320 ? 0.206 9.317 17.728 1.00 93.12 320 LYS A CA 1
ATOM 2551 C C . LYS A 1 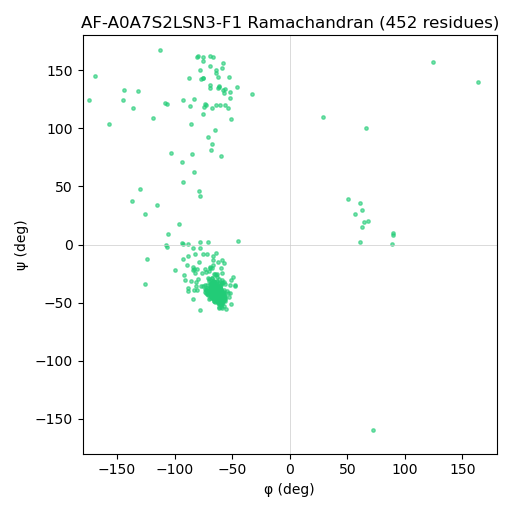320 ? -0.315 9.719 16.347 1.00 93.12 320 LYS A C 1
ATOM 2553 O O . LYS A 1 320 ? -0.848 10.816 16.181 1.00 93.12 320 LYS A O 1
ATOM 2558 N N . LEU A 1 321 ? -0.212 8.817 15.367 1.00 94.62 321 LEU A N 1
ATOM 2559 C CA . LEU A 1 321 ? -0.717 9.055 14.015 1.00 94.62 321 LEU A CA 1
ATOM 2560 C C . LEU A 1 321 ? -2.234 9.267 14.017 1.00 94.62 321 LEU A C 1
ATOM 2562 O O . LEU A 1 321 ? -2.719 10.145 13.311 1.00 94.62 321 LEU A O 1
ATOM 2566 N N . SER A 1 322 ? -2.977 8.477 14.796 1.00 92.06 322 SER A N 1
ATOM 2567 C CA . SER A 1 322 ? -4.440 8.562 14.865 1.00 92.06 322 SER A CA 1
ATOM 2568 C C . SER A 1 322 ? -4.893 9.937 15.353 1.00 92.06 322 SER A C 1
ATOM 2570 O O . SER A 1 322 ? -5.790 10.519 14.754 1.00 92.06 322 SER A O 1
ATOM 2572 N N . GLU A 1 323 ? -4.238 10.494 16.376 1.00 88.94 323 GLU A N 1
ATOM 2573 C CA . GLU A 1 323 ? -4.543 11.834 16.893 1.00 88.94 323 GLU A CA 1
ATOM 2574 C C . GLU A 1 323 ? -4.287 12.938 15.857 1.00 88.94 323 GLU A C 1
ATOM 2576 O O . GLU A 1 323 ? -5.159 13.778 15.627 1.00 88.94 323 GLU A O 1
ATOM 2581 N N . ILE A 1 324 ? -3.124 12.919 15.197 1.00 90.62 324 ILE A N 1
ATOM 2582 C CA . ILE A 1 324 ? -2.777 13.926 14.183 1.00 90.62 324 ILE A CA 1
ATOM 2583 C C . ILE A 1 324 ? -3.646 13.802 12.935 1.00 90.62 324 ILE A C 1
ATOM 2585 O O . ILE A 1 324 ? -4.117 14.813 12.417 1.00 90.62 324 ILE A O 1
ATOM 2589 N N . ALA A 1 325 ? -3.885 12.583 12.450 1.00 90.56 325 ALA A N 1
ATOM 2590 C CA . ALA A 1 325 ? -4.746 12.360 11.295 1.00 90.56 325 ALA A CA 1
ATOM 2591 C C . ALA A 1 325 ? -6.169 12.864 11.567 1.00 90.56 325 ALA A C 1
ATOM 2593 O O . ALA A 1 325 ? -6.810 13.411 10.669 1.00 90.56 325 ALA A O 1
ATOM 2594 N N . ASP A 1 326 ? -6.654 12.715 12.803 1.00 87.12 326 ASP A N 1
ATOM 2595 C CA . ASP A 1 326 ? -7.956 13.226 13.217 1.00 87.12 326 ASP A CA 1
ATOM 2596 C C . ASP A 1 326 ? -7.982 14.759 13.275 1.00 87.12 326 ASP A C 1
ATOM 2598 O O . ASP A 1 326 ? -8.887 15.365 12.704 1.00 87.12 326 ASP A O 1
ATOM 2602 N N . LEU A 1 327 ? -6.961 15.388 13.872 1.00 87.19 327 LEU A N 1
ATOM 2603 C CA . LEU A 1 327 ? -6.793 16.847 13.898 1.00 87.19 327 LEU A CA 1
ATOM 2604 C C . LEU A 1 327 ? -6.803 17.445 12.484 1.00 87.19 327 LEU A C 1
ATOM 2606 O O . LEU A 1 327 ? -7.622 18.307 12.171 1.00 87.19 327 LEU A O 1
ATOM 2610 N N . VAL A 1 328 ? -5.922 16.952 11.611 1.00 88.75 328 VAL A N 1
ATOM 2611 C CA . VAL A 1 328 ? -5.791 17.434 10.227 1.00 88.75 328 VAL A CA 1
ATOM 2612 C C . VAL A 1 328 ? -7.080 17.180 9.444 1.00 88.75 328 VAL A C 1
ATOM 2614 O O . VAL A 1 328 ? -7.533 18.041 8.694 1.00 88.75 328 VAL A O 1
ATOM 2617 N N . GLY A 1 329 ? -7.716 16.022 9.642 1.00 85.44 329 GLY A N 1
ATOM 2618 C CA . GLY A 1 329 ? -8.983 15.688 8.993 1.00 85.44 329 GLY A CA 1
ATOM 2619 C C . GLY A 1 329 ? -10.098 16.694 9.279 1.00 85.44 329 GLY A C 1
ATOM 2620 O O . GLY A 1 329 ? -10.858 17.030 8.371 1.00 85.44 329 GLY A O 1
ATOM 2621 N N . HIS A 1 330 ? -10.181 17.191 10.514 1.00 81.75 330 HIS A N 1
ATOM 2622 C CA . HIS A 1 330 ? -11.211 18.142 10.926 1.00 81.75 330 HIS A CA 1
ATOM 2623 C C . HIS A 1 330 ? -10.865 19.594 10.586 1.00 81.75 330 HIS A C 1
ATOM 2625 O O . HIS A 1 330 ? -11.715 20.298 10.039 1.00 81.75 330 HIS A O 1
ATOM 2631 N N . CYS A 1 331 ? -9.641 20.040 10.875 1.00 82.12 331 CYS A N 1
ATOM 2632 C CA . CYS A 1 331 ? -9.243 21.436 10.681 1.00 82.12 331 CYS A CA 1
ATOM 2633 C C . CYS A 1 331 ? -9.060 21.792 9.198 1.00 82.12 331 CYS A C 1
ATOM 2635 O O . CYS A 1 331 ? -9.551 22.823 8.748 1.00 82.12 331 CYS A O 1
ATOM 2637 N N . GLU A 1 332 ? -8.441 20.905 8.415 1.00 80.88 332 GLU A N 1
ATOM 2638 C CA . GLU A 1 332 ? -8.110 21.159 7.003 1.00 80.88 332 GLU A CA 1
ATOM 2639 C C . GLU A 1 332 ? -9.185 20.643 6.032 1.00 80.88 332 GLU A C 1
ATOM 2641 O O . GLU A 1 332 ? -9.030 20.729 4.814 1.00 80.88 332 GLU A O 1
ATOM 2646 N N . ARG A 1 333 ? -10.281 20.064 6.554 1.00 74.25 333 ARG A N 1
ATOM 2647 C CA . ARG A 1 333 ? -11.349 19.405 5.772 1.00 74.25 333 ARG A CA 1
ATOM 2648 C C . ARG A 1 333 ? -10.805 18.376 4.769 1.00 74.25 333 ARG A C 1
ATOM 2650 O O . ARG A 1 333 ? -11.302 18.253 3.647 1.00 74.25 333 ARG A O 1
ATOM 2657 N N . SER A 1 334 ? -9.778 17.628 5.174 1.00 73.56 334 SER A N 1
ATOM 2658 C CA . SER A 1 334 ? -9.166 16.599 4.331 1.00 73.56 334 SER A CA 1
ATOM 2659 C C . SER A 1 334 ? -10.178 15.496 3.997 1.00 73.56 334 SER A C 1
ATOM 2661 O O . SER A 1 334 ? -10.858 14.966 4.876 1.00 73.56 334 SER A O 1
ATOM 2663 N N . GLN A 1 335 ? -10.242 15.084 2.726 1.00 69.38 335 GLN A N 1
ATOM 2664 C CA . GLN A 1 335 ? -11.135 14.009 2.261 1.00 69.38 335 GLN A CA 1
ATOM 2665 C C . GLN A 1 335 ? -10.703 12.603 2.736 1.00 69.38 335 GLN A C 1
ATOM 2667 O O . GLN A 1 335 ? -11.360 11.605 2.437 1.00 69.38 335 GLN A O 1
ATOM 2672 N N . ASN A 1 336 ? -9.632 12.498 3.528 1.00 73.94 336 ASN A N 1
ATOM 2673 C CA . ASN A 1 336 ? -9.050 11.244 4.011 1.00 73.94 336 ASN A CA 1
ATOM 2674 C C . ASN A 1 336 ? -9.807 10.589 5.181 1.00 73.94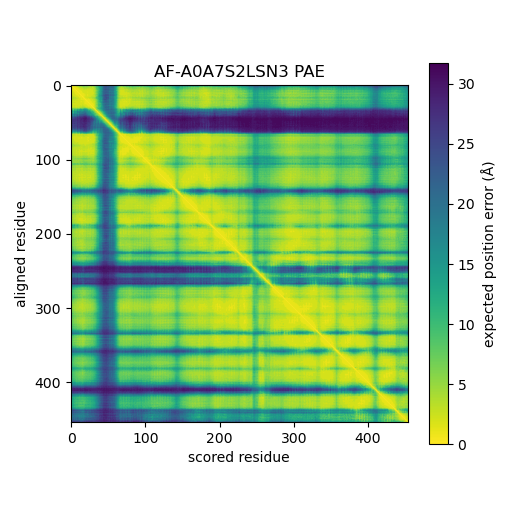 336 ASN A C 1
ATOM 2676 O O . ASN A 1 336 ? -9.202 10.039 6.105 1.00 73.94 336 ASN A O 1
ATOM 2680 N N . GLY A 1 337 ? -11.142 10.572 5.133 1.00 83.69 337 GLY A N 1
ATOM 2681 C CA . GLY A 1 337 ? -11.967 9.839 6.102 1.00 83.69 337 GLY A CA 1
ATOM 2682 C C . GLY A 1 337 ? -11.574 8.361 6.197 1.00 83.69 337 GLY A C 1
ATOM 2683 O O . GLY A 1 337 ? -11.444 7.824 7.293 1.00 83.69 337 GLY A O 1
ATOM 2684 N N . SER A 1 338 ? -11.264 7.725 5.062 1.00 90.00 338 SER A N 1
ATOM 2685 C CA . SER A 1 338 ? -10.887 6.306 5.012 1.00 90.00 338 SER A CA 1
ATOM 2686 C C . SER A 1 338 ? -9.617 5.977 5.810 1.00 90.00 338 SER A C 1
ATOM 2688 O O . SER A 1 338 ? -9.562 4.927 6.447 1.00 90.00 338 SER A O 1
ATOM 2690 N N . LEU A 1 339 ? -8.605 6.857 5.808 1.00 91.94 339 LEU A N 1
ATOM 2691 C CA . LEU A 1 339 ? -7.374 6.632 6.576 1.00 91.94 339 LEU A CA 1
ATOM 2692 C C . LEU A 1 339 ? -7.629 6.779 8.077 1.00 91.94 339 LEU A C 1
ATOM 2694 O O . LEU A 1 339 ? -7.192 5.933 8.847 1.00 91.94 339 LEU A O 1
ATOM 2698 N N . ARG A 1 340 ? -8.383 7.806 8.487 1.00 91.38 340 ARG A N 1
ATOM 2699 C CA . ARG A 1 340 ? -8.745 8.017 9.897 1.00 91.38 340 ARG A CA 1
ATOM 2700 C C . ARG A 1 340 ? -9.490 6.818 10.473 1.00 91.38 340 ARG A C 1
ATOM 2702 O O . ARG A 1 340 ? -9.145 6.345 11.553 1.00 91.38 340 ARG A O 1
ATOM 2709 N N . VAL A 1 341 ? -10.461 6.289 9.724 1.00 92.62 341 VAL A N 1
ATOM 2710 C CA . VAL A 1 341 ? -11.171 5.063 10.109 1.00 92.62 341 VAL A CA 1
ATOM 2711 C C . VAL A 1 341 ? -10.195 3.902 10.261 1.00 92.62 341 VAL A C 1
ATOM 2713 O O . VAL A 1 341 ? -10.229 3.216 11.277 1.00 92.62 341 VAL A O 1
ATOM 2716 N N . ALA A 1 342 ? -9.301 3.699 9.287 1.00 94.00 342 ALA A N 1
ATOM 2717 C CA . ALA A 1 342 ? -8.316 2.625 9.340 1.00 94.00 342 ALA A CA 1
ATOM 2718 C C . ALA A 1 342 ? -7.392 2.743 10.564 1.00 94.00 342 ALA A C 1
ATOM 2720 O O . ALA A 1 342 ? -7.180 1.743 11.247 1.00 94.00 342 ALA A O 1
ATOM 2721 N N . CYS A 1 343 ? -6.905 3.947 10.882 1.00 94.69 343 CYS A N 1
ATOM 2722 C CA . CYS A 1 343 ? -6.070 4.208 12.053 1.00 94.69 343 CYS A CA 1
ATOM 2723 C C . CYS A 1 343 ? -6.777 3.822 13.358 1.00 94.69 343 CYS A C 1
ATOM 2725 O O . CYS A 1 343 ? -6.271 2.992 14.115 1.00 94.69 343 CYS A O 1
ATOM 2727 N N . TRP A 1 344 ? -7.979 4.358 13.582 1.00 93.75 344 TRP A N 1
ATOM 2728 C CA . TRP A 1 344 ? -8.737 4.112 14.808 1.00 93.75 344 TRP A CA 1
ATOM 2729 C C . TRP A 1 344 ? -9.214 2.666 14.941 1.00 93.75 344 TRP A C 1
ATOM 2731 O O . TRP A 1 344 ? -9.121 2.087 16.023 1.00 93.75 344 TRP A O 1
ATOM 2741 N N . MET A 1 345 ? -9.675 2.058 13.845 1.00 94.44 345 MET A N 1
ATOM 2742 C CA . MET A 1 345 ? -10.058 0.648 13.842 1.00 94.44 345 MET A CA 1
ATOM 2743 C C . MET A 1 345 ? -8.874 -0.249 14.190 1.00 94.44 345 MET A C 1
ATOM 2745 O O . MET A 1 345 ? -8.981 -1.075 15.094 1.00 94.44 345 MET A O 1
ATOM 2749 N N . ARG A 1 346 ? -7.728 -0.057 13.522 1.00 95.44 346 ARG A N 1
ATOM 2750 C CA . ARG A 1 346 ? -6.523 -0.840 13.811 1.00 95.44 346 ARG A CA 1
ATOM 2751 C C . ARG A 1 346 ? -6.055 -0.652 15.243 1.00 95.44 346 ARG A C 1
ATOM 2753 O O . ARG A 1 346 ? -5.684 -1.638 15.865 1.00 95.44 346 ARG A O 1
ATOM 2760 N N . LEU A 1 347 ? -6.106 0.569 15.775 1.00 94.00 347 LEU A N 1
ATOM 2761 C CA . LEU A 1 347 ? -5.696 0.839 17.149 1.00 94.00 347 LEU A CA 1
ATOM 2762 C C . LEU A 1 347 ? -6.559 0.064 18.152 1.00 94.00 347 LEU A C 1
ATOM 2764 O O . LEU A 1 347 ? -6.014 -0.567 19.053 1.00 94.00 347 LEU A O 1
ATOM 2768 N N . GLY A 1 348 ? -7.885 0.069 17.971 1.00 92.25 348 GLY A N 1
ATOM 2769 C CA . GLY A 1 348 ? -8.810 -0.708 18.802 1.00 92.25 348 GLY A CA 1
ATOM 2770 C C . GLY A 1 348 ? -8.566 -2.216 18.697 1.00 92.25 348 GLY A C 1
ATOM 2771 O O . GLY A 1 348 ? -8.405 -2.888 19.716 1.00 92.25 348 GLY A O 1
ATOM 2772 N N . ASP A 1 349 ? -8.449 -2.735 17.472 1.00 92.62 349 ASP A N 1
ATOM 2773 C CA . ASP A 1 349 ? -8.196 -4.159 17.215 1.00 92.62 349 ASP A CA 1
ATOM 2774 C C . ASP A 1 349 ? -6.875 -4.626 17.845 1.00 92.62 349 ASP A C 1
ATOM 2776 O O . ASP A 1 349 ? -6.806 -5.691 18.462 1.00 92.62 349 ASP A O 1
ATOM 2780 N N . TRP A 1 350 ? -5.821 -3.819 17.714 1.00 93.88 350 TRP A N 1
ATOM 2781 C CA . TRP A 1 350 ? -4.498 -4.119 18.252 1.00 93.88 350 TRP A CA 1
ATOM 2782 C C . TRP A 1 350 ? -4.487 -4.088 19.773 1.00 93.88 350 TRP A C 1
ATOM 2784 O O . TRP A 1 350 ? -3.989 -5.037 20.373 1.00 93.88 350 TRP A O 1
ATOM 2794 N N . LYS A 1 351 ? -5.106 -3.079 20.397 1.00 90.88 351 LYS A N 1
ATOM 2795 C CA . LYS A 1 351 ? -5.275 -3.019 21.857 1.00 90.88 351 LYS A CA 1
ATOM 2796 C C . LYS A 1 351 ? -6.026 -4.232 22.397 1.00 90.88 351 LYS A C 1
ATOM 2798 O O . LYS A 1 351 ? -5.607 -4.802 23.402 1.00 90.88 351 LYS A O 1
ATOM 2803 N N . LEU A 1 352 ? -7.090 -4.668 21.716 1.00 89.56 352 LEU A N 1
ATOM 2804 C CA . LEU A 1 352 ? -7.786 -5.900 22.084 1.00 89.56 352 LEU A CA 1
ATOM 2805 C C . LEU A 1 352 ? -6.851 -7.110 21.971 1.00 89.56 352 LEU A C 1
ATOM 2807 O O . LEU A 1 352 ? -6.679 -7.841 22.937 1.00 89.56 352 LEU A O 1
ATOM 2811 N N . SER A 1 353 ? -6.223 -7.312 20.813 1.00 87.81 353 SER A N 1
ATOM 2812 C CA . SER A 1 353 ? -5.409 -8.508 20.554 1.00 87.81 353 SER A CA 1
ATOM 2813 C C . SER A 1 353 ? -4.122 -8.603 21.380 1.00 87.81 353 SER A C 1
ATOM 2815 O O . SER A 1 353 ? -3.662 -9.706 21.652 1.00 87.81 353 SER A O 1
ATOM 2817 N N . HIS A 1 354 ? -3.538 -7.467 21.765 1.00 85.56 354 HIS A N 1
ATOM 2818 C CA . HIS A 1 354 ? -2.299 -7.412 22.538 1.00 85.56 354 HIS A CA 1
ATOM 2819 C C . HIS A 1 354 ? -2.544 -7.647 24.028 1.00 85.56 354 HIS A C 1
ATOM 2821 O O . HIS A 1 354 ? -1.762 -8.326 24.685 1.00 85.56 354 HIS A O 1
ATOM 2827 N N . THR A 1 355 ? -3.638 -7.091 24.555 1.00 82.50 355 THR A N 1
ATOM 2828 C CA . THR A 1 355 ? -3.924 -7.096 25.995 1.00 82.50 355 THR A CA 1
ATOM 2829 C C . THR A 1 355 ? -4.757 -8.306 26.424 1.00 82.50 355 THR A C 1
ATOM 2831 O O . THR A 1 355 ? -4.618 -8.774 27.553 1.00 82.50 355 THR A O 1
ATOM 2834 N N . LEU A 1 356 ? -5.632 -8.835 25.558 1.00 80.88 356 LEU A N 1
ATOM 2835 C CA . LEU A 1 356 ? -6.490 -9.973 25.902 1.00 80.88 356 LEU A CA 1
ATOM 2836 C C . LEU A 1 356 ? -5.794 -11.308 25.640 1.00 80.88 356 LEU A C 1
ATOM 2838 O O . LEU A 1 356 ? -5.516 -11.677 24.500 1.00 80.88 356 LEU A O 1
ATOM 2842 N N . SER A 1 357 ? -5.628 -12.090 26.706 1.00 75.19 357 SER A N 1
ATOM 2843 C CA . SER A 1 357 ? -5.391 -13.528 26.580 1.00 75.19 357 SER A CA 1
ATOM 2844 C C . SER A 1 357 ? -6.714 -14.250 26.281 1.00 75.19 357 SER A C 1
ATOM 2846 O O . SER A 1 357 ? -7.772 -13.798 26.729 1.00 75.19 357 SER A O 1
ATOM 2848 N N . PRO A 1 358 ? -6.706 -15.382 25.552 1.00 70.56 358 PRO A N 1
ATOM 2849 C CA . PRO 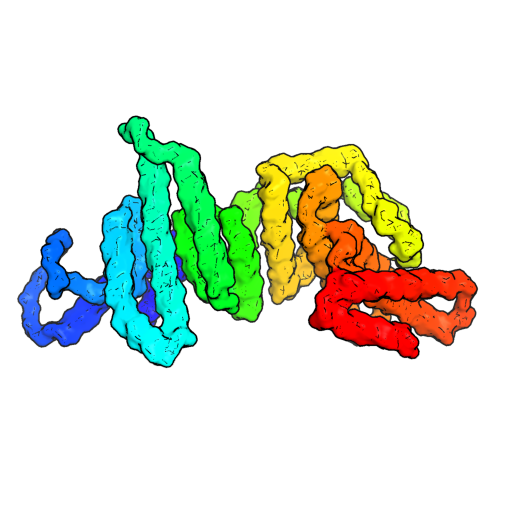A 1 358 ? -7.926 -16.144 25.297 1.00 70.56 358 PRO A CA 1
ATOM 2850 C C . PRO A 1 358 ? -8.655 -16.495 26.604 1.00 70.56 358 PRO A C 1
ATOM 2852 O O . PRO A 1 358 ? -8.116 -17.205 27.449 1.00 70.56 358 PRO A O 1
ATOM 2855 N N . GLY A 1 359 ? -9.879 -15.986 26.769 1.00 66.19 359 GLY A N 1
ATOM 2856 C CA . GLY A 1 359 ? -10.738 -16.266 27.926 1.00 66.19 359 GLY A CA 1
ATOM 2857 C C . GLY A 1 359 ? -10.574 -15.341 29.140 1.00 66.19 359 GLY A C 1
ATOM 2858 O O . GLY A 1 359 ? -11.291 -15.531 30.119 1.00 66.19 359 GLY A O 1
ATOM 2859 N N . SER A 1 360 ? -9.686 -14.338 29.110 1.00 75.25 360 SER A N 1
ATOM 2860 C CA . SER A 1 360 ? -9.619 -13.339 30.189 1.00 75.25 360 SER A CA 1
ATOM 2861 C C . SER A 1 360 ? -10.757 -12.309 30.084 1.00 75.25 360 SER A C 1
ATOM 2863 O O . SER A 1 360 ? -11.078 -11.892 28.967 1.00 75.25 360 SER A O 1
ATOM 2865 N N . PRO A 1 361 ? -11.337 -11.846 31.210 1.00 75.69 361 PRO A N 1
ATOM 2866 C CA . PRO A 1 361 ? -12.344 -10.784 31.199 1.00 75.69 361 PRO A CA 1
ATOM 2867 C C . PRO A 1 361 ? -11.750 -9.465 30.681 1.00 75.69 361 PRO A C 1
ATOM 2869 O O . PRO A 1 361 ? -10.573 -9.186 30.910 1.00 75.69 361 PRO A O 1
ATOM 2872 N N . LEU A 1 362 ? -12.555 -8.637 29.999 1.00 80.06 362 LEU A N 1
ATOM 2873 C CA . LEU A 1 362 ? -12.103 -7.325 29.516 1.00 80.06 362 LEU A CA 1
ATOM 2874 C C . LEU A 1 362 ? -11.962 -6.328 30.682 1.00 80.06 362 LEU A C 1
ATOM 2876 O O . LEU A 1 362 ? -12.983 -5.999 31.292 1.00 80.06 362 LEU A O 1
ATOM 2880 N N . PRO A 1 363 ? -10.766 -5.766 30.938 1.00 84.31 363 PRO A N 1
ATOM 2881 C CA . PRO A 1 363 ? -10.596 -4.683 31.906 1.00 84.31 363 PRO A CA 1
ATOM 2882 C C . PRO A 1 363 ? -11.384 -3.433 31.501 1.00 84.31 363 PRO A C 1
ATOM 2884 O O . PRO A 1 363 ? -11.452 -3.102 30.318 1.00 84.31 363 PRO A O 1
ATOM 2887 N N . GLU A 1 364 ? -11.931 -2.703 32.471 1.00 79.94 364 GLU A N 1
ATOM 2888 C CA . GLU A 1 364 ? -12.737 -1.495 32.229 1.00 79.94 364 GLU A CA 1
ATOM 2889 C C . GLU A 1 364 ? -11.953 -0.389 31.498 1.00 79.94 364 GLU A C 1
ATOM 2891 O O . GLU A 1 364 ? -12.469 0.222 30.563 1.00 79.94 364 GLU A O 1
ATOM 2896 N N . SER A 1 365 ? -10.669 -0.200 31.827 1.00 82.06 365 SER A N 1
ATOM 2897 C CA . SER A 1 365 ? -9.787 0.743 31.121 1.00 82.06 365 SER A CA 1
ATOM 2898 C C . SER A 1 365 ? -9.641 0.404 29.634 1.00 82.06 365 SER A C 1
ATOM 2900 O O . SER A 1 365 ? -9.742 1.277 28.773 1.00 82.06 365 SER A O 1
ATOM 2902 N N . LEU A 1 366 ? -9.485 -0.884 29.312 1.00 85.50 366 LEU A N 1
ATOM 2903 C CA . LEU A 1 366 ? -9.403 -1.358 27.933 1.00 85.50 366 LEU A CA 1
ATOM 2904 C C . LEU A 1 366 ? -10.744 -1.201 27.206 1.00 85.50 366 LEU A C 1
ATOM 2906 O O . LEU A 1 366 ? -10.760 -0.867 26.021 1.00 85.50 366 LEU A O 1
ATOM 2910 N N . GLN A 1 367 ? -11.866 -1.414 27.905 1.00 86.88 367 GLN A N 1
ATOM 2911 C CA . GLN A 1 367 ? -13.198 -1.183 27.344 1.00 86.88 367 GLN A CA 1
ATOM 2912 C C . GLN A 1 367 ? -13.360 0.271 26.910 1.00 86.88 367 GLN A C 1
ATOM 2914 O O . GLN A 1 367 ? -13.752 0.515 25.769 1.00 86.88 367 GLN A O 1
ATOM 2919 N N . PHE A 1 368 ? -12.992 1.214 27.780 1.00 85.00 368 PHE A N 1
ATOM 2920 C CA . PHE A 1 368 ? -13.036 2.643 27.489 1.00 85.00 368 PHE A CA 1
ATOM 2921 C C . PHE A 1 368 ? -12.198 3.000 26.254 1.00 85.00 368 PHE A C 1
ATOM 2923 O O . PHE A 1 368 ? -12.697 3.610 25.306 1.00 85.00 368 PHE A O 1
ATOM 2930 N N . GLU A 1 369 ? -10.928 2.591 26.236 1.00 85.69 369 GLU A N 1
ATOM 2931 C CA . GLU A 1 369 ? -9.995 2.947 25.166 1.00 85.69 369 GLU A CA 1
ATOM 2932 C C . GLU A 1 369 ? -10.424 2.411 23.795 1.00 85.69 369 GLU A C 1
ATOM 2934 O O . GLU A 1 369 ? -10.375 3.137 22.798 1.00 85.69 369 GLU A O 1
ATOM 2939 N N . VAL A 1 370 ? -10.844 1.144 23.739 1.00 89.69 370 VAL A N 1
ATOM 2940 C CA . VAL A 1 370 ? -11.265 0.482 22.497 1.00 89.69 370 VAL A CA 1
ATOM 2941 C C . VAL A 1 370 ? -12.599 1.041 22.014 1.00 89.69 370 VAL A C 1
ATOM 2943 O O . VAL A 1 370 ? -12.756 1.319 20.824 1.00 89.69 370 VAL A O 1
ATOM 2946 N N . LEU A 1 371 ? -13.549 1.255 22.929 1.00 88.81 371 LEU A N 1
ATOM 2947 C CA . LEU A 1 371 ? -14.837 1.846 22.596 1.00 88.81 371 LEU A CA 1
ATOM 2948 C C . LEU A 1 371 ? -14.635 3.262 22.037 1.00 88.81 371 LEU A C 1
ATOM 2950 O O . LEU A 1 371 ? -15.120 3.560 20.949 1.00 88.81 371 LEU A O 1
ATOM 2954 N N . ASN A 1 372 ? -13.837 4.104 22.698 1.00 87.06 372 ASN A N 1
ATOM 2955 C CA . ASN A 1 372 ? -13.500 5.443 22.209 1.00 87.06 372 ASN A CA 1
ATOM 2956 C C . ASN A 1 372 ? -12.855 5.411 20.809 1.00 87.06 372 ASN A C 1
ATOM 2958 O O . ASN A 1 372 ? -13.243 6.189 19.936 1.00 87.06 372 ASN A O 1
ATOM 2962 N N . ALA A 1 373 ? -11.927 4.480 20.557 1.00 89.62 373 ALA A N 1
ATOM 2963 C CA . ALA A 1 373 ? -11.321 4.311 19.237 1.00 89.62 373 ALA A CA 1
ATOM 2964 C C . ALA A 1 373 ? -12.375 3.980 18.163 1.00 89.62 373 ALA A C 1
ATOM 2966 O O . ALA A 1 373 ? -12.456 4.662 17.140 1.00 89.62 373 ALA A O 1
ATOM 2967 N N . TYR A 1 374 ? -13.251 3.002 18.402 1.00 91.31 374 TYR A N 1
ATOM 2968 C CA . TYR A 1 374 ? -14.318 2.674 17.452 1.00 91.31 374 TYR A CA 1
ATOM 2969 C C . TYR A 1 374 ? -15.342 3.805 17.288 1.00 91.31 374 TYR A C 1
ATOM 2971 O O . TYR A 1 374 ? -15.829 4.020 16.176 1.00 91.31 374 TYR A O 1
ATOM 2979 N N . LYS A 1 375 ? -15.619 4.588 18.339 1.00 87.56 375 LYS A N 1
ATOM 2980 C CA . LYS A 1 375 ? -16.485 5.771 18.235 1.00 87.56 375 LYS A CA 1
ATOM 2981 C C . LYS A 1 375 ? -15.908 6.804 17.277 1.00 87.56 375 LYS A C 1
ATOM 2983 O O . LYS A 1 375 ? -16.619 7.304 16.410 1.00 87.56 375 LYS A O 1
ATOM 2988 N N . ARG A 1 376 ? -14.609 7.089 17.401 1.00 87.00 376 ARG A N 1
ATOM 2989 C CA . ARG A 1 376 ? -13.886 8.005 16.507 1.00 87.00 376 ARG A CA 1
ATOM 2990 C C . ARG A 1 376 ? -13.840 7.496 15.072 1.00 87.00 376 ARG A C 1
ATOM 2992 O O . ARG A 1 376 ? -14.001 8.282 14.145 1.00 87.00 376 ARG A O 1
ATOM 2999 N N . ALA A 1 377 ? -13.697 6.185 14.878 1.00 89.56 377 ALA A N 1
ATOM 3000 C CA . ALA A 1 377 ? -13.789 5.575 13.555 1.00 89.56 377 ALA A CA 1
ATOM 3001 C C . ALA A 1 377 ? -15.163 5.829 12.908 1.00 89.56 377 ALA A C 1
ATOM 3003 O O . ALA A 1 377 ? -15.231 6.278 11.767 1.00 89.56 377 ALA A O 1
ATOM 3004 N N . VAL A 1 378 ? -16.254 5.610 13.649 1.00 89.12 378 VAL A N 1
ATOM 3005 C CA . VAL A 1 378 ? -17.623 5.887 13.180 1.00 89.12 378 VAL A CA 1
ATOM 3006 C C . VAL A 1 378 ? -17.832 7.378 12.882 1.00 89.12 378 VAL A C 1
ATOM 3008 O O . VAL A 1 378 ? -18.457 7.726 11.880 1.00 89.12 378 VAL A O 1
ATOM 3011 N N . ALA A 1 379 ? -17.276 8.256 13.719 1.00 85.69 379 ALA A N 1
ATOM 3012 C CA . ALA A 1 379 ? -17.348 9.706 13.557 1.00 85.69 379 ALA A CA 1
ATOM 3013 C C . ALA A 1 379 ? -16.609 10.205 12.303 1.00 85.69 379 ALA A C 1
ATOM 3015 O O . ALA A 1 379 ? -17.088 11.092 11.600 1.00 85.69 379 ALA A O 1
ATOM 3016 N N . ALA A 1 380 ? -15.449 9.616 11.999 1.00 84.69 380 ALA A N 1
ATOM 3017 C CA . ALA A 1 380 ? -14.610 10.026 10.879 1.00 84.69 380 ALA A CA 1
ATOM 3018 C C . ALA A 1 380 ? -15.259 9.766 9.511 1.00 84.69 380 ALA A C 1
ATOM 3020 O O . ALA A 1 380 ? -14.984 10.497 8.553 1.00 84.69 380 ALA A O 1
ATOM 3021 N N . LYS A 1 381 ? -16.080 8.713 9.405 1.00 86.44 381 LYS A N 1
ATOM 3022 C CA . LYS A 1 381 ? -16.775 8.337 8.172 1.00 86.44 381 LYS A CA 1
ATOM 3023 C C . LYS A 1 381 ? -18.023 7.498 8.473 1.00 86.44 381 LYS A C 1
ATOM 3025 O O . LYS A 1 381 ? -17.941 6.298 8.734 1.00 86.44 381 LYS A O 1
ATOM 3030 N N . ALA A 1 382 ? -19.191 8.126 8.372 1.00 84.06 382 ALA A N 1
ATOM 3031 C CA . ALA A 1 382 ? -20.462 7.508 8.746 1.00 84.06 382 ALA A CA 1
ATOM 3032 C C . ALA A 1 382 ? -20.918 6.365 7.814 1.00 84.06 382 ALA A C 1
ATOM 3034 O O . ALA A 1 382 ? -21.746 5.555 8.225 1.00 84.06 382 ALA A O 1
ATOM 3035 N N . ASP A 1 383 ? -20.412 6.283 6.582 1.00 86.12 383 ASP A N 1
ATOM 3036 C CA . ASP A 1 383 ? -20.754 5.248 5.595 1.00 86.12 383 ASP A CA 1
ATOM 3037 C C . ASP A 1 383 ? -19.870 3.987 5.679 1.00 86.12 383 ASP A C 1
ATOM 3039 O O . ASP A 1 383 ? -20.081 3.036 4.926 1.00 86.12 383 ASP A O 1
ATOM 3043 N N . GLU A 1 384 ? -18.910 3.914 6.610 1.00 88.88 384 GLU A N 1
ATOM 3044 C CA . GLU A 1 384 ? -18.035 2.744 6.744 1.00 88.88 384 GLU A CA 1
ATOM 3045 C C . GLU A 1 384 ? -18.657 1.645 7.627 1.00 88.88 384 GLU A C 1
ATOM 3047 O O . GLU A 1 384 ? -18.647 1.715 8.859 1.00 88.88 384 GLU A O 1
ATOM 3052 N N . TYR A 1 385 ? -19.162 0.573 7.003 1.00 89.19 385 TYR A N 1
ATOM 3053 C CA . TYR A 1 385 ? -19.862 -0.509 7.716 1.00 89.19 385 TYR A CA 1
ATOM 3054 C C . TYR A 1 385 ? -18.997 -1.208 8.780 1.00 89.19 385 TYR A C 1
ATOM 3056 O O . TYR A 1 385 ? -19.516 -1.642 9.809 1.00 89.19 385 TYR A O 1
ATOM 3064 N N . ARG A 1 386 ? -17.681 -1.326 8.544 1.00 90.31 386 ARG A N 1
ATOM 3065 C CA . ARG A 1 386 ? -16.755 -2.029 9.447 1.00 90.31 386 ARG A CA 1
ATOM 3066 C C . ARG A 1 386 ? -16.615 -1.325 10.789 1.00 90.31 386 ARG A C 1
ATOM 3068 O O . ARG A 1 386 ? -16.560 -1.998 11.813 1.00 90.31 386 ARG A O 1
ATOM 3075 N N . ALA A 1 387 ? -16.602 0.007 10.782 1.00 91.69 387 ALA A N 1
ATOM 3076 C CA . ALA A 1 387 ? -16.526 0.803 12.000 1.00 91.69 387 ALA A CA 1
ATOM 3077 C C . ALA A 1 387 ? -17.797 0.625 12.843 1.00 91.69 387 ALA A C 1
ATOM 3079 O O . ALA A 1 387 ? -17.709 0.355 14.038 1.00 91.69 387 ALA A O 1
ATOM 3080 N N . TRP A 1 388 ? -18.974 0.675 12.206 1.00 91.88 388 TRP A N 1
ATOM 3081 C CA . TRP A 1 388 ? -20.257 0.424 12.873 1.00 91.88 388 TRP A CA 1
ATOM 3082 C C . TRP A 1 388 ? -20.375 -0.995 13.432 1.00 91.88 388 TRP A C 1
ATOM 3084 O O . TRP A 1 388 ? -20.893 -1.175 14.532 1.00 91.88 388 TRP A O 1
ATOM 3094 N N . HIS A 1 389 ? -19.878 -2.000 12.704 1.00 90.94 389 HIS A N 1
ATOM 3095 C CA . HIS A 1 389 ? -19.867 -3.389 13.169 1.00 90.94 389 HIS A CA 1
ATOM 3096 C C . HIS A 1 389 ? -18.936 -3.582 14.371 1.00 90.94 389 HIS A C 1
ATOM 3098 O O . HIS A 1 389 ? -19.362 -4.161 15.368 1.00 90.94 389 HIS A O 1
ATOM 3104 N N . ALA A 1 390 ? -17.715 -3.040 14.328 1.00 91.44 390 ALA A N 1
ATOM 3105 C CA . ALA A 1 390 ? -16.773 -3.097 15.449 1.00 91.44 390 ALA A CA 1
ATOM 3106 C C . ALA A 1 390 ? -17.312 -2.366 16.693 1.00 91.44 390 ALA A C 1
ATOM 3108 O O . ALA A 1 390 ? -17.269 -2.903 17.802 1.00 91.44 390 ALA A O 1
ATOM 3109 N N . TRP A 1 391 ? -17.904 -1.182 16.499 1.00 92.06 391 TRP A N 1
ATOM 3110 C CA . TRP A 1 391 ? -18.604 -0.432 17.544 1.00 92.06 391 TRP A CA 1
ATOM 3111 C C . TRP A 1 391 ? -19.740 -1.249 18.174 1.00 92.06 391 TRP A C 1
ATOM 3113 O O . TRP A 1 391 ? -19.843 -1.327 19.401 1.00 92.06 391 TRP A O 1
ATOM 3123 N N . ALA A 1 392 ? -20.575 -1.890 17.353 1.00 91.75 392 ALA A N 1
ATOM 3124 C CA . ALA A 1 392 ? -21.692 -2.700 17.828 1.00 91.75 392 ALA A CA 1
ATOM 3125 C C . ALA A 1 392 ? -21.225 -3.915 18.637 1.00 91.75 392 ALA A C 1
ATOM 3127 O O . ALA A 1 392 ? -21.719 -4.160 19.738 1.00 91.75 392 ALA A O 1
ATOM 3128 N N . LEU A 1 393 ? -20.231 -4.638 18.116 1.00 90.44 393 LEU A N 1
ATOM 3129 C CA . LEU A 1 393 ? -19.671 -5.820 18.761 1.00 90.44 393 LEU A CA 1
ATOM 3130 C C . LEU A 1 393 ? -19.041 -5.479 20.116 1.00 90.44 393 LEU A C 1
ATOM 3132 O O . LEU A 1 393 ? -19.202 -6.231 21.075 1.00 90.44 393 LEU A O 1
ATOM 3136 N N . MET A 1 394 ? -18.351 -4.341 20.213 1.00 90.94 394 MET A N 1
ATOM 3137 C CA . MET A 1 394 ? -17.754 -3.896 21.470 1.00 90.94 394 MET A CA 1
ATOM 3138 C C . MET A 1 394 ? -18.818 -3.546 22.516 1.00 90.94 394 MET A C 1
ATOM 3140 O O . MET A 1 394 ? -18.732 -4.016 23.647 1.00 90.94 394 MET A O 1
ATOM 3144 N N . ASN A 1 395 ? -19.856 -2.793 22.135 1.00 90.81 395 ASN A N 1
ATOM 3145 C CA . ASN A 1 395 ? -20.975 -2.479 23.031 1.00 90.81 395 ASN A CA 1
ATOM 3146 C C . ASN A 1 395 ? -21.698 -3.740 23.518 1.00 90.81 395 ASN A C 1
ATOM 3148 O O . ASN A 1 395 ? -22.031 -3.843 24.696 1.00 90.81 395 ASN A O 1
ATOM 3152 N N . PHE A 1 396 ? -21.893 -4.723 22.637 1.00 89.00 396 PHE A N 1
ATOM 3153 C CA . PHE A 1 396 ? -22.474 -6.004 23.022 1.00 89.00 396 PHE A CA 1
ATOM 3154 C C . PHE A 1 396 ? -21.615 -6.751 24.047 1.00 89.00 396 PHE A C 1
ATOM 3156 O O . PHE A 1 396 ? -22.134 -7.193 25.069 1.00 89.00 396 PHE A O 1
ATOM 3163 N N . ARG A 1 397 ? -20.298 -6.844 23.817 1.00 88.00 397 ARG A N 1
ATOM 3164 C CA . ARG A 1 397 ? -19.365 -7.489 24.758 1.00 88.00 397 ARG A CA 1
ATOM 3165 C C . ARG A 1 397 ? -19.360 -6.809 26.128 1.00 88.00 397 ARG A C 1
ATOM 3167 O O . ARG A 1 397 ? -19.311 -7.495 27.143 1.00 88.00 397 ARG A O 1
ATOM 3174 N N . ILE A 1 398 ? -19.426 -5.477 26.164 1.00 87.62 398 ILE A N 1
ATOM 3175 C CA . ILE A 1 398 ? -19.514 -4.712 27.417 1.00 87.62 398 ILE A CA 1
ATOM 3176 C C . ILE A 1 398 ? -20.820 -5.046 28.151 1.00 87.62 398 ILE A C 1
ATOM 3178 O O . ILE A 1 398 ? -20.781 -5.383 29.334 1.00 87.62 398 ILE A O 1
ATOM 3182 N N . ALA A 1 399 ? -21.956 -5.047 27.445 1.00 86.94 399 ALA A N 1
ATOM 3183 C CA . ALA A 1 399 ? -23.252 -5.400 28.022 1.00 86.94 399 ALA A CA 1
ATOM 3184 C C . ALA A 1 399 ? -23.282 -6.838 28.575 1.00 86.94 399 ALA A C 1
ATOM 3186 O O . ALA A 1 399 ? -23.814 -7.057 29.662 1.00 86.94 399 ALA A O 1
ATOM 3187 N N . GLN A 1 400 ? -22.683 -7.806 27.869 1.00 84.50 400 GLN A N 1
ATOM 3188 C CA . GLN A 1 400 ? -22.559 -9.191 28.345 1.00 84.50 400 GLN A CA 1
ATOM 3189 C C . GLN A 1 400 ? -21.745 -9.272 29.640 1.00 84.50 400 GLN A C 1
ATOM 3191 O O . GLN A 1 400 ? -22.233 -9.808 30.633 1.00 84.50 400 GLN A O 1
ATOM 3196 N N . ASN A 1 401 ? -20.555 -8.663 29.666 1.00 82.81 401 ASN A N 1
ATOM 3197 C CA . ASN A 1 401 ? -19.702 -8.657 30.855 1.00 82.81 401 ASN A CA 1
ATOM 3198 C C . ASN A 1 401 ? -20.408 -8.016 32.062 1.00 82.81 401 ASN A C 1
ATOM 3200 O O . ASN A 1 401 ? -20.330 -8.534 33.175 1.00 82.81 401 ASN A O 1
ATOM 3204 N N . GLN A 1 402 ? -21.117 -6.900 31.858 1.00 81.19 402 GLN A N 1
ATOM 3205 C CA . GLN A 1 402 ? -21.880 -6.236 32.919 1.00 81.19 402 GLN A CA 1
ATOM 3206 C C . GLN A 1 402 ? -23.061 -7.098 33.410 1.00 81.19 402 GLN A C 1
ATOM 3208 O O . GLN A 1 402 ? -23.343 -7.127 34.611 1.00 81.19 402 GLN A O 1
ATOM 3213 N N . ASN A 1 403 ? -23.732 -7.824 32.510 1.00 80.62 403 ASN A N 1
ATOM 3214 C CA . ASN A 1 403 ? -24.837 -8.720 32.853 1.00 80.62 403 ASN A CA 1
ATOM 3215 C C . ASN A 1 403 ? -24.366 -9.950 33.651 1.00 80.62 403 ASN A C 1
ATOM 3217 O O . ASN A 1 403 ? -24.991 -10.306 34.650 1.00 80.62 403 ASN A O 1
ATOM 3221 N N . ASP A 1 404 ? -23.228 -10.543 33.286 1.00 76.69 404 ASP A N 1
ATOM 3222 C CA . ASP A 1 404 ? -22.620 -11.659 34.027 1.00 76.69 404 ASP A CA 1
ATOM 3223 C C . ASP A 1 404 ? -22.243 -11.244 35.459 1.00 76.69 404 ASP A C 1
ATOM 3225 O O . ASP A 1 404 ? -22.496 -11.966 36.431 1.00 76.69 404 ASP A O 1
ATOM 3229 N N . VAL A 1 405 ? -21.706 -10.029 35.618 1.00 73.38 405 VAL A N 1
ATOM 3230 C CA . VAL A 1 405 ? -21.405 -9.440 36.931 1.00 73.38 405 VAL A CA 1
ATOM 3231 C C . VAL A 1 405 ? -22.688 -9.197 37.740 1.00 73.38 405 VAL A C 1
ATOM 3233 O O . VAL A 1 405 ? -22.712 -9.490 38.938 1.00 73.38 405 VAL A O 1
ATOM 3236 N N . MET A 1 406 ? -23.771 -8.728 37.108 1.00 66.81 406 MET A N 1
ATOM 3237 C CA . MET A 1 406 ? -25.077 -8.520 37.754 1.00 66.81 406 MET A CA 1
ATOM 3238 C C . MET A 1 406 ? -25.750 -9.833 38.186 1.00 66.81 406 MET A C 1
ATOM 3240 O O . MET A 1 406 ? -26.385 -9.883 39.241 1.00 66.81 406 MET A O 1
ATOM 3244 N N . GLY A 1 407 ? -25.605 -10.905 37.402 1.00 65.44 407 GLY A N 1
ATOM 3245 C CA . GLY A 1 407 ? -26.098 -12.238 37.760 1.00 65.44 407 GLY A CA 1
ATOM 3246 C C . GLY A 1 407 ? -25.382 -12.832 38.979 1.00 65.44 407 GLY A C 1
ATOM 3247 O O . GLY A 1 407 ? -25.998 -13.540 39.776 1.00 65.44 407 GLY A O 1
ATOM 3248 N N . SER A 1 408 ? -24.100 -12.497 39.155 1.00 62.56 408 SER A N 1
ATOM 3249 C CA . SER A 1 408 ? -23.259 -12.958 40.269 1.00 62.56 408 SER A CA 1
ATOM 3250 C C . SER A 1 408 ? -23.437 -12.125 41.549 1.00 62.56 408 SER A C 1
ATOM 3252 O O . SER A 1 408 ? -23.500 -12.656 42.659 1.00 62.56 408 SER A O 1
ATOM 3254 N N . LEU A 1 409 ? -23.579 -10.805 41.410 1.00 57.53 409 LEU A N 1
ATOM 3255 C CA . LEU A 1 409 ? -23.721 -9.853 42.508 1.00 57.53 409 LEU A CA 1
ATOM 3256 C C . LEU A 1 409 ? -25.079 -9.167 42.365 1.00 57.53 409 LEU A C 1
ATOM 3258 O O . LEU A 1 409 ? -25.248 -8.343 41.475 1.00 57.53 409 LEU A O 1
ATOM 3262 N N . LYS A 1 410 ? -26.045 -9.464 43.248 1.00 56.75 410 LYS A N 1
ATOM 3263 C CA . LYS A 1 410 ? -27.368 -8.800 43.304 1.00 56.75 410 LYS A CA 1
ATOM 3264 C C . LYS A 1 410 ? -27.229 -7.279 43.551 1.00 56.75 410 LYS A C 1
ATOM 3266 O O . LYS A 1 410 ? -27.425 -6.806 44.669 1.00 56.75 410 LYS A O 1
ATOM 3271 N N . MET A 1 411 ? -26.850 -6.517 42.527 1.00 51.53 411 MET A N 1
ATOM 3272 C CA . MET A 1 411 ? -26.468 -5.099 42.565 1.00 51.53 411 MET A CA 1
ATOM 3273 C C . MET A 1 411 ? -27.479 -4.190 41.828 1.00 51.53 411 MET A C 1
ATOM 3275 O O . MET A 1 411 ? -28.402 -4.647 41.165 1.00 51.53 411 MET A O 1
ATOM 3279 N N . LYS A 1 412 ? -27.329 -2.874 42.055 1.00 55.50 412 LYS A N 1
ATOM 3280 C CA . LYS A 1 412 ? -28.301 -1.754 41.962 1.00 55.50 412 LYS A CA 1
ATOM 3281 C C . LYS A 1 412 ? -29.005 -1.499 40.605 1.00 55.50 412 LYS A C 1
ATOM 3283 O O . LYS A 1 412 ? -28.430 -1.686 39.542 1.00 55.50 412 LYS A O 1
ATOM 3288 N N . ARG A 1 413 ? -30.190 -0.850 40.674 1.00 55.75 413 ARG A N 1
ATOM 3289 C CA . ARG A 1 413 ? -31.031 -0.339 39.550 1.00 55.75 413 ARG A CA 1
ATOM 3290 C C . ARG A 1 413 ? -30.304 0.504 38.484 1.00 55.75 413 ARG A C 1
ATOM 3292 O O . ARG A 1 413 ? -30.773 0.522 37.353 1.00 55.75 413 ARG A O 1
ATOM 3299 N N . ASN A 1 414 ? -29.219 1.209 38.822 1.00 60.28 414 ASN A N 1
ATOM 3300 C CA . ASN A 1 414 ? -28.506 2.070 37.862 1.00 60.28 414 ASN A CA 1
ATOM 3301 C C . ASN A 1 414 ? -27.731 1.256 36.816 1.00 60.28 414 ASN A C 1
ATOM 3303 O O . ASN A 1 414 ? -27.810 1.587 35.642 1.00 60.28 414 ASN A O 1
ATOM 3307 N N . LEU A 1 415 ? -27.131 0.129 37.219 1.00 61.59 415 LEU A N 1
ATOM 3308 C CA . LEU A 1 415 ? -26.388 -0.765 36.323 1.00 61.59 415 LEU A CA 1
ATOM 3309 C C . LEU A 1 415 ? -27.292 -1.344 35.218 1.00 61.59 415 LEU A C 1
ATOM 3311 O O . LEU A 1 415 ? -26.859 -1.571 34.096 1.00 61.59 415 LEU A O 1
ATOM 3315 N N . GLY A 1 416 ? -28.588 -1.513 35.506 1.00 70.06 416 GLY A N 1
ATOM 3316 C CA . GLY A 1 416 ? -29.569 -1.921 34.499 1.00 70.06 416 GLY A CA 1
ATOM 3317 C C . GLY A 1 416 ? -29.788 -0.876 33.400 1.00 70.06 416 GLY A C 1
ATOM 3318 O O . GLY A 1 416 ? -30.050 -1.246 32.261 1.00 70.06 416 GLY A O 1
ATOM 3319 N N . LYS A 1 417 ? -29.665 0.422 33.707 1.00 77.62 417 LYS A N 1
ATOM 3320 C CA . LYS A 1 417 ? -29.801 1.491 32.705 1.00 77.62 417 LYS A CA 1
ATOM 3321 C C . LYS A 1 417 ? -28.588 1.535 31.775 1.00 77.62 417 LYS A C 1
ATOM 3323 O O . LYS A 1 417 ? -28.761 1.716 30.573 1.00 77.62 417 LYS A O 1
ATOM 3328 N N . ASP A 1 418 ? -27.399 1.328 32.324 1.00 79.00 418 ASP A N 1
ATOM 3329 C CA . ASP A 1 418 ? -26.138 1.357 31.581 1.00 79.00 418 ASP A CA 1
ATOM 3330 C C . ASP A 1 418 ? -26.038 0.174 30.602 1.00 79.00 418 ASP A C 1
ATOM 3332 O O . ASP A 1 418 ? -25.800 0.375 29.408 1.00 79.00 418 ASP A O 1
ATOM 3336 N N . ILE A 1 419 ? -26.415 -1.031 31.052 1.00 83.06 419 ILE A N 1
ATOM 3337 C CA . ILE A 1 419 ? -26.551 -2.215 30.186 1.00 83.06 419 ILE A CA 1
ATOM 3338 C C . ILE A 1 419 ? -27.527 -1.946 29.032 1.00 83.06 419 ILE A C 1
ATOM 3340 O O . ILE A 1 419 ? -27.225 -2.246 27.876 1.00 83.06 419 ILE A O 1
ATOM 3344 N N . ILE A 1 420 ? -28.694 -1.350 29.315 1.00 84.00 420 ILE A N 1
ATOM 3345 C CA . ILE A 1 420 ? -29.689 -1.022 28.281 1.00 84.00 420 ILE A CA 1
ATOM 3346 C C . ILE A 1 420 ? -29.118 -0.034 27.255 1.00 84.00 420 ILE A C 1
ATOM 3348 O O . ILE A 1 420 ? -29.354 -0.208 26.059 1.00 84.00 420 ILE A O 1
ATOM 3352 N N . ASN A 1 421 ? -28.349 0.972 27.681 1.00 87.12 421 ASN A N 1
ATOM 3353 C CA . ASN A 1 421 ? -27.726 1.925 26.759 1.00 87.12 421 ASN A CA 1
ATOM 3354 C C . ASN A 1 421 ? -26.755 1.216 25.801 1.00 87.12 421 ASN A C 1
ATOM 3356 O O . ASN A 1 421 ? -26.830 1.426 24.588 1.00 87.12 421 ASN A O 1
ATOM 3360 N N . HIS A 1 422 ? -25.897 0.332 26.323 1.00 87.75 422 HIS A N 1
ATOM 3361 C CA . HIS A 1 422 ? -24.977 -0.466 25.507 1.00 87.75 422 HIS A CA 1
ATOM 3362 C C . HIS A 1 422 ? -25.714 -1.403 24.536 1.00 87.75 422 HIS A C 1
ATOM 3364 O O . HIS A 1 422 ? -25.348 -1.483 23.363 1.00 87.75 422 HIS A O 1
ATOM 3370 N N . ILE A 1 423 ? -26.798 -2.053 24.974 1.00 87.50 423 ILE A N 1
ATOM 3371 C CA . ILE A 1 423 ? -27.669 -2.880 24.120 1.00 87.50 423 ILE A CA 1
ATOM 3372 C C . ILE A 1 423 ? -28.256 -2.045 22.974 1.00 87.50 423 ILE A C 1
ATOM 3374 O O . ILE A 1 423 ? -28.180 -2.453 21.814 1.00 87.50 423 ILE A O 1
ATOM 3378 N N . ILE A 1 424 ? -28.809 -0.863 23.266 1.00 88.31 424 ILE A N 1
ATOM 3379 C CA . ILE A 1 424 ? -29.385 0.026 22.245 1.00 88.31 424 ILE A CA 1
ATOM 3380 C C . ILE A 1 424 ? -28.314 0.440 21.229 1.00 88.31 424 ILE A C 1
ATOM 3382 O O . ILE A 1 424 ? -28.554 0.363 20.022 1.00 88.31 424 ILE A O 1
ATOM 3386 N N . ALA A 1 425 ? -27.126 0.832 21.694 1.00 89.06 425 ALA A N 1
ATOM 3387 C CA . ALA A 1 425 ? -26.021 1.225 20.824 1.00 89.06 425 ALA A CA 1
ATOM 3388 C C . ALA A 1 425 ? -25.510 0.068 19.954 1.00 89.06 425 ALA A C 1
ATOM 3390 O O . ALA A 1 425 ? -25.204 0.277 18.777 1.00 89.06 425 ALA A O 1
ATOM 3391 N N . ALA A 1 426 ? -25.473 -1.152 20.497 1.00 90.56 426 ALA A N 1
ATOM 3392 C CA . ALA A 1 426 ? -25.137 -2.354 19.745 1.00 90.56 426 ALA A CA 1
ATOM 3393 C C . ALA A 1 426 ? -26.149 -2.609 18.619 1.00 90.56 426 ALA A C 1
ATOM 3395 O O . ALA A 1 426 ? -25.759 -2.734 17.459 1.00 90.56 426 ALA A O 1
ATOM 3396 N N . VAL A 1 427 ? -27.452 -2.599 18.924 1.00 89.56 427 VAL A N 1
ATOM 3397 C CA . VAL A 1 427 ? -28.514 -2.802 17.922 1.00 89.56 427 VAL A CA 1
ATOM 3398 C C . VAL A 1 427 ? -28.469 -1.725 16.839 1.00 89.56 427 VAL A C 1
ATOM 3400 O O . VAL A 1 427 ? -28.508 -2.047 15.652 1.00 89.56 427 VAL A O 1
ATOM 3403 N N . GLN A 1 428 ? -28.340 -0.450 17.217 1.00 89.81 428 GLN A N 1
ATOM 3404 C CA . GLN A 1 428 ? -28.220 0.651 16.257 1.00 89.81 428 GLN A CA 1
ATOM 3405 C C . GLN A 1 428 ? -27.001 0.480 15.344 1.00 89.81 428 GLN A C 1
ATOM 3407 O O . GLN A 1 428 ? -27.117 0.654 14.129 1.00 89.81 428 GLN A O 1
ATOM 3412 N N . GLY A 1 429 ? -25.852 0.098 15.909 1.00 88.88 429 GLY A N 1
ATOM 3413 C CA . GLY A 1 429 ? -24.632 -0.158 15.150 1.00 88.88 429 GLY A CA 1
ATOM 3414 C C . GLY A 1 429 ? -24.760 -1.351 14.199 1.00 88.88 429 GLY A C 1
ATOM 3415 O O . GLY A 1 429 ? -24.391 -1.227 13.032 1.00 88.88 429 GLY A O 1
ATOM 3416 N N . PHE A 1 430 ? -25.352 -2.469 14.635 1.00 89.94 430 PHE A N 1
ATOM 3417 C CA . PHE A 1 430 ? -25.607 -3.627 13.771 1.00 89.94 430 PHE A CA 1
ATOM 3418 C C . PHE A 1 430 ? -26.554 -3.281 12.622 1.00 89.94 430 PHE A C 1
ATOM 3420 O O . PHE A 1 430 ? -26.255 -3.594 11.470 1.00 89.94 430 PHE A O 1
ATOM 3427 N N . VAL A 1 431 ? -27.656 -2.577 12.900 1.00 89.12 431 VAL A N 1
ATOM 3428 C CA . VAL A 1 431 ? -28.593 -2.126 11.862 1.00 89.12 431 VAL A CA 1
ATOM 3429 C C . VAL A 1 431 ? -27.879 -1.220 10.859 1.00 89.12 431 VAL A C 1
ATOM 3431 O O . VAL A 1 431 ? -27.967 -1.462 9.656 1.00 89.12 431 VAL A O 1
ATOM 3434 N N . LYS A 1 432 ? -27.105 -0.230 11.325 1.00 89.38 432 LYS A N 1
ATOM 3435 C CA . LYS A 1 432 ? -26.301 0.639 10.449 1.00 89.38 432 LYS A CA 1
ATOM 3436 C C . LYS A 1 432 ? -25.315 -0.167 9.602 1.00 89.38 432 LYS A C 1
ATOM 3438 O O . LYS A 1 432 ? -25.295 -0.006 8.382 1.00 89.38 432 LYS A O 1
ATOM 3443 N N . ALA A 1 433 ? -24.568 -1.086 10.207 1.00 88.00 433 ALA A N 1
ATOM 3444 C CA . ALA A 1 433 ? -23.625 -1.946 9.501 1.00 88.00 433 ALA A CA 1
ATOM 3445 C C . ALA A 1 433 ? -24.305 -2.828 8.438 1.00 88.00 433 ALA A C 1
ATOM 3447 O O . ALA A 1 433 ? -23.757 -2.991 7.351 1.00 88.00 433 ALA A O 1
ATOM 3448 N N . ILE A 1 434 ? -25.510 -3.347 8.698 1.00 87.25 434 ILE A N 1
ATOM 3449 C CA . ILE A 1 434 ? -26.293 -4.117 7.718 1.00 87.25 434 ILE A CA 1
ATOM 3450 C C . ILE A 1 434 ? -26.775 -3.217 6.576 1.00 87.25 434 ILE A C 1
ATOM 3452 O O . ILE A 1 434 ? -26.686 -3.618 5.419 1.00 87.25 434 ILE A O 1
ATOM 3456 N N . THR A 1 435 ? -27.253 -2.004 6.877 1.00 88.44 435 THR A N 1
ATOM 3457 C CA . THR A 1 435 ? -27.732 -1.066 5.844 1.00 88.44 435 THR A CA 1
ATOM 3458 C C . THR A 1 435 ? -26.621 -0.577 4.917 1.00 88.44 435 THR A C 1
ATOM 3460 O O . THR A 1 435 ? -26.874 -0.324 3.744 1.00 88.44 435 THR A O 1
ATOM 3463 N N . LEU A 1 436 ? -25.397 -0.455 5.437 1.00 86.81 436 LEU A N 1
ATOM 3464 C CA . LEU A 1 436 ? -24.226 0.023 4.697 1.00 86.81 436 LEU A CA 1
ATOM 3465 C C . LEU A 1 436 ? -23.436 -1.124 4.041 1.00 86.81 436 LEU A C 1
ATOM 3467 O O . LEU A 1 436 ? -22.733 -0.922 3.053 1.00 86.81 436 LEU A O 1
ATOM 3471 N N . GLY A 1 437 ? -23.514 -2.333 4.600 1.00 77.62 437 GLY A N 1
ATOM 3472 C CA . GLY A 1 437 ? -22.744 -3.494 4.173 1.00 77.62 437 GLY A CA 1
ATOM 3473 C C . GLY A 1 437 ? -23.250 -4.120 2.872 1.00 77.62 437 GLY A C 1
ATOM 3474 O O . GLY A 1 437 ? -24.446 -4.244 2.623 1.00 77.62 437 GLY A O 1
ATOM 3475 N N . THR A 1 438 ? -22.327 -4.598 2.034 1.00 73.81 438 THR A N 1
ATOM 3476 C CA . THR A 1 438 ? -22.687 -5.395 0.848 1.00 73.81 438 THR A CA 1
ATOM 3477 C C . THR A 1 438 ? -23.086 -6.825 1.238 1.00 73.81 438 THR A C 1
ATOM 3479 O O . THR A 1 438 ? -22.719 -7.321 2.308 1.00 73.81 438 THR A O 1
ATOM 3482 N N . LYS A 1 439 ? -23.794 -7.540 0.346 1.00 62.09 439 LYS A N 1
ATOM 3483 C CA . LYS A 1 439 ? -24.342 -8.894 0.598 1.00 62.09 439 LYS A CA 1
ATOM 3484 C C . LYS A 1 439 ? -23.343 -9.888 1.215 1.00 62.09 439 LYS A C 1
ATOM 3486 O O . LYS A 1 439 ? -23.737 -10.702 2.040 1.00 62.09 439 LYS A O 1
ATOM 3491 N N . ARG A 1 440 ? -22.059 -9.821 0.840 1.00 63.38 440 ARG A N 1
ATOM 3492 C CA . ARG A 1 440 ? -21.012 -10.740 1.329 1.00 63.38 440 ARG A CA 1
ATOM 3493 C C . ARG A 1 440 ? -20.696 -10.562 2.817 1.00 63.38 440 ARG A C 1
ATOM 3495 O O . ARG A 1 440 ? -20.364 -11.536 3.479 1.00 63.38 440 ARG A O 1
ATOM 3502 N N . TRP A 1 441 ? -20.777 -9.334 3.322 1.00 60.12 441 TRP A N 1
ATOM 3503 C CA . TRP A 1 441 ? -20.398 -8.987 4.695 1.00 60.12 441 TRP A CA 1
ATOM 3504 C C . TRP A 1 441 ? -21.605 -8.876 5.620 1.00 60.12 441 TRP A C 1
ATOM 3506 O O . TRP A 1 441 ? -21.473 -9.067 6.821 1.00 60.12 441 TRP A O 1
ATOM 3516 N N . SER A 1 442 ? -22.793 -8.647 5.058 1.00 61.81 442 SER A N 1
ATOM 3517 C CA . SER A 1 442 ? -24.046 -8.683 5.811 1.00 61.81 442 SER A CA 1
ATOM 3518 C C . SER A 1 442 ? -24.244 -10.021 6.536 1.00 61.81 442 SER A C 1
ATOM 3520 O O . SER A 1 442 ? -24.712 -10.009 7.664 1.00 61.81 442 SER A O 1
ATOM 3522 N N . ALA A 1 443 ? -23.796 -11.148 5.968 1.00 68.31 443 ALA A N 1
ATOM 3523 C CA . ALA A 1 443 ? -23.944 -12.468 6.588 1.00 68.31 443 ALA A CA 1
ATOM 3524 C C . ALA A 1 443 ? -23.216 -12.609 7.941 1.00 68.31 443 ALA A C 1
ATOM 3526 O O . ALA A 1 443 ? -23.791 -13.157 8.876 1.00 68.31 443 ALA A O 1
ATOM 3527 N N . SER A 1 444 ? -21.985 -12.091 8.079 1.00 72.94 444 SER A N 1
ATOM 3528 C CA . SER A 1 444 ? -21.263 -12.152 9.362 1.00 72.94 444 SER A CA 1
ATOM 3529 C C . SER A 1 444 ? -21.904 -11.236 10.400 1.00 72.94 444 SER A C 1
ATOM 3531 O O . SER A 1 444 ? -22.098 -11.632 11.541 1.00 72.94 444 SER A O 1
ATOM 3533 N N . VAL A 1 445 ? -22.314 -10.035 9.979 1.00 76.12 445 VAL A N 1
ATOM 3534 C CA . VAL A 1 445 ? -23.013 -9.080 10.850 1.00 76.12 445 VAL A CA 1
ATOM 3535 C C . VAL A 1 445 ? -24.371 -9.638 11.296 1.00 76.12 445 VAL A C 1
ATOM 3537 O O . VAL A 1 445 ? -24.749 -9.486 12.451 1.00 76.12 445 VAL A O 1
ATOM 3540 N N . GLN A 1 446 ? -25.092 -10.322 10.404 1.00 72.69 446 GLN A N 1
ATOM 3541 C CA . GLN A 1 446 ? -26.355 -10.996 10.707 1.00 72.69 446 GLN A CA 1
ATOM 3542 C C . GLN A 1 446 ? -26.162 -12.155 11.680 1.00 72.69 446 GLN A C 1
ATOM 3544 O O . GLN A 1 446 ? -26.957 -12.294 12.599 1.00 72.69 446 GLN A O 1
ATOM 3549 N N . GLN A 1 447 ? -25.116 -12.967 11.511 1.00 78.69 447 GLN A N 1
ATOM 3550 C CA . GLN A 1 447 ? -24.800 -14.039 12.452 1.00 78.69 447 GLN A CA 1
ATOM 3551 C C . GLN A 1 447 ? -24.509 -13.481 13.852 1.00 78.69 447 GLN A C 1
ATOM 3553 O O . GLN A 1 447 ? -25.059 -13.979 14.830 1.00 78.69 447 GLN A O 1
ATOM 3558 N N . ASP A 1 448 ? -23.717 -12.412 13.946 1.00 77.38 448 ASP A N 1
ATOM 3559 C CA . ASP A 1 448 ? -23.427 -11.752 15.223 1.00 77.38 448 ASP A CA 1
ATOM 3560 C C . ASP A 1 448 ? -24.684 -11.124 15.843 1.00 77.38 448 ASP A C 1
ATOM 3562 O O . ASP A 1 448 ? -24.902 -11.225 17.048 1.00 77.38 448 ASP A O 1
ATOM 3566 N N . MET A 1 449 ? -25.558 -10.535 15.023 1.00 76.56 449 MET A N 1
ATOM 3567 C CA . MET A 1 449 ? -26.843 -10.001 15.478 1.00 76.56 449 MET A CA 1
ATOM 3568 C C . MET A 1 449 ? -27.811 -11.109 15.923 1.00 76.56 449 MET A C 1
ATOM 3570 O O . MET A 1 449 ? -28.576 -10.909 16.858 1.00 76.56 449 MET A O 1
ATOM 3574 N N . LEU A 1 450 ? -27.787 -12.290 15.304 1.00 76.06 450 LEU A N 1
ATOM 3575 C CA . LEU A 1 450 ? -28.571 -13.440 15.767 1.00 76.06 450 LEU A CA 1
ATOM 3576 C C . LEU A 1 450 ? -28.039 -13.975 17.099 1.00 76.06 450 LEU A C 1
ATOM 3578 O O . LEU A 1 450 ? -28.831 -14.286 17.980 1.00 76.06 450 LEU A O 1
ATOM 3582 N N . ASN A 1 451 ? -26.716 -14.014 17.275 1.00 75.69 451 ASN A N 1
ATOM 3583 C CA . ASN A 1 451 ? -26.096 -14.352 18.560 1.00 75.69 451 ASN A CA 1
ATOM 3584 C C . ASN A 1 451 ? -26.425 -13.332 19.661 1.00 75.69 451 ASN A C 1
ATOM 3586 O O . ASN A 1 451 ? -26.367 -13.676 20.832 1.00 75.69 451 ASN A O 1
ATOM 3590 N N . PHE A 1 452 ? -26.734 -12.088 19.293 1.00 74.06 452 PHE A N 1
ATOM 3591 C CA . PHE A 1 452 ? -27.204 -11.057 20.219 1.00 74.06 452 PHE A CA 1
ATOM 3592 C C . PHE A 1 452 ? -28.665 -11.260 20.648 1.00 74.06 452 PHE A C 1
ATOM 3594 O O . PHE A 1 452 ? -29.031 -10.903 21.763 1.00 74.06 452 PHE A O 1
ATOM 3601 N N . LEU A 1 453 ? -29.516 -11.751 19.741 1.00 70.75 453 LEU A N 1
ATOM 3602 C CA . LEU A 1 453 ? -30.958 -11.910 19.967 1.00 70.75 453 LEU A CA 1
ATOM 3603 C C . LEU A 1 453 ? -31.329 -13.210 20.696 1.00 70.75 453 LEU A C 1
ATOM 3605 O O . LEU A 1 453 ? -32.424 -13.280 21.256 1.00 70.75 453 LEU A O 1
ATOM 3609 N N . ASN A 1 454 ? -30.454 -14.218 20.639 1.00 59.47 454 ASN A N 1
ATOM 3610 C CA . ASN A 1 454 ? -30.559 -15.470 21.394 1.00 59.47 454 ASN A CA 1
ATOM 3611 C C . ASN A 1 454 ? -29.983 -15.305 22.799 1.00 59.47 454 ASN A C 1
ATOM 3613 O O . ASN A 1 454 ? -30.570 -15.904 23.727 1.00 59.47 454 ASN A O 1
#

Nearest PDB structures (foldseek):
  5wby-assembly2_A  TM=7.838E-01  e=6.532E-11  Homo sapiens
  4jhr-assembly1_A  TM=5.158E-01  e=9.644E-02  Mus musculus
  4jhr-assembly1_B  TM=5.080E-01  e=9.257E-02  Mus musculus
  1zu2-assembly1_A  TM=5.943E-01  e=2.562E+00  Arabidopsis thaliana
  8glv-assembly1_Lf  TM=2.616E-01  e=2.688E-01  Chlamydomonas reinhardtii

Foldseek 3Di:
DVVLVVLLVQLVVCLVVVVLVSNVVSLVVQQVVLQVVVCVVPDPDDDDDDDDDDDDDDPPDDRLRALSSLVSQLVSCLLVLVLVSNVVSLVSNCVNCVVVLVVQVVVDCVSNVVVVLVVVLSVLSNLSSVLVVLVVQQVVPPDPPRDDPVNSVVSVVVSLVVLVVVLVPHDLALVSLVSSVSSVVSPDDLPSPLVSLLSNLVRCVVVVVLVVSLCSLQVNLQVQADPGLQDVLLQHPPPLCQFLPNPVPLVPDFLLNLLPDDLVVSLPPRDPVLLVVLVVSQVNSVHDSSSLSSLSSSLSNLVSCVSVVVLVVSLVSLVSNLRSVSSNCPNVVDPVLVSNLVSLQVNLVSLCVVVDDVPDQDDRVNLSSSLVSLSSSCSSPVLDLVSLLSNLLSLLSVLVSLVVVCVVDVDDPVSVVSSVSSLVSNVVSLVSSCVNDDPVVNVVSVVVVVVSVD

pLDDT: mean 82.0, std 16.18, range [27.77, 97.06]

Sequence (454 aa):
EAHREAIKFCSKAAWRLGQWEELEMFAAQLVRGSGETYNKNLVGNNNSKVGMARFGFREDNIPRVDFDGAFFSAILHIHRMEWSLAEDAIDAARRAMDSSFTALMTESYKRAYPSMVTAQTLAELEEIITYRELESKANSGVHRHGPSPGDVQEARDRLLSVWRKRLAGCRIDADVHSSIMAVRSLVLESTDEIDATLNLSALSRRAQCFKLAERILCDPLVELSVGGLNSRVFGFNYPPELRLVANHKIEQSSVDSLVVESVDNLLHQYNDSQIQYSHQLVEEAKGLERLNIQHRLYFAYVEHLWLTNKCDDAMERLSKLSEIADLVGHCERSQNGSLRVACWMRLGDWKLSHTLSPGSPLPESLQFEVLNAYKRAVAAKADEYRAWHAWALMNFRIAQNQNDVMGSLKMKRNLGKDIINHIIAAVQGFVKAITLGTKRWSASVQQDMLNFLN

Mean predicted aligned error: 10.28 Å